Protein 3LJU (pdb70)

Secondary structure (DSSP, 8-state):
-GGGSHHHHHHHHHHHHHHHTTSGGGSB-TTT--BS--EEETTTTEEE-HHHHHHHHT-TTT--EEETTTS---HHHHHHHHHSSHHHHHHHHTTT--TTS----TTS-HHHHHHHHIIIIIS-TTTSGGGGHHHHSSEEEEEEEEE-SSS--EEEEEEEEETTTTEEEEE---SEEEEGGGEEEEE-HHHHTSTT-EEEEEEETTEEEEEEEE-SSHHHHHHHHHHHHHHHHHHHHHHSTT--HHHHGGGSS---SEEEEEEE--TTS-S--EEEEEEEETTEEEEESSTT-SB-SEEEE---GGGT-EEEES--TT--S--S-EEEEEE-SS-EEEEEESSHHHHHHHHHHHHHHHHSPPPHHHHHHHHH-

Radius of gyration: 24.78 Å; Cα contacts (8 Å, |Δi|>4): 709; chains: 1; bounding box: 53×81×52 Å

Sequence (373 aa):
SGRENLYFQGKERRRAVLEELLQRPGNARCADCGAPDPDWASYTLGVFICLSCSGIHRNIPQVSKVKSVRLDAWEEAQVEFMASHGNDAARARFESKKVPSFYYRRPTPSDCQLLREQWIRAKYERQEFIYPEKQEPYSAGYREGFLWKRRGRDNGQFLSRKFVLTEREGALKYFNEPKAVMKIEHLNATTFQPAKIGHPHGLQVTYLKDNSTRNIFIYHEDGKEIVDWFNALRAARFHYLQVAFPGASDADLVPKLSRNYLKEGYMEKTGPKQTEGFRKRWFTMDDRRLMYFKDPLDAFARGEVFIGSKESGYTVLHGFPPSTQGHHWPHGITIVTPDRKFLFACETESDQREWVAAFQKAVDRPMLPQEYAVEAHF

Nearest PDB structures (foldseek):
  3lju-assembly1_X  TM=1.003E+00  e=1.814E-76  Homo sapiens
  3feh-assembly1_A  TM=9.676E-01  e=2.237E-65  Homo sapiens
  3mdb-assembly2_D  TM=9.689E-01  e=1.635E-64  Homo sapiens
  3fm8-assembly1_C  TM=9.383E-01  e=1.838E-63  Homo sapiens
  3mdb-assembly1_C  TM=9.358E-01  e=1.094E-61  Homo sapiens

B-factor: mean 16.56, std 7.46, range [4.2, 51.78]

Structure (mmCIF, N/CA/C/O backbone):
data_3LJU
#
_entry.id   3LJU
#
_cell.length_a   51.727
_cell.length_b   66.414
_cell.length_c   127.219
_cell.angle_alpha   90.00
_cell.angle_beta   90.00
_cell.angle_gamma   90.00
#
_symmetry.space_group_name_H-M   'P 21 21 21'
#
loop_
_entity.id
_entity.type
_entity.pdbx_description
1 polymer 'Arf-GAP with dual PH domain-containing protein 1'
2 non-polymer 'ZINC ION'
3 non-polymer '(2R)-3-{[(R)-{[(1S,2S,3R,4S,5S,6S)-2,6-dihydroxy-3,4,5-tris(phosphonooxy)cyclohexyl]oxy}(hydroxy)phosphoryl]oxy}propane -1,2-diyl dioctanoate'
4 water water
#
loop_
_atom_site.group_PDB
_atom_site.id
_atom_site.type_symbol
_atom_site.label_atom_id
_atom_site.label_alt_id
_atom_site.label_comp_id
_atom_site.label_asym_id
_atom_site.label_entity_id
_atom_site.label_seq_id
_atom_site.pdbx_PDB_ins_code
_atom_site.Cartn_x
_atom_site.Cartn_y
_atom_site.Cartn_z
_atom_site.occupancy
_atom_site.B_iso_or_equiv
_atom_site.auth_seq_id
_atom_site.auth_comp_id
_atom_site.auth_asym_id
_atom_site.auth_atom_id
_atom_site.pdbx_PDB_model_num
ATOM 1 N N . SER A 1 9 ? 23.798 53.719 7.138 1.00 32.33 -7 SER X N 1
ATOM 2 C CA . SER A 1 9 ? 22.330 53.732 6.978 1.00 31.22 -7 SER X CA 1
ATOM 3 C C . SER A 1 9 ? 21.840 52.808 5.848 1.00 26.57 -7 SER X C 1
ATOM 4 O O . SER A 1 9 ? 20.631 52.649 5.686 1.00 24.07 -7 SER X O 1
ATOM 6 N N . GLY A 1 10 ? 22.769 52.197 5.098 1.00 25.66 -6 GLY X N 1
ATOM 7 C CA . GLY A 1 10 ? 22.419 51.318 3.963 1.00 22.74 -6 GLY X CA 1
ATOM 8 C C . GLY A 1 10 ? 21.533 50.170 4.442 1.00 20.13 -6 GLY X C 1
ATOM 9 O O . GLY A 1 10 ? 20.573 49.793 3.770 1.00 20.11 -6 GLY X O 1
ATOM 10 N N . ARG A 1 11 ? 21.819 49.667 5.647 1.00 15.38 -5 ARG X N 1
ATOM 11 C CA . ARG A 1 11 ? 20.991 48.603 6.251 1.00 17.01 -5 ARG X CA 1
ATOM 12 C C . ARG A 1 11 ? 19.509 48.941 6.473 1.00 12.70 -5 ARG X C 1
ATOM 13 O O . ARG A 1 11 ? 18.706 48.045 6.714 1.00 19.36 -5 ARG X O 1
ATOM 21 N N . GLU A 1 12 ? 19.146 50.218 6.441 1.00 15.25 -4 GLU X N 1
ATOM 22 C CA . GLU A 1 12 ? 17.776 50.632 6.695 1.00 15.42 -4 GLU X CA 1
ATOM 23 C C . GLU A 1 12 ? 16.922 50.738 5.446 1.00 15.11 -4 GLU X C 1
ATOM 24 O O . GLU A 1 12 ? 15.760 51.074 5.536 1.00 14.80 -4 GLU X O 1
ATOM 30 N N . ASN A 1 13 ? 17.488 50.473 4.276 1.00 12.71 -3 ASN X N 1
ATOM 31 C CA . ASN A 1 13 ? 16.765 50.811 3.035 1.00 13.23 -3 ASN X CA 1
ATOM 32 C C . ASN A 1 13 ? 16.189 49.618 2.284 1.00 14.42 -3 ASN X C 1
ATOM 33 O O . ASN A 1 13 ? 16.539 48.463 2.577 1.00 11.81 -3 ASN X O 1
ATOM 38 N N . LEU A 1 14 ? 15.262 49.885 1.340 1.00 13.98 -2 LEU X N 1
ATOM 39 C CA . LEU A 1 14 ? 14.585 48.806 0.632 1.00 15.17 -2 LEU X CA 1
ATOM 40 C C . LEU A 1 14 ? 15.497 48.046 -0.311 1.00 12.41 -2 LEU X C 1
ATOM 41 O O . LEU A 1 14 ? 15.238 46.897 -0.576 1.00 11.20 -2 LEU X O 1
ATOM 46 N N . TYR A 1 15 ? 16.563 48.664 -0.823 1.00 10.78 -1 TYR X N 1
ATOM 47 C CA . TYR A 1 15 ? 17.485 47.930 -1.689 1.00 11.40 -1 TYR X CA 1
ATOM 48 C C . TYR A 1 15 ? 18.195 46.825 -0.878 1.00 7.68 -1 TYR X C 1
ATOM 49 O O . TYR A 1 15 ? 18.290 45.683 -1.346 1.00 11.94 -1 TYR X O 1
ATOM 58 N N . PHE A 1 16 ? 18.610 47.150 0.344 1.00 10.26 0 PHE X N 1
ATOM 59 C CA . PHE A 1 16 ? 19.234 46.177 1.244 1.00 13.28 0 PHE X CA 1
ATOM 60 C C . PHE A 1 16 ? 18.280 45.027 1.585 1.00 13.45 0 PHE X C 1
ATOM 61 O O . PHE A 1 16 ? 18.684 43.873 1.584 1.00 11.83 0 PHE X O 1
ATOM 69 N N . GLN A 1 17 ? 17.008 45.342 1.836 1.00 12.07 1 GLN X N 1
ATOM 70 C CA . GLN A 1 17 ? 16.008 44.342 2.155 1.00 11.22 1 GLN X CA 1
ATOM 71 C C . GLN A 1 17 ? 15.883 43.335 1.020 1.00 12.03 1 GLN X C 1
ATOM 72 O O . GLN A 1 17 ? 15.867 42.098 1.246 1.00 10.96 1 GLN X O 1
ATOM 78 N N . GLY A 1 18 ? 15.830 43.846 -0.211 1.00 11.04 2 GLY X N 1
ATOM 79 C CA . GLY A 1 18 ? 15.716 43.003 -1.377 1.00 9.82 2 GLY X CA 1
ATOM 80 C C . GLY A 1 18 ? 16.958 42.150 -1.619 1.00 10.88 2 GLY X C 1
ATOM 81 O O . GLY A 1 18 ? 16.850 40.972 -2.006 1.00 13.86 2 GLY X O 1
ATOM 82 N N . LYS A 1 19 ? 18.114 42.732 -1.367 1.00 8.99 3 LYS X N 1
ATOM 83 C CA . LYS A 1 19 ? 19.381 42.043 -1.629 1.00 12.20 3 LYS X CA 1
ATOM 84 C C . LYS A 1 19 ? 19.471 40.871 -0.674 1.00 13.45 3 LYS X C 1
ATOM 85 O O . LYS A 1 19 ? 19.939 39.781 -1.073 1.00 14.93 3 LYS X O 1
ATOM 91 N N . GLU A 1 20 ? 19.056 41.086 0.568 1.00 9.49 4 GLU X N 1
ATOM 92 C CA . GLU A 1 20 ? 19.047 39.987 1.553 1.00 14.83 4 GLU X CA 1
ATOM 93 C C . GLU A 1 20 ? 18.106 38.832 1.141 1.00 13.96 4 GLU X C 1
ATOM 94 O O . GLU A 1 20 ? 18.492 37.637 1.259 1.00 16.26 4 GLU X O 1
ATOM 100 N N . ARG A 1 21 ? 16.907 39.165 0.655 1.00 13.45 5 ARG X N 1
ATOM 101 C CA . ARG A 1 21 ? 15.964 38.149 0.109 1.00 15.96 5 ARG X CA 1
ATOM 102 C C . ARG A 1 21 ? 16.610 37.368 -1.015 1.00 14.90 5 ARG X C 1
ATOM 103 O O . ARG A 1 21 ? 16.529 36.146 -1.064 1.00 14.86 5 ARG X O 1
ATOM 111 N N . ARG A 1 22 ? 17.246 38.076 -1.950 1.00 15.52 6 ARG X N 1
ATOM 112 C CA . ARG A 1 22 ? 17.885 37.402 -3.070 1.00 13.38 6 ARG X CA 1
ATOM 113 C C . ARG A 1 22 ? 19.025 36.501 -2.631 1.00 17.01 6 ARG X C 1
ATOM 114 O O . ARG A 1 22 ? 19.181 35.387 -3.158 1.00 16.65 6 ARG X O 1
ATOM 122 N N . ARG A 1 23 ? 19.828 36.978 -1.683 1.00 16.99 7 ARG X N 1
ATOM 123 C CA . ARG A 1 23 ? 20.933 36.157 -1.131 1.00 17.07 7 ARG X CA 1
ATOM 124 C C . ARG A 1 23 ? 20.422 34.874 -0.451 1.00 16.12 7 ARG X C 1
ATOM 125 O O . ARG A 1 23 ? 21.045 33.818 -0.607 1.00 16.67 7 ARG X O 1
ATOM 133 N N . ALA A 1 24 ? 19.325 34.976 0.298 1.00 13.55 8 ALA X N 1
ATOM 134 C CA . ALA A 1 24 ? 18.692 33.812 0.971 1.00 15.55 8 ALA X CA 1
ATOM 135 C C . ALA A 1 24 ? 18.299 32.687 -0.020 1.00 15.08 8 ALA X C 1
ATOM 136 O O . ALA A 1 24 ? 18.479 31.518 0.278 1.00 17.46 8 ALA X O 1
ATOM 138 N N . VAL A 1 25 ? 17.790 33.054 -1.196 1.00 15.01 9 VAL X N 1
ATOM 139 C CA . VAL A 1 25 ? 17.422 32.056 -2.226 1.00 16.82 9 VAL X CA 1
ATOM 140 C C . VAL A 1 25 ? 18.668 31.316 -2.684 1.00 12.97 9 VAL X C 1
ATOM 141 O O . VAL A 1 25 ? 18.747 30.065 -2.650 1.00 15.20 9 VAL X O 1
ATOM 145 N N . LEU A 1 26 ? 19.675 32.087 -3.075 1.00 11.74 10 LEU X N 1
ATOM 146 C CA . LEU A 1 26 ? 20.908 31.499 -3.598 1.00 13.84 10 LEU X CA 1
ATOM 147 C C . LEU A 1 26 ? 21.716 30.734 -2.573 1.00 15.13 10 LEU X C 1
ATOM 148 O O . LEU A 1 26 ? 22.397 29.776 -2.956 1.00 16.52 10 LEU X O 1
ATOM 153 N N . GLU A 1 27 ? 21.651 31.135 -1.304 1.00 12.59 11 GLU X N 1
ATOM 154 C CA A GLU A 1 27 ? 22.342 30.476 -0.180 0.50 12.76 11 GLU X CA 1
ATOM 155 C CA B GLU A 1 27 ? 22.466 30.428 -0.313 0.50 13.13 11 GLU X CA 1
ATOM 156 C C . GLU A 1 27 ? 21.965 29.019 -0.048 1.00 12.57 11 GLU X C 1
ATOM 157 O O . GLU A 1 27 ? 22.754 28.196 0.416 1.00 14.28 11 GLU X O 1
ATOM 168 N N . LEU A 1 28 ? 20.714 28.704 -0.405 1.00 9.27 12 LEU X N 1
ATOM 169 C CA . LEU A 1 28 ? 20.243 27.313 -0.269 1.00 15.11 12 LEU X CA 1
ATOM 170 C C . LEU A 1 28 ? 21.045 26.360 -1.174 1.00 10.26 12 LEU X C 1
ATOM 171 O O . LEU A 1 28 ? 21.315 25.214 -0.809 1.00 12.65 12 LEU X O 1
ATOM 176 N N . LEU A 1 29 ? 21.523 26.843 -2.317 1.00 10.97 13 LEU X N 1
ATOM 177 C CA . LEU A 1 29 ? 22.378 25.991 -3.169 1.00 10.03 13 LEU X CA 1
ATOM 178 C C . LEU A 1 29 ? 23.814 25.795 -2.647 1.00 13.59 13 LEU X C 1
ATOM 179 O O . LEU A 1 29 ? 24.518 24.899 -3.111 1.00 13.35 13 LEU X O 1
ATOM 184 N N . GLN A 1 30 ? 24.213 26.602 -1.675 1.00 13.59 14 GLN X N 1
ATOM 185 C CA . GLN A 1 30 ? 25.566 26.576 -1.134 1.00 15.23 14 GLN X CA 1
ATOM 186 C C . GLN A 1 30 ? 25.623 25.781 0.171 1.00 16.97 14 GLN X C 1
ATOM 187 O O . GLN A 1 30 ? 26.650 25.761 0.845 1.00 16.27 14 GLN X O 1
ATOM 193 N N . ARG A 1 31 ? 24.534 25.105 0.519 1.00 11.96 15 ARG X N 1
ATOM 194 C CA . ARG A 1 31 ? 24.578 24.160 1.614 1.00 14.82 15 ARG X CA 1
ATOM 195 C C . ARG A 1 31 ? 25.081 22.822 1.055 1.00 14.01 15 ARG X C 1
ATOM 196 O O . ARG A 1 31 ? 24.607 22.383 -0.013 1.00 13.63 15 ARG X O 1
ATOM 204 N N . PRO A 1 32 ? 26.038 22.169 1.743 1.00 14.18 16 PRO X N 1
ATOM 205 C CA . PRO A 1 32 ? 26.615 20.874 1.256 1.00 12.03 16 PRO X CA 1
ATOM 206 C C . PRO A 1 32 ? 25.583 19.815 0.858 1.00 14.52 16 PRO X C 1
ATOM 207 O O . PRO A 1 32 ? 25.800 19.096 -0.125 1.00 15.17 16 PRO X O 1
ATOM 211 N N . GLY A 1 33 ? 24.479 19.725 1.611 1.00 12.06 17 GLY X N 1
ATOM 212 C CA . GLY A 1 33 ? 23.461 18.701 1.346 1.00 12.80 17 GLY X CA 1
ATOM 213 C C . GLY A 1 33 ? 22.746 18.917 0.020 1.00 10.20 17 GLY X C 1
ATOM 214 O O . GLY A 1 33 ? 22.170 17.999 -0.542 1.00 11.09 17 GLY X O 1
ATOM 215 N N . ASN A 1 34 ? 22.812 20.144 -0.500 1.00 7.55 18 ASN X N 1
ATOM 216 C CA . ASN A 1 34 ? 22.144 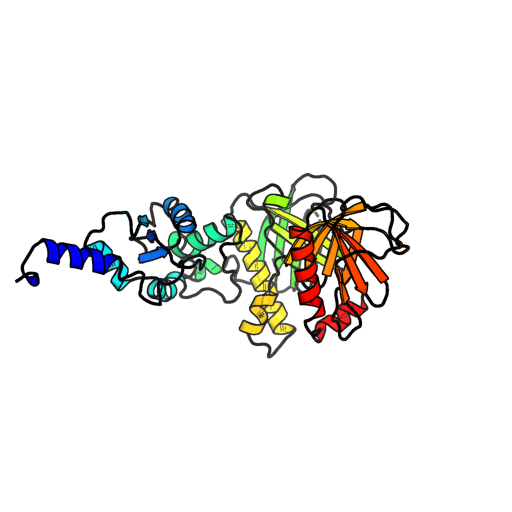20.465 -1.760 1.00 9.28 18 ASN X CA 1
ATOM 217 C C . ASN A 1 34 ? 23.101 20.602 -2.964 1.00 7.62 18 ASN X C 1
ATOM 218 O O . ASN A 1 34 ? 22.722 21.192 -3.980 1.00 11.01 18 ASN X O 1
ATOM 223 N N . ALA A 1 35 ? 24.331 20.082 -2.850 1.00 9.60 19 ALA X N 1
ATOM 224 C CA . ALA A 1 35 ? 25.347 20.268 -3.886 1.00 10.11 19 ALA X CA 1
ATOM 225 C C . ALA A 1 35 ? 25.073 19.462 -5.155 1.00 11.61 19 ALA X C 1
ATOM 226 O O . ALA A 1 35 ? 25.615 19.779 -6.227 1.00 14.06 19 ALA X O 1
ATOM 228 N N . ARG A 1 36 ? 24.254 18.430 -5.036 1.00 8.60 20 ARG X N 1
ATOM 229 C CA . ARG A 1 36 ? 23.906 17.560 -6.190 1.00 9.17 20 ARG X CA 1
ATOM 230 C C . ARG A 1 36 ? 22.408 17.312 -6.304 1.00 9.97 20 ARG X C 1
ATOM 231 O O . ARG A 1 36 ? 21.673 17.351 -5.304 1.00 10.20 20 ARG X O 1
ATOM 239 N N . CYS A 1 37 ? 21.957 17.055 -7.531 1.00 8.00 21 CYS X N 1
ATOM 240 C CA . CYS A 1 37 ? 20.587 16.733 -7.767 1.00 5.70 21 CYS X CA 1
ATOM 241 C C . CYS A 1 37 ? 20.095 15.606 -6.830 1.00 6.69 21 CYS X C 1
ATOM 242 O O . CYS A 1 37 ? 20.720 14.540 -6.722 1.00 7.92 21 CYS X O 1
ATOM 245 N N . ALA A 1 38 ? 18.917 15.818 -6.238 1.00 6.74 22 ALA X N 1
ATOM 246 C CA . ALA A 1 38 ? 18.319 14.922 -5.275 1.00 7.65 22 ALA X CA 1
ATOM 247 C C . ALA A 1 38 ? 18.030 13.556 -5.900 1.00 8.55 22 ALA X C 1
ATOM 248 O O . ALA A 1 38 ? 18.050 12.524 -5.215 1.00 9.79 22 ALA X O 1
ATOM 250 N N . ASP A 1 39 ? 17.806 13.545 -7.206 1.00 7.08 23 ASP X N 1
ATOM 251 C CA . ASP A 1 39 ? 17.302 12.359 -7.882 1.00 8.86 23 ASP X CA 1
ATOM 252 C C . ASP A 1 39 ? 18.333 11.579 -8.679 1.00 8.90 23 ASP X C 1
ATOM 253 O O . ASP A 1 39 ? 18.340 10.361 -8.576 1.00 11.84 23 ASP X O 1
ATOM 258 N N . CYS A 1 40 ? 19.205 12.249 -9.430 1.00 11.09 24 CYS X N 1
ATOM 259 C CA . CYS A 1 40 ? 20.231 11.556 -10.241 1.00 10.41 24 CYS X CA 1
ATOM 260 C C . CYS A 1 40 ? 21.686 11.851 -9.831 1.00 9.43 24 CYS X C 1
ATOM 261 O O . CYS A 1 40 ? 22.608 11.245 -10.361 1.00 10.76 24 CYS X O 1
ATOM 264 N N . GLY A 1 41 ? 21.898 12.756 -8.871 1.00 9.29 25 GLY X N 1
ATOM 265 C CA . GLY A 1 41 ? 23.225 13.109 -8.411 1.00 12.89 25 GLY X CA 1
ATOM 266 C C . GLY A 1 41 ? 24.055 14.030 -9.267 1.00 8.60 25 GLY X C 1
ATOM 267 O O . GLY A 1 41 ? 25.225 14.279 -8.954 1.00 12.15 25 GLY X O 1
ATOM 268 N N . ALA A 1 42 ? 23.481 14.554 -10.353 1.00 10.86 26 ALA X N 1
ATOM 269 C CA . ALA A 1 42 ? 24.223 15.517 -11.192 1.00 14.99 26 ALA X CA 1
ATOM 270 C C . ALA A 1 42 ? 24.650 16.728 -10.385 1.00 11.11 26 ALA X C 1
ATOM 271 O O . ALA A 1 42 ? 23.927 17.183 -9.501 1.00 11.74 26 ALA X O 1
ATOM 273 N N . PRO A 1 43 ? 25.837 17.289 -10.680 1.00 14.59 27 PRO X N 1
ATOM 274 C CA . PRO A 1 43 ? 26.301 18.353 -9.811 1.00 12.72 27 PRO X CA 1
ATOM 275 C C . PRO A 1 43 ? 25.598 19.688 -10.049 1.00 13.97 27 PRO X C 1
ATOM 276 O O . PRO A 1 43 ? 25.152 19.979 -11.171 1.00 14.15 27 PRO X O 1
ATOM 280 N N . ASP A 1 44 ? 25.512 20.481 -8.994 1.00 12.24 28 ASP X N 1
ATOM 281 C CA . ASP A 1 44 ? 25.067 21.872 -9.110 1.00 12.19 28 ASP X CA 1
ATOM 282 C C . ASP A 1 44 ? 23.643 22.014 -9.653 1.00 12.95 28 ASP X C 1
ATOM 283 O O . ASP A 1 44 ? 23.436 22.626 -10.712 1.00 16.66 28 ASP X O 1
ATOM 288 N N . PRO A 1 45 ? 22.644 21.419 -8.963 1.00 13.49 29 PRO X N 1
ATOM 289 C CA . PRO A 1 45 ? 21.236 21.584 -9.390 1.00 10.22 29 PRO X CA 1
ATOM 290 C C . PRO A 1 45 ? 20.750 23.049 -9.335 1.00 13.10 29 PRO X C 1
ATOM 291 O O . PRO A 1 45 ? 21.033 23.774 -8.388 1.00 18.29 29 PRO X O 1
ATOM 295 N N . ASP A 1 46 ? 20.070 23.468 -10.387 1.00 11.15 30 ASP X N 1
ATOM 296 C CA . ASP A 1 46 ? 19.592 24.855 -10.515 1.00 15.85 30 ASP X CA 1
ATOM 297 C C . ASP A 1 46 ? 18.088 24.993 -10.322 1.00 13.28 30 ASP X C 1
ATOM 298 O O . ASP A 1 46 ? 17.568 26.102 -10.357 1.00 12.90 30 ASP X O 1
ATOM 303 N N . TRP A 1 47 ? 17.402 23.871 -10.097 1.00 9.58 31 TRP X N 1
ATOM 304 C CA . TRP A 1 47 ? 15.938 23.843 -10.039 1.00 7.67 31 TRP X CA 1
ATOM 305 C C . TRP A 1 47 ? 15.485 23.318 -8.698 1.00 7.17 31 TRP X C 1
ATOM 306 O O . TRP A 1 47 ? 16.242 22.654 -7.987 1.00 9.07 31 TRP X O 1
ATOM 317 N N . ALA A 1 48 ? 14.230 23.581 -8.357 1.00 9.99 32 ALA X N 1
ATOM 318 C CA . ALA A 1 48 ? 13.701 23.110 -7.090 1.00 10.39 32 ALA X CA 1
ATOM 319 C C . ALA A 1 48 ? 12.278 22.709 -7.271 1.00 13.94 32 ALA X C 1
ATOM 320 O O . ALA A 1 48 ? 11.538 23.377 -7.987 1.00 8.78 32 ALA X O 1
ATOM 322 N N . SER A 1 49 ? 11.888 21.606 -6.635 1.00 9.39 33 SER X N 1
ATOM 323 C CA . SER A 1 49 ? 10.488 21.381 -6.383 1.00 9.73 33 SER X CA 1
ATOM 324 C C . SER A 1 49 ? 10.135 22.046 -5.056 1.00 11.20 33 SER X C 1
ATOM 325 O O . SER A 1 49 ? 10.666 21.647 -3.994 1.00 11.99 33 SER X O 1
ATOM 328 N N . TYR A 1 50 ? 9.274 23.047 -5.104 1.00 10.09 34 TYR X N 1
ATOM 329 C CA . TYR A 1 50 ? 8.918 23.797 -3.895 1.00 12.70 34 TYR X CA 1
ATOM 330 C C . TYR A 1 50 ? 7.719 23.209 -3.128 1.00 15.65 34 TYR X C 1
ATOM 331 O O . TYR A 1 50 ? 7.296 23.757 -2.090 1.00 16.31 34 TYR X O 1
ATOM 340 N N . THR A 1 51 ? 7.171 22.090 -3.619 1.00 11.16 35 THR X N 1
ATOM 341 C CA . THR A 1 51 ? 6.217 21.294 -2.867 1.00 13.60 35 THR X CA 1
ATOM 342 C C . THR A 1 51 ? 6.875 20.075 -2.186 1.00 13.21 35 THR X C 1
ATOM 343 O O . THR A 1 51 ? 6.450 19.663 -1.116 1.00 12.03 35 THR X O 1
ATOM 347 N N . LEU A 1 52 ? 7.913 19.506 -2.802 1.00 11.51 36 LEU X N 1
ATOM 348 C CA . LEU A 1 52 ? 8.683 18.391 -2.209 1.00 11.04 36 LEU X CA 1
ATOM 349 C C . LEU A 1 52 ? 9.925 18.870 -1.417 1.00 13.32 36 LEU X C 1
ATOM 350 O O . LEU A 1 52 ? 10.470 18.151 -0.588 1.00 14.19 36 LEU X O 1
ATOM 355 N N . GLY A 1 53 ? 10.384 20.068 -1.702 1.00 10.32 37 GLY X N 1
ATOM 356 C CA . GLY A 1 53 ? 11.518 20.619 -0.994 1.00 8.68 37 GLY X CA 1
ATOM 357 C C . GLY A 1 53 ? 12.843 20.006 -1.401 1.00 6.94 37 GLY X C 1
ATOM 358 O O . GLY A 1 53 ? 13.741 19.817 -0.583 1.00 10.03 37 GLY X O 1
ATOM 359 N N . VAL A 1 54 ? 12.998 19.690 -2.685 1.00 6.22 38 VAL X N 1
ATOM 360 C CA . VAL A 1 54 ? 14.268 19.175 -3.186 1.00 7.91 38 VAL X CA 1
ATOM 361 C C . VAL A 1 54 ? 14.874 20.072 -4.266 1.00 8.66 38 VAL X C 1
ATOM 362 O O . VAL A 1 54 ? 14.149 20.824 -4.956 1.00 9.55 38 VAL X O 1
ATOM 366 N N . PHE A 1 55 ? 16.214 19.979 -4.396 1.00 6.17 39 PHE X N 1
ATOM 367 C CA . PHE A 1 55 ? 16.942 20.686 -5.415 1.00 7.16 39 PHE X CA 1
ATOM 368 C C . PHE A 1 55 ? 17.361 19.662 -6.465 1.00 8.80 39 PHE X C 1
ATOM 369 O O . PHE A 1 55 ? 17.984 18.644 -6.149 1.00 8.16 39 PHE X O 1
ATOM 377 N N . ILE A 1 56 ? 17.032 19.937 -7.721 1.00 5.93 40 ILE X N 1
ATOM 378 C CA . ILE A 1 56 ? 17.180 18.949 -8.777 1.00 6.43 40 ILE X CA 1
ATOM 379 C C . ILE A 1 56 ? 17.711 19.612 -10.023 1.00 7.97 40 ILE X C 1
ATOM 380 O O . ILE A 1 56 ? 17.691 20.851 -10.156 1.00 7.14 40 ILE X O 1
ATOM 385 N N . CYS A 1 57 ? 18.208 18.803 -10.912 1.00 7.94 41 CYS X N 1
ATOM 386 C CA . CYS A 1 57 ? 18.774 19.314 -12.165 1.00 8.24 41 CYS X CA 1
ATOM 387 C C . CYS A 1 57 ? 17.707 19.645 -13.181 1.00 9.33 41 CYS X C 1
ATOM 388 O O . CYS A 1 57 ? 16.532 19.321 -13.045 1.00 9.79 41 CYS X O 1
ATOM 391 N N . LEU A 1 58 ? 18.140 20.273 -14.264 1.00 11.10 42 LEU X N 1
ATOM 392 C CA . LEU A 1 58 ? 17.197 20.693 -15.291 1.00 11.32 42 LEU X CA 1
ATOM 393 C C . LEU A 1 58 ? 16.457 19.472 -15.852 1.00 8.92 42 LEU X C 1
ATOM 394 O O . LEU A 1 58 ? 15.254 19.461 -15.986 1.00 10.16 42 LEU X O 1
ATOM 399 N N . SER A 1 59 ? 17.199 18.429 -16.192 1.00 9.39 43 SER X N 1
ATOM 400 C CA . SER A 1 59 ? 16.570 17.232 -16.711 1.00 9.32 43 SER X CA 1
ATOM 401 C C . SER A 1 59 ? 15.537 16.661 -15.726 1.00 9.68 43 SER X C 1
ATOM 402 O O . SER A 1 59 ? 14.387 16.315 -16.105 1.00 9.36 43 SER X O 1
ATOM 405 N N . CYS A 1 60 ? 15.936 16.538 -14.458 1.00 10.33 44 CYS X N 1
ATOM 406 C CA . CYS A 1 60 ? 14.975 16.007 -13.474 1.00 8.78 44 CYS X CA 1
ATOM 407 C C . CYS A 1 60 ? 13.781 16.907 -13.273 1.00 5.21 44 CYS X C 1
ATOM 408 O O . CYS A 1 60 ? 12.664 16.426 -13.087 1.00 9.55 44 CYS X O 1
ATOM 411 N N . SER A 1 61 ? 13.981 18.230 -13.368 1.00 7.71 45 SER X N 1
ATOM 412 C CA . SER A 1 61 ? 12.869 19.154 -13.258 1.00 9.88 45 SER X CA 1
ATOM 413 C C . SER A 1 61 ? 11.786 18.895 -14.333 1.00 10.31 45 SER X C 1
ATOM 414 O O . SER A 1 61 ? 10.604 18.976 -14.060 1.00 11.43 45 SER X O 1
ATOM 417 N N . GLY A 1 62 ? 12.187 18.587 -15.552 1.00 10.48 46 GLY X N 1
ATOM 418 C CA . GLY A 1 62 ? 11.233 18.164 -16.549 1.00 9.18 46 GLY X CA 1
ATOM 419 C C . GLY A 1 62 ? 10.429 16.914 -16.221 1.00 11.80 46 GLY X C 1
ATOM 420 O O . GLY A 1 62 ? 9.241 16.841 -16.536 1.00 13.28 46 GLY X O 1
ATOM 421 N N . ILE A 1 63 ? 11.067 15.922 -15.582 1.00 9.17 47 ILE X N 1
ATOM 422 C CA . ILE A 1 63 ? 10.367 14.737 -15.160 1.00 9.56 47 ILE X CA 1
ATOM 423 C C . ILE A 1 63 ? 9.331 15.097 -14.088 1.00 9.81 47 ILE X C 1
ATOM 424 O O . ILE A 1 63 ? 8.179 14.677 -14.177 1.00 12.76 47 ILE X O 1
ATOM 429 N N . HIS A 1 64 ? 9.716 15.981 -13.149 1.00 10.21 48 HIS X N 1
ATOM 430 C CA . HIS A 1 64 ? 8.838 16.429 -12.079 1.00 12.04 48 HIS X CA 1
ATOM 431 C C . HIS A 1 64 ? 7.662 17.202 -12.622 1.00 15.78 48 HIS X C 1
ATOM 432 O O . HIS A 1 64 ? 6.535 17.096 -12.103 1.00 13.41 48 HIS X O 1
ATOM 439 N N . ARG A 1 65 ? 7.938 18.001 -13.654 1.00 18.01 49 ARG X N 1
ATOM 440 C CA . ARG A 1 65 ? 6.943 18.915 -14.191 1.00 22.21 49 ARG X CA 1
ATOM 441 C C . ARG A 1 65 ? 5.776 18.075 -14.631 1.00 23.73 49 ARG X C 1
ATOM 442 O O . ARG A 1 65 ? 4.620 18.517 -14.580 1.00 26.45 49 ARG X O 1
ATOM 450 N N . ASN A 1 66 ? 6.090 16.837 -14.998 1.00 24.40 50 ASN X N 1
ATOM 451 C CA . ASN A 1 66 ? 5.138 15.845 -15.469 1.00 27.00 50 ASN X CA 1
ATOM 452 C C . ASN A 1 66 ? 4.388 15.006 -14.372 1.00 27.03 50 ASN X C 1
ATOM 453 O O . ASN A 1 66 ? 3.607 14.135 -14.715 1.00 29.11 50 ASN X O 1
ATOM 458 N N . ILE A 1 67 ? 4.618 15.276 -13.067 1.00 20.17 51 ILE X N 1
ATOM 459 C CA . ILE A 1 67 ? 3.760 14.789 -11.962 1.00 18.37 51 ILE X CA 1
ATOM 460 C C . ILE A 1 67 ? 3.212 16.030 -11.211 1.00 15.54 51 ILE X C 1
ATOM 461 O O . ILE A 1 67 ? 3.493 16.193 -10.023 1.00 15.11 51 ILE X O 1
ATOM 466 N N . PRO A 1 68 ? 2.408 16.869 -11.892 1.00 17.93 52 PRO X N 1
ATOM 467 C CA . PRO A 1 68 ? 2.028 18.182 -11.383 1.00 20.73 52 PRO X CA 1
ATOM 468 C C . PRO A 1 68 ? 1.140 18.168 -10.158 1.00 20.53 52 PRO X C 1
ATOM 469 O O . PRO A 1 68 ? 1.023 19.196 -9.498 1.00 23.37 52 PRO X O 1
ATOM 473 N N . GLN A 1 69 ? 0.527 17.023 -9.846 1.00 22.34 53 GLN X N 1
ATOM 474 C CA . GLN A 1 69 ? -0.281 16.933 -8.637 1.00 26.56 53 GLN X CA 1
ATOM 475 C C . GLN A 1 69 ? 0.596 16.776 -7.402 1.00 23.47 53 GLN X C 1
ATOM 476 O O . GLN A 1 69 ? 0.156 17.011 -6.285 1.00 25.36 53 GLN X O 1
ATOM 482 N N . VAL A 1 70 ? 1.843 16.371 -7.608 1.00 19.69 54 VAL X N 1
ATOM 483 C CA . VAL A 1 70 ? 2.751 16.151 -6.494 1.00 16.00 54 VAL X CA 1
ATOM 484 C C . VAL A 1 70 ? 3.843 17.200 -6.423 1.00 14.50 54 VAL X C 1
ATOM 485 O O . VAL A 1 70 ? 4.198 17.662 -5.335 1.00 16.78 54 VAL X O 1
ATOM 489 N N . SER A 1 71 ? 4.379 17.560 -7.594 1.00 11.12 55 SER X N 1
ATOM 490 C CA . SER A 1 71 ? 5.577 18.395 -7.664 1.00 9.34 55 SER X CA 1
ATOM 491 C C . SER A 1 71 ? 5.372 19.585 -8.531 1.00 11.73 55 SER X C 1
ATOM 492 O O . SER A 1 71 ? 4.940 19.460 -9.686 1.00 14.15 55 SER X O 1
ATOM 495 N N . LYS A 1 72 ? 5.691 20.749 -7.973 1.00 12.03 56 LYS X N 1
ATOM 496 C CA . LYS A 1 72 ? 5.733 21.992 -8.735 1.00 15.35 56 LYS X CA 1
ATOM 497 C C . LYS A 1 72 ? 7.145 22.495 -8.707 1.00 10.88 56 LYS X C 1
ATOM 498 O O . LYS A 1 72 ? 7.769 22.538 -7.665 1.00 11.64 56 LYS X O 1
ATOM 504 N N . VAL A 1 73 ? 7.660 22.877 -9.872 1.00 10.13 57 VAL X N 1
ATOM 505 C CA . VAL A 1 73 ? 9.053 23.213 -9.966 1.00 9.56 57 VAL X CA 1
ATOM 506 C C . VAL A 1 73 ? 9.290 24.625 -10.460 1.00 10.92 57 VAL X C 1
ATOM 507 O O . VAL A 1 73 ? 8.470 25.214 -11.211 1.00 11.35 57 VAL X O 1
ATOM 511 N N . LYS A 1 74 ? 10.433 25.151 -10.089 1.00 8.10 58 LYS X N 1
ATOM 512 C CA . LYS A 1 74 ? 10.883 26.387 -10.696 1.00 13.85 58 LYS X CA 1
ATOM 513 C C . LYS A 1 74 ? 12.361 26.607 -10.461 1.00 13.02 58 LYS X C 1
ATOM 514 O O . LYS A 1 74 ? 13.002 25.834 -9.738 1.00 12.03 58 LYS X O 1
ATOM 520 N N . SER A 1 75 ? 12.918 27.588 -11.173 1.00 8.67 59 SER X N 1
ATOM 521 C CA . SER A 1 75 ? 14.350 27.828 -11.169 1.00 11.50 59 SER X CA 1
ATOM 522 C C . SER A 1 75 ? 14.773 28.624 -9.941 1.00 10.94 59 SER X C 1
ATOM 523 O O . SER A 1 75 ? 14.164 29.643 -9.614 1.00 10.34 59 SER X O 1
ATOM 526 N N . VAL A 1 76 ? 15.841 28.187 -9.291 1.00 12.67 60 VAL X N 1
ATOM 527 C CA . VAL A 1 76 ? 16.326 28.831 -8.085 1.00 11.04 60 VAL X CA 1
ATOM 528 C C . VAL A 1 76 ? 16.955 30.170 -8.486 1.00 10.65 60 VAL X C 1
ATOM 529 O O . VAL A 1 76 ? 16.775 31.167 -7.790 1.00 15.83 60 VAL X O 1
ATOM 533 N N . ARG A 1 77 ? 17.557 30.213 -9.688 1.00 13.14 61 ARG X N 1
ATOM 534 C CA . ARG A 1 77 ? 18.263 31.415 -10.159 1.00 16.84 61 ARG X CA 1
ATOM 535 C C . ARG A 1 77 ? 17.407 32.390 -10.968 1.00 13.74 61 ARG X C 1
ATOM 536 O O . ARG A 1 77 ? 17.662 33.608 -10.951 1.00 20.44 61 ARG X O 1
ATOM 544 N N . LEU A 1 78 ? 16.418 31.878 -11.687 1.00 14.14 62 LEU X N 1
ATOM 545 C CA . LEU A 1 78 ? 15.760 32.666 -12.748 1.00 18.48 62 LEU X CA 1
ATOM 546 C C . LEU A 1 78 ? 14.292 33.012 -12.481 1.00 19.08 62 LEU X C 1
ATOM 547 O O . LEU A 1 78 ? 13.714 33.879 -13.161 1.00 19.48 62 LEU X O 1
ATOM 552 N N . ASP A 1 79 ? 13.677 32.341 -11.512 1.00 15.84 63 ASP X N 1
ATOM 553 C CA . ASP A 1 79 ? 12.264 32.569 -11.202 1.00 15.79 63 ASP X CA 1
ATOM 554 C C . ASP A 1 79 ? 12.099 33.328 -9.906 1.00 16.80 63 ASP X C 1
ATOM 555 O O . ASP A 1 79 ? 13.029 33.397 -9.111 1.00 15.87 63 ASP X O 1
ATOM 560 N N . ALA A 1 80 ? 10.924 33.944 -9.708 1.00 15.34 64 ALA X N 1
ATOM 561 C CA . ALA A 1 80 ? 10.648 34.643 -8.461 1.00 17.85 64 ALA X CA 1
ATOM 562 C C . ALA A 1 80 ? 10.233 33.675 -7.356 1.00 14.15 64 ALA X C 1
ATOM 563 O O . ALA A 1 80 ? 9.522 32.707 -7.607 1.00 19.86 64 ALA X O 1
ATOM 565 N N . TRP A 1 81 ? 10.656 33.989 -6.131 1.00 13.40 65 TRP X N 1
ATOM 566 C CA . TRP A 1 81 ? 10.403 33.160 -4.936 1.00 11.37 65 TRP X CA 1
ATOM 567 C C . TRP A 1 81 ? 9.713 33.962 -3.885 1.00 16.16 65 TRP X C 1
ATOM 568 O O . TRP A 1 81 ? 10.148 35.076 -3.596 1.00 18.91 65 TRP X O 1
ATOM 579 N N . GLU A 1 82 ? 8.665 33.396 -3.300 1.00 15.36 66 GLU X N 1
ATOM 580 C CA . GLU A 1 82 ? 8.025 33.974 -2.119 1.00 17.20 66 GLU X CA 1
ATOM 581 C C . GLU A 1 82 ? 8.854 33.580 -0.925 1.00 14.30 66 GLU X C 1
ATOM 582 O O . GLU A 1 82 ? 9.511 32.547 -0.912 1.00 16.61 66 GLU X O 1
ATOM 588 N N . GLU A 1 83 ? 8.809 34.420 0.098 1.00 13.32 67 GLU X N 1
ATOM 589 C CA . GLU A 1 83 ? 9.541 34.183 1.324 1.00 18.08 67 GLU X CA 1
ATOM 590 C C . GLU A 1 83 ? 9.219 32.842 1.947 1.00 15.08 67 GLU X C 1
ATOM 591 O O . GLU A 1 83 ? 10.139 32.141 2.335 1.00 13.83 67 GLU X O 1
ATOM 597 N N . ALA A 1 84 ? 7.923 32.495 2.023 1.00 13.60 68 ALA X N 1
ATOM 598 C CA . ALA A 1 84 ? 7.484 31.221 2.621 1.00 14.14 68 ALA X CA 1
ATOM 599 C C . ALA A 1 84 ? 8.062 30.053 1.845 1.00 14.35 68 ALA X C 1
ATOM 600 O O . ALA A 1 84 ? 8.439 29.054 2.435 1.00 14.24 68 ALA X O 1
ATOM 602 N N . GLN A 1 85 ? 8.129 30.193 0.518 1.00 12.48 69 GLN X N 1
ATOM 603 C CA . GLN A 1 85 ? 8.733 29.159 -0.344 1.00 12.73 69 GLN X CA 1
ATOM 604 C C . GLN A 1 85 ? 10.215 28.947 -0.074 1.00 12.07 69 GLN X C 1
ATOM 605 O O . GLN A 1 85 ? 10.676 27.816 0.008 1.00 11.35 69 GLN X O 1
ATOM 611 N N . VAL A 1 86 ? 10.973 30.026 0.071 1.00 12.18 70 VAL X N 1
ATOM 612 C CA . VAL A 1 86 ? 12.372 29.924 0.459 1.00 11.57 70 VAL X CA 1
ATOM 613 C C . VAL A 1 86 ? 12.525 29.288 1.853 1.00 10.32 70 VAL X C 1
ATOM 614 O O . VAL A 1 86 ? 13.362 28.371 2.057 1.00 13.18 70 VAL X O 1
ATOM 618 N N . GLU A 1 87 ? 11.692 29.726 2.796 1.00 12.21 71 GLU X N 1
ATOM 619 C CA . GLU A 1 87 ? 11.689 29.119 4.146 1.00 14.38 71 GLU X CA 1
ATOM 620 C C . GLU A 1 87 ? 11.329 27.625 4.116 1.00 12.51 71 GLU X C 1
ATOM 621 O O . GLU A 1 87 ? 11.912 26.831 4.883 1.00 13.43 71 GLU X O 1
ATOM 627 N N . PHE A 1 88 ? 10.440 27.234 3.203 1.00 12.25 72 PHE X N 1
ATOM 628 C CA . PHE A 1 88 ? 10.094 25.801 2.995 1.00 10.91 72 PHE X CA 1
ATOM 629 C C . PHE A 1 88 ? 11.297 25.034 2.490 1.00 10.30 72 PHE X C 1
ATOM 630 O O . PHE A 1 88 ? 11.591 23.935 2.983 1.00 11.51 72 PHE X O 1
ATOM 638 N N . MET A 1 89 ? 12.009 25.596 1.506 1.00 9.28 73 MET X N 1
ATOM 639 C CA . MET A 1 89 ? 13.197 24.908 0.972 1.00 10.51 73 MET X CA 1
ATOM 640 C C . MET A 1 89 ? 14.272 24.775 2.047 1.00 11.83 73 MET X C 1
ATOM 641 O O . MET A 1 89 ? 14.973 23.793 2.123 1.00 10.57 73 MET X O 1
ATOM 646 N N . ALA A 1 90 ? 14.385 25.797 2.874 1.00 13.81 74 ALA X N 1
ATOM 647 C CA . ALA A 1 90 ? 15.428 25.849 3.907 1.00 11.63 74 ALA X CA 1
ATOM 648 C C . ALA A 1 90 ? 15.143 24.862 5.014 1.00 15.93 74 ALA X C 1
ATOM 649 O O . ALA A 1 90 ? 16.062 24.310 5.600 1.00 16.77 74 ALA X O 1
ATOM 651 N N . SER A 1 91 ? 13.873 24.627 5.306 1.00 14.01 75 SER X N 1
ATOM 652 C CA . SER A 1 91 ? 13.504 23.657 6.362 1.00 16.73 75 SER X CA 1
ATOM 653 C C . SER A 1 91 ? 13.427 22.231 5.835 1.00 15.29 75 SER X C 1
ATOM 654 O O . SER A 1 91 ? 13.315 21.271 6.604 1.00 15.03 75 SER X O 1
ATOM 657 N N . HIS A 1 92 ? 13.442 22.089 4.509 1.00 11.49 76 HIS X N 1
ATOM 658 C CA . HIS A 1 92 ? 13.476 20.780 3.854 1.00 9.90 76 HIS X CA 1
ATOM 659 C C . HIS A 1 92 ? 14.880 20.602 3.209 1.00 12.27 76 HIS X C 1
ATOM 660 O O . HIS A 1 92 ? 15.869 20.691 3.919 1.00 13.44 76 HIS X O 1
ATOM 667 N N . GLY A 1 93 ? 14.962 20.437 1.887 1.00 10.94 77 GLY X N 1
ATOM 668 C CA . GLY A 1 93 ? 16.201 20.251 1.206 1.00 7.55 77 GLY X CA 1
ATOM 669 C C . GLY A 1 93 ? 16.509 18.807 0.930 1.00 8.13 77 GLY X C 1
ATOM 670 O O . GLY A 1 93 ? 15.732 17.940 1.274 1.00 8.14 77 GLY X O 1
ATOM 671 N N . ASN A 1 94 ? 17.665 18.544 0.344 1.00 7.76 78 ASN X N 1
ATOM 672 C CA . ASN A 1 94 ? 17.983 17.185 -0.108 1.00 8.10 78 ASN X CA 1
ATOM 673 C C . ASN A 1 94 ? 18.296 16.167 0.992 1.00 11.34 78 ASN X C 1
ATOM 674 O O . ASN A 1 94 ? 17.903 14.992 0.879 1.00 9.47 78 ASN X O 1
ATOM 679 N N . ASP A 1 95 ? 18.969 16.596 2.063 1.00 11.46 79 ASP X N 1
ATOM 680 C CA . ASP A 1 95 ? 19.189 15.705 3.206 1.00 14.02 79 ASP X CA 1
ATOM 681 C C . ASP A 1 95 ? 17.848 15.330 3.813 1.00 9.12 79 ASP X C 1
ATOM 682 O O . ASP A 1 95 ? 17.619 14.175 4.150 1.00 10.57 79 ASP X O 1
ATOM 687 N N . ALA A 1 96 ? 16.962 16.315 3.987 1.00 8.74 80 ALA X N 1
ATOM 688 C CA . ALA A 1 96 ? 15.630 16.035 4.560 1.00 12.59 80 ALA X CA 1
ATOM 689 C C . ALA A 1 96 ? 14.863 15.044 3.729 1.00 10.60 80 ALA X C 1
ATOM 690 O O . ALA A 1 96 ? 14.221 14.149 4.256 1.00 11.69 80 ALA X O 1
ATOM 692 N N . ALA A 1 97 ? 14.964 15.196 2.407 1.00 8.44 81 ALA X N 1
ATOM 693 C CA . ALA A 1 97 ? 14.306 14.308 1.497 1.00 8.71 81 ALA X CA 1
ATOM 694 C C . ALA A 1 97 ? 14.828 12.882 1.570 1.00 8.10 81 ALA X C 1
ATOM 695 O O . ALA A 1 97 ? 14.041 11.933 1.462 1.00 10.66 81 ALA X O 1
ATOM 697 N N . ARG A 1 98 ? 16.129 12.742 1.744 1.00 9.65 82 ARG X N 1
ATOM 698 C CA . ARG A 1 98 ? 16.772 11.460 1.877 1.00 9.49 82 ARG X CA 1
ATOM 699 C C . ARG A 1 98 ? 16.248 10.773 3.106 1.00 9.07 82 ARG X C 1
ATOM 700 O O . ARG A 1 98 ? 15.875 9.593 3.078 1.00 14.03 82 ARG X O 1
ATOM 708 N N . ALA A 1 99 ? 16.135 11.531 4.202 1.00 10.44 83 ALA X N 1
ATOM 709 C CA . ALA A 1 99 ? 15.622 10.956 5.414 1.00 12.20 83 ALA X CA 1
ATOM 710 C C . ALA A 1 99 ? 14.115 10.633 5.357 1.00 11.44 83 ALA X C 1
ATOM 711 O O . ALA A 1 99 ? 13.637 9.689 6.019 1.00 12.13 83 ALA X O 1
ATOM 713 N N . ARG A 1 100 ? 13.365 11.342 4.518 1.00 11.51 84 ARG X N 1
ATOM 714 C CA . ARG A 1 100 ? 11.937 11.103 4.385 1.00 8.51 84 ARG X CA 1
ATOM 715 C C . ARG A 1 100 ? 11.587 10.146 3.235 1.00 9.38 84 ARG X C 1
ATOM 716 O O . ARG A 1 100 ? 11.080 9.022 3.438 1.00 14.62 84 ARG X O 1
ATOM 724 N N . PHE A 1 101 ? 11.845 10.616 2.019 1.00 8.78 85 PHE X N 1
ATOM 725 C CA . PHE A 1 101 ? 11.470 9.896 0.820 1.00 9.51 85 PHE X CA 1
ATOM 726 C C . PHE A 1 101 ? 12.362 8.684 0.502 1.00 10.63 85 PHE X C 1
ATOM 727 O O . PHE A 1 101 ? 11.978 7.845 -0.289 1.00 11.95 85 PHE X O 1
ATOM 735 N N . GLU A 1 102 ? 13.558 8.634 1.077 1.00 10.18 86 GLU X N 1
ATOM 736 C CA . GLU A 1 102 ? 14.461 7.504 0.943 1.00 11.03 86 GLU X CA 1
ATOM 737 C C . GLU A 1 102 ? 14.688 6.835 2.320 1.00 12.44 86 GLU X C 1
ATOM 738 O O . GLU A 1 102 ? 15.753 6.289 2.602 1.00 14.81 86 GLU X O 1
ATOM 744 N N . SER A 1 103 ? 13.666 6.878 3.150 1.00 12.75 87 SER X N 1
ATOM 745 C CA . SER A 1 103 ? 13.785 6.331 4.481 1.00 14.62 87 SER X CA 1
ATOM 746 C C . SER A 1 103 ? 14.088 4.824 4.449 1.00 12.74 87 SER X C 1
ATOM 747 O O . SER A 1 103 ? 14.964 4.383 5.192 1.00 14.52 87 SER X O 1
ATOM 750 N N . LYS A 1 104 ? 13.377 4.061 3.592 1.00 13.53 88 LYS X N 1
ATOM 751 C CA A LYS A 1 104 ? 13.435 2.605 3.566 0.50 11.50 88 LYS X CA 1
ATOM 752 C CA B LYS A 1 104 ? 13.474 2.584 3.572 0.50 12.12 88 LYS X CA 1
ATOM 753 C C . LYS A 1 104 ? 13.666 2.077 2.150 1.00 11.89 88 LYS X C 1
ATOM 754 O O . LYS A 1 104 ? 12.833 1.347 1.605 1.00 12.77 88 LYS X O 1
ATOM 765 N N . VAL A 1 105 ? 14.786 2.458 1.567 1.00 13.35 89 VAL X N 1
ATOM 766 C CA . VAL A 1 105 ? 15.130 2.006 0.211 1.00 10.64 89 VAL X CA 1
ATOM 767 C C . VAL A 1 105 ? 15.910 0.712 0.392 1.00 10.82 89 VAL X C 1
ATOM 768 O O . VAL A 1 105 ? 16.941 0.707 1.078 1.00 13.83 89 VAL X O 1
ATOM 772 N N . PRO A 1 106 ? 15.438 -0.391 -0.211 1.00 12.27 90 PRO X N 1
ATOM 773 C CA . PRO A 1 106 ? 16.156 -1.672 -0.060 1.00 15.09 90 PRO X CA 1
ATOM 774 C C . PRO A 1 106 ? 17.554 -1.598 -0.628 1.00 13.94 90 PRO X C 1
ATOM 775 O O . PRO A 1 106 ? 17.762 -0.891 -1.637 1.00 9.56 90 PRO X O 1
ATOM 779 N N . SER A 1 107 ? 18.498 -2.326 -0.038 1.00 12.52 91 SER X N 1
ATOM 780 C CA . SER A 1 107 ? 19.910 -2.198 -0.443 1.00 16.94 91 SER X CA 1
ATOM 781 C C . SER A 1 107 ? 20.132 -2.620 -1.907 1.00 12.13 91 SER X C 1
ATOM 782 O O . SER A 1 107 ? 21.070 -2.171 -2.553 1.00 15.79 91 SER X O 1
ATOM 785 N N . PHE A 1 108 ? 19.249 -3.476 -2.402 1.00 8.30 92 PHE X N 1
ATOM 786 C CA . PHE A 1 108 ? 19.349 -3.981 -3.792 1.00 9.14 92 PHE X CA 1
ATOM 787 C C . PHE A 1 108 ? 18.780 -3.062 -4.811 1.00 8.68 92 PHE X C 1
ATOM 788 O O . PHE A 1 108 ? 18.987 -3.297 -6.028 1.00 8.59 92 PHE X O 1
ATOM 796 N N . TYR A 1 109 ? 18.018 -2.050 -4.385 1.00 9.48 93 TYR X N 1
ATOM 797 C CA . TYR A 1 109 ? 17.312 -1.186 -5.377 1.00 8.52 93 TYR X CA 1
ATOM 798 C C . TYR A 1 109 ? 18.280 -0.362 -6.212 1.00 9.65 93 TYR X C 1
ATOM 799 O O . TYR A 1 109 ? 19.139 0.305 -5.676 1.00 9.78 93 TYR X O 1
ATOM 808 N N . TYR A 1 110 ? 18.114 -0.387 -7.544 1.00 8.33 94 TYR X N 1
ATOM 809 C CA . TYR A 1 110 ? 18.993 0.302 -8.434 1.00 8.13 94 TYR X CA 1
ATOM 810 C C . TYR A 1 110 ? 18.759 1.809 -8.379 1.00 7.72 94 TYR X C 1
ATOM 811 O O . TYR A 1 110 ? 17.610 2.294 -8.543 1.00 8.73 94 TYR X O 1
ATOM 820 N N . ARG A 1 111 ? 19.831 2.548 -8.126 1.00 8.69 95 ARG X N 1
ATOM 821 C CA A ARG A 1 111 ? 19.733 4.016 -8.047 0.50 7.43 95 ARG X CA 1
ATOM 822 C CA B ARG A 1 111 ? 19.770 4.018 -8.020 0.50 9.90 95 ARG X CA 1
ATOM 823 C C . ARG A 1 111 ? 20.285 4.612 -9.323 1.00 10.03 95 ARG X C 1
ATOM 824 O O . ARG A 1 111 ? 21.464 4.452 -9.645 1.00 11.57 95 ARG X O 1
ATOM 839 N N . PRO A 1 112 ? 19.428 5.271 -10.082 1.00 10.60 96 PRO X N 1
ATOM 840 C CA . PRO A 1 112 ? 19.890 5.728 -11.401 1.00 11.21 96 PRO X CA 1
ATOM 841 C C . PRO A 1 112 ? 20.890 6.890 -11.348 1.00 11.23 96 PRO X C 1
ATOM 842 O O . PRO A 1 112 ? 20.975 7.614 -10.352 1.00 13.78 96 PRO X O 1
ATOM 846 N N . THR A 1 113 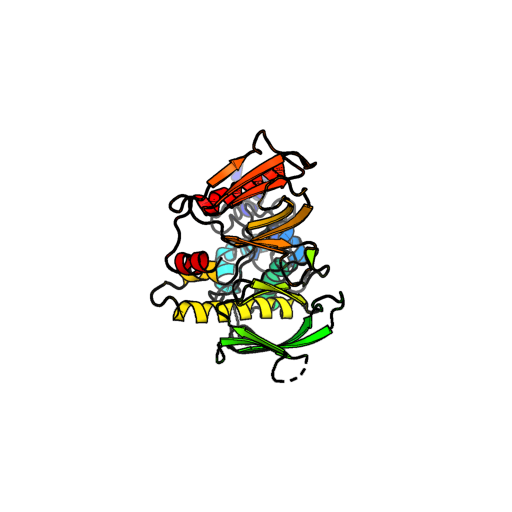? 21.575 7.079 -12.457 1.00 13.55 97 THR X N 1
ATOM 847 C CA . THR A 1 113 ? 22.547 8.154 -12.640 1.00 16.37 97 THR X CA 1
ATOM 848 C C . THR A 1 113 ? 22.144 8.901 -13.927 1.00 15.00 97 THR X C 1
ATOM 849 O O . THR A 1 113 ? 21.251 8.465 -14.619 1.00 13.97 97 THR X O 1
ATOM 853 N N . PRO A 1 114 ? 22.789 10.046 -14.236 1.00 13.00 98 PRO X N 1
ATOM 854 C CA . PRO A 1 114 ? 22.428 10.753 -15.481 1.00 12.36 98 PRO X CA 1
ATOM 855 C C . PRO A 1 114 ? 22.620 9.936 -16.762 1.00 15.21 98 PRO X C 1
ATOM 856 O O . PRO A 1 114 ? 21.869 10.130 -17.723 1.00 20.73 98 PRO X O 1
ATOM 860 N N . SER A 1 115 ? 23.537 8.988 -16.753 1.00 18.22 99 SER X N 1
ATOM 861 C CA . SER A 1 115 ? 23.753 8.157 -17.944 1.00 23.22 99 SER X CA 1
ATOM 862 C C . SER A 1 115 ? 22.597 7.193 -18.250 1.00 22.44 99 SER X C 1
ATOM 863 O O . SER A 1 115 ? 22.450 6.753 -19.384 1.00 23.63 99 SER X O 1
ATOM 866 N N . ASP A 1 116 ? 21.761 6.882 -17.257 1.00 15.54 100 ASP X N 1
ATOM 867 C CA . ASP A 1 116 ? 20.696 5.907 -17.440 1.00 15.81 100 ASP X CA 1
ATOM 868 C C . ASP A 1 116 ? 19.555 6.399 -18.320 1.00 13.27 100 ASP X C 1
ATOM 869 O O . ASP A 1 116 ? 19.365 7.597 -18.491 1.00 12.44 100 ASP X O 1
ATOM 874 N N . CYS A 1 117 ? 18.783 5.453 -18.862 1.00 15.11 101 CYS X N 1
ATOM 875 C CA . CYS A 1 117 ? 17.662 5.781 -19.708 1.00 17.26 101 CYS X CA 1
ATOM 876 C C . CYS A 1 117 ? 16.589 6.559 -18.959 1.00 14.88 101 CYS X C 1
ATOM 877 O O . CYS A 1 117 ? 16.531 6.555 -17.731 1.00 12.18 101 CYS X O 1
ATOM 880 N N . GLN A 1 118 ? 15.712 7.187 -19.729 1.00 15.24 102 GLN X N 1
ATOM 881 C CA . GLN A 1 118 ? 14.601 7.959 -19.189 1.00 16.64 102 GLN X CA 1
ATOM 882 C C . GLN A 1 118 ? 13.722 7.127 -18.239 1.00 14.89 102 GLN X C 1
ATOM 883 O O . GLN A 1 118 ? 13.337 7.637 -17.155 1.00 14.32 102 GLN X O 1
ATOM 889 N N . LEU A 1 119 ? 13.445 5.866 -18.613 1.00 16.30 103 LEU X N 1
ATOM 890 C CA . LEU A 1 119 ? 12.562 5.011 -17.824 1.00 11.61 103 LEU X CA 1
ATOM 891 C C . LEU A 1 119 ? 13.067 4.912 -16.384 1.00 8.63 103 LEU X C 1
ATOM 892 O O . LEU A 1 119 ? 12.298 5.041 -15.436 1.00 8.99 103 LEU X O 1
ATOM 897 N N . LEU A 1 120 ? 14.374 4.721 -16.226 1.00 9.09 104 LEU X N 1
ATOM 898 C CA . LEU A 1 120 ? 14.928 4.474 -14.885 1.00 6.96 104 LEU X CA 1
ATOM 899 C C . LEU A 1 120 ? 14.846 5.742 -14.039 1.00 7.86 104 LEU X C 1
ATOM 900 O O . LEU A 1 120 ? 14.491 5.722 -12.826 1.00 9.70 104 LEU X O 1
ATOM 905 N N . ARG A 1 121 ? 15.209 6.833 -14.653 1.00 9.71 105 ARG X N 1
ATOM 906 C CA . ARG A 1 121 ? 15.218 8.099 -13.921 1.00 9.83 105 ARG X CA 1
ATOM 907 C C . ARG A 1 121 ? 13.774 8.509 -13.568 1.00 8.18 105 ARG X C 1
ATOM 908 O O . ARG A 1 121 ? 13.494 8.979 -12.452 1.00 10.23 105 ARG X O 1
ATOM 916 N N . GLU A 1 122 ? 12.870 8.311 -14.498 1.00 7.03 106 GLU X N 1
ATOM 917 C CA . GLU A 1 122 ? 11.433 8.652 -14.255 1.00 8.38 106 GLU X CA 1
ATOM 918 C C . GLU A 1 122 ? 10.800 7.796 -13.183 1.00 8.40 106 GLU X C 1
ATOM 919 O O . GLU A 1 122 ? 10.116 8.294 -12.288 1.00 8.16 106 GLU X O 1
ATOM 925 N N . GLN A 1 123 ? 11.040 6.475 -13.231 1.00 7.16 107 GLN X N 1
ATOM 926 C CA . GLN A 1 123 ? 10.422 5.621 -12.269 1.00 6.31 107 GLN X CA 1
ATOM 927 C C . GLN A 1 123 ? 11.019 5.773 -10.868 1.00 6.59 107 GLN X C 1
ATOM 928 O O . GLN A 1 123 ? 10.356 5.457 -9.861 1.00 6.51 107 GLN X O 1
ATOM 934 N N . TRP A 1 124 ? 12.256 6.257 -10.805 1.00 8.08 108 TRP X N 1
ATOM 935 C CA . TRP A 1 124 ? 12.919 6.538 -9.517 1.00 7.19 108 TRP X CA 1
ATOM 936 C C . TRP A 1 124 ? 12.201 7.677 -8.835 1.00 8.47 108 TRP X C 1
ATOM 937 O O . TRP A 1 124 ? 11.824 7.593 -7.651 1.00 7.22 108 TRP X O 1
ATOM 948 N N . ILE A 1 125 ? 11.974 8.736 -9.601 1.00 7.85 109 ILE X N 1
ATOM 949 C CA . ILE A 1 125 ? 11.230 9.888 -9.152 1.00 6.98 109 ILE X CA 1
ATOM 950 C C . ILE A 1 125 ? 9.778 9.535 -8.758 1.00 8.23 109 ILE X C 1
ATOM 951 O O . ILE A 1 125 ? 9.290 9.874 -7.638 1.00 7.97 109 ILE X O 1
ATOM 956 N N . ARG A 1 126 ? 9.096 8.762 -9.603 1.00 9.67 110 ARG X N 1
ATOM 957 C CA . ARG A 1 126 ? 7.729 8.343 -9.277 1.00 10.82 110 ARG X CA 1
ATOM 958 C C . ARG A 1 126 ? 7.654 7.452 -8.042 1.00 8.35 110 ARG X C 1
ATOM 959 O O . ARG A 1 126 ? 6.755 7.622 -7.244 1.00 9.67 110 ARG X O 1
ATOM 967 N N . ALA A 1 127 ? 8.588 6.490 -7.903 1.00 8.99 111 ALA X N 1
ATOM 968 C CA . ALA A 1 127 ? 8.619 5.609 -6.727 1.00 4.59 111 ALA X CA 1
ATOM 969 C C . ALA A 1 127 ? 8.804 6.422 -5.447 1.00 9.51 111 ALA X C 1
ATOM 970 O O . ALA A 1 127 ? 8.183 6.126 -4.442 1.00 9.75 111 ALA X O 1
ATOM 972 N N . LYS A 1 128 ? 9.671 7.433 -5.501 1.00 6.56 112 LYS X N 1
ATOM 973 C CA . LYS A 1 128 ? 9.999 8.201 -4.298 1.00 6.38 112 LYS X CA 1
ATOM 974 C C . LYS A 1 128 ? 8.836 9.124 -3.944 1.00 10.30 112 LYS X C 1
ATOM 975 O O . LYS A 1 128 ? 8.397 9.182 -2.813 1.00 9.17 112 LYS X O 1
ATOM 981 N N . TYR A 1 129 ? 8.333 9.859 -4.909 1.00 7.58 113 TYR X N 1
ATOM 982 C CA . TYR A 1 129 ? 7.481 10.989 -4.527 1.00 7.11 113 TYR X CA 1
ATOM 983 C C . TYR A 1 129 ? 6.033 10.808 -4.808 1.00 9.53 113 TYR X C 1
ATOM 984 O O . TYR A 1 129 ? 5.195 11.473 -4.164 1.00 13.03 113 TYR X O 1
ATOM 993 N N . GLU A 1 130 ? 5.724 9.995 -5.821 1.00 9.81 114 GLU X N 1
ATOM 994 C CA . GLU A 1 130 ? 4.359 9.778 -6.246 1.00 11.91 114 GLU X CA 1
ATOM 995 C C . GLU A 1 130 ? 3.762 8.586 -5.524 1.00 12.96 114 GLU X C 1
ATOM 996 O O . GLU A 1 130 ? 2.786 8.733 -4.773 1.00 14.79 114 GLU X O 1
ATOM 1002 N N . ARG A 1 131 ? 4.396 7.421 -5.662 1.00 11.85 115 ARG X N 1
ATOM 1003 C CA . ARG A 1 131 ? 3.958 6.197 -5.017 1.00 11.23 115 ARG X CA 1
ATOM 1004 C C . ARG A 1 131 ? 4.435 6.127 -3.574 1.00 11.55 115 ARG X C 1
ATOM 1005 O O . ARG A 1 131 ? 3.891 5.390 -2.803 1.00 13.13 115 ARG X O 1
ATOM 1013 N N . GLN A 1 132 ? 5.467 6.904 -3.228 1.00 11.46 116 GLN X N 1
ATOM 1014 C CA . GLN A 1 132 ? 6.034 6.907 -1.885 1.00 9.38 116 GLN X CA 1
ATOM 1015 C C . GLN A 1 132 ? 6.415 5.521 -1.383 1.00 11.01 116 GLN X C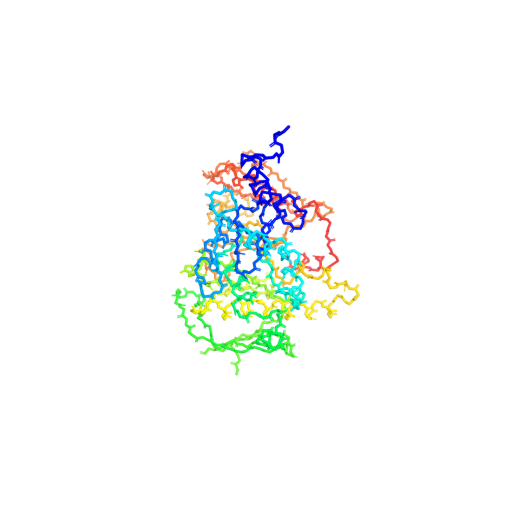 1
ATOM 1016 O O . GLN A 1 132 ? 6.181 5.159 -0.230 1.00 9.66 116 GLN X O 1
ATOM 1022 N N . GLU A 1 133 ? 7.032 4.741 -2.260 1.00 8.06 117 GLU X N 1
ATOM 1023 C CA . GLU A 1 133 ? 7.399 3.348 -1.937 1.00 9.47 117 GLU X CA 1
ATOM 1024 C C . GLU A 1 133 ? 8.407 3.170 -0.811 1.00 9.20 117 GLU X C 1
ATOM 1025 O O . GLU A 1 133 ? 8.486 2.080 -0.262 1.00 12.16 117 GLU X O 1
ATOM 1031 N N . PHE A 1 134 ? 9.209 4.214 -0.502 1.00 9.69 118 PHE X N 1
ATOM 1032 C CA . PHE A 1 134 ? 10.274 4.087 0.478 1.00 9.03 118 PHE X CA 1
ATOM 1033 C C . PHE A 1 134 ? 9.884 4.766 1.797 1.00 14.80 118 PHE X C 1
ATOM 1034 O O . PHE A 1 134 ? 10.673 4.792 2.743 1.00 15.26 118 PHE X O 1
ATOM 1042 N N . ILE A 1 135 ? 8.671 5.311 1.813 1.00 11.27 119 ILE X N 1
ATOM 1043 C CA . ILE A 1 135 ? 7.984 5.778 3.047 1.00 12.67 119 ILE X CA 1
ATOM 1044 C C . ILE A 1 135 ? 7.105 4.649 3.601 1.00 15.68 119 ILE X C 1
ATOM 1045 O O . ILE A 1 135 ? 7.107 4.391 4.810 1.00 16.71 119 ILE X O 1
ATOM 1050 N N . TYR A 1 136 ? 6.362 3.993 2.703 1.00 14.63 120 TYR X N 1
ATOM 1051 C CA . TYR A 1 136 ? 5.405 2.912 3.022 1.00 16.54 120 TYR X CA 1
ATOM 1052 C C . TYR A 1 136 ? 5.914 1.589 2.442 1.00 16.24 120 TYR X C 1
ATOM 1053 O O . TYR A 1 136 ? 5.597 1.237 1.275 1.00 15.28 120 TYR X O 1
ATOM 1062 N N . PRO A 1 137 ? 6.720 0.855 3.220 1.00 16.70 121 PRO X N 1
ATOM 1063 C CA . PRO A 1 137 ? 7.460 -0.302 2.678 1.00 18.71 121 PRO X CA 1
ATOM 1064 C C . PRO A 1 137 ? 6.599 -1.498 2.221 1.00 16.00 121 PRO X C 1
ATOM 1065 O O . PRO A 1 137 ? 7.079 -2.380 1.480 1.00 17.08 121 PRO X O 1
ATOM 1069 N N . GLU A 1 138 ? 5.343 -1.553 2.624 1.00 17.35 122 GLU X N 1
ATOM 1070 C CA . GLU A 1 138 ? 4.506 -2.649 2.148 1.00 17.80 122 GLU X CA 1
ATOM 1071 C C . GLU A 1 138 ? 4.320 -2.540 0.630 1.00 16.95 122 GLU X C 1
ATOM 1072 O O . GLU A 1 138 ? 4.068 -3.532 -0.040 1.00 16.04 122 GLU X O 1
ATOM 1075 N N . LYS A 1 139 ? 4.516 -1.328 0.094 1.00 13.79 123 LYS X N 1
ATOM 1076 C CA . LYS A 1 139 ? 4.426 -1.127 -1.351 1.00 11.83 123 LYS X CA 1
ATOM 1077 C C . LYS A 1 139 ? 5.567 -1.807 -2.112 1.00 13.87 123 LYS X C 1
ATOM 1078 O O . LYS A 1 139 ? 5.503 -1.933 -3.356 1.00 13.86 123 LYS X O 1
ATOM 1084 N N . GLN A 1 140 ? 6.614 -2.200 -1.387 1.00 12.55 124 GLN X N 1
ATOM 1085 C CA . GLN A 1 140 ? 7.774 -2.863 -1.985 1.00 13.21 124 GLN X CA 1
ATOM 1086 C C . GLN A 1 140 ? 7.572 -4.357 -2.216 1.00 12.92 124 GLN X C 1
ATOM 1087 O O . GLN A 1 140 ? 8.418 -5.015 -2.843 1.00 13.64 124 GLN X O 1
ATOM 1093 N N . GLU A 1 141 ? 6.458 -4.903 -1.727 1.00 14.97 125 GLU X N 1
ATOM 1094 C CA . GLU A 1 141 ? 6.288 -6.368 -1.743 1.00 18.55 125 GLU X CA 1
ATOM 1095 C C . GLU A 1 141 ? 6.289 -6.982 -3.130 1.00 17.35 125 GLU X C 1
ATOM 1096 O O . GLU A 1 141 ? 6.860 -8.076 -3.304 1.00 16.56 125 GLU X O 1
ATOM 1102 N N . PRO A 1 142 ? 5.739 -6.272 -4.130 1.00 17.88 126 PRO X N 1
ATOM 1103 C CA . PRO A 1 142 ? 5.754 -6.818 -5.489 1.00 20.68 126 PRO X CA 1
ATOM 1104 C C . PRO A 1 142 ? 7.098 -7.247 -6.011 1.00 17.50 126 PRO X C 1
ATOM 1105 O O . PRO A 1 142 ? 7.147 -8.164 -6.807 1.00 19.26 126 PRO X O 1
ATOM 1109 N N . TYR A 1 143 ? 8.168 -6.565 -5.611 1.00 16.56 127 TYR X N 1
ATOM 1110 C CA . TYR A 1 143 ? 9.521 -6.924 -5.989 1.00 18.62 127 TYR X CA 1
ATOM 1111 C C . TYR A 1 143 ? 10.439 -7.348 -4.843 1.00 17.35 127 TYR X C 1
ATOM 1112 O O . TYR A 1 143 ? 11.558 -7.751 -5.127 1.00 21.67 127 TYR X O 1
ATOM 1121 N N . SER A 1 144 ? 10.001 -7.265 -3.567 1.00 13.04 128 SER X N 1
ATOM 1122 C CA . SER A 1 144 ? 10.865 -7.599 -2.413 1.00 16.53 128 SER X CA 1
ATOM 1123 C C . SER A 1 144 ? 10.572 -8.942 -1.745 1.00 17.75 128 SER X C 1
ATOM 1124 O O . SER A 1 144 ? 11.311 -9.367 -0.837 1.00 24.82 128 SER X O 1
ATOM 1127 N N . ALA A 1 145 ? 9.512 -9.604 -2.157 1.00 15.16 129 ALA X N 1
ATOM 1128 C CA . ALA A 1 145 ? 9.035 -10.800 -1.462 1.00 15.44 129 ALA X CA 1
ATOM 1129 C C . ALA A 1 145 ? 9.734 -12.105 -1.877 1.00 16.86 129 ALA X C 1
ATOM 1130 O O . ALA A 1 145 ? 9.472 -13.147 -1.310 1.00 16.34 129 ALA X O 1
ATOM 1132 N N . GLY A 1 146 ? 10.593 -12.061 -2.901 1.00 13.98 130 GLY X N 1
ATOM 1133 C CA . GLY A 1 146 ? 11.298 -13.265 -3.334 1.00 11.37 130 GLY X CA 1
ATOM 1134 C C . GLY A 1 146 ? 10.513 -14.142 -4.308 1.00 10.77 130 GLY X C 1
ATOM 1135 O O . GLY A 1 146 ? 10.955 -15.245 -4.639 1.00 12.20 130 GLY X O 1
ATOM 1136 N N . TYR A 1 147 ? 9.359 -13.646 -4.742 1.00 10.97 131 TYR X N 1
ATOM 1137 C CA . TYR A 1 147 ? 8.506 -14.316 -5.707 1.00 10.06 131 TYR X CA 1
ATOM 1138 C C . TYR A 1 147 ? 7.763 -13.254 -6.492 1.00 10.23 131 TYR X C 1
ATOM 1139 O O . TYR A 1 147 ? 7.139 -12.344 -5.911 1.00 12.06 131 TYR X O 1
ATOM 1148 N N . ARG A 1 148 ? 7.811 -13.393 -7.823 1.00 11.02 132 ARG X N 1
ATOM 1149 C CA . ARG A 1 148 ? 7.162 -12.484 -8.718 1.00 9.61 132 ARG X CA 1
ATOM 1150 C C . ARG A 1 148 ? 6.781 -13.228 -9.960 1.00 8.65 132 ARG X C 1
ATOM 1151 O O . ARG A 1 148 ? 7.608 -13.925 -10.572 1.00 11.10 132 ARG X O 1
ATOM 1159 N N . GLU A 1 149 ? 5.515 -13.088 -10.335 1.00 8.70 133 GLU X N 1
ATOM 1160 C CA . GLU A 1 149 ? 5.043 -13.617 -11.600 1.00 8.04 133 GLU X CA 1
ATOM 1161 C C . GLU A 1 149 ? 4.275 -12.561 -12.400 1.00 9.25 133 GLU X C 1
ATOM 1162 O O . GLU A 1 149 ? 3.662 -11.661 -11.854 1.00 8.98 133 GLU X O 1
ATOM 1168 N N . GLY A 1 150 ? 4.273 -12.729 -13.712 1.00 7.60 134 GLY X N 1
ATOM 1169 C CA . GLY A 1 150 ? 3.562 -11.844 -14.566 1.00 6.46 134 GLY X CA 1
ATOM 1170 C C . GLY A 1 150 ? 3.908 -12.097 -16.016 1.00 7.19 134 GLY X C 1
ATOM 1171 O O . GLY A 1 150 ? 4.883 -12.831 -16.335 1.00 9.20 134 GLY X O 1
ATOM 1172 N N . PHE A 1 151 ? 3.097 -11.528 -16.904 1.00 8.63 135 PHE X N 1
ATOM 1173 C CA . PHE A 1 151 ? 3.332 -11.624 -18.330 1.00 7.31 135 PHE X CA 1
ATOM 1174 C C . PHE A 1 151 ? 4.181 -10.485 -18.854 1.00 8.75 135 PHE X C 1
ATOM 1175 O O . PHE A 1 151 ? 4.019 -9.329 -18.450 1.00 8.75 135 PHE X O 1
ATOM 1183 N N . LEU A 1 152 ? 5.094 -10.823 -19.775 1.00 10.14 136 LEU X N 1
ATOM 1184 C CA . LEU A 1 152 ? 5.958 -9.850 -20.416 1.00 8.42 136 LEU X CA 1
ATOM 1185 C C . LEU A 1 152 ? 5.939 -10.150 -21.900 1.00 7.14 136 LEU X C 1
ATOM 1186 O O . LEU A 1 152 ? 5.687 -11.286 -22.285 1.00 7.70 136 LEU X O 1
ATOM 1191 N N . TRP A 1 153 ? 6.199 -9.135 -22.696 1.00 5.39 137 TRP X N 1
ATOM 1192 C CA . TRP A 1 153 ? 6.404 -9.281 -24.146 1.00 7.41 137 TRP X CA 1
ATOM 1193 C C . TRP A 1 153 ? 7.843 -9.734 -24.419 1.00 7.68 137 TRP X C 1
ATOM 1194 O O . TRP A 1 153 ? 8.780 -9.020 -24.098 1.00 9.53 137 TRP X O 1
ATOM 1205 N N . LYS A 1 154 ? 7.997 -10.930 -25.006 1.00 7.94 138 LYS X N 1
ATOM 1206 C CA . LYS A 1 154 ? 9.315 -11.509 -25.233 1.00 4.95 138 LYS X CA 1
ATOM 1207 C C . LYS A 1 154 ? 9.622 -11.672 -26.721 1.00 8.60 138 LYS X C 1
ATOM 1208 O O . LYS A 1 154 ? 8.839 -12.249 -27.415 1.00 8.53 138 LYS X O 1
ATOM 1214 N N . ARG A 1 155 ? 10.811 -11.238 -27.152 1.00 8.06 139 ARG X N 1
ATOM 1215 C CA A ARG A 1 155 ? 11.227 -11.446 -28.550 0.50 9.29 139 ARG X CA 1
ATOM 1216 C CA B ARG A 1 155 ? 11.244 -11.451 -28.546 0.50 8.46 139 ARG X CA 1
ATOM 1217 C C . ARG A 1 155 ? 11.455 -12.939 -28.831 1.00 10.05 139 ARG X C 1
ATOM 1218 O O . ARG A 1 155 ? 11.962 -13.679 -27.990 1.00 9.99 139 ARG X O 1
ATOM 1233 N N . GLY A 1 156 ? 11.088 -13.383 -30.034 1.00 11.30 140 GLY X N 1
ATOM 1234 C CA . GLY A 1 156 ? 11.415 -14.715 -30.461 1.00 12.46 140 GLY X CA 1
ATOM 1235 C C . GLY A 1 156 ? 12.921 -14.841 -30.655 1.00 9.64 140 GLY X C 1
ATOM 1236 O O . GLY A 1 156 ? 13.620 -13.855 -30.809 1.00 11.93 140 GLY X O 1
ATOM 1237 N N . ARG A 1 157 ? 13.418 -16.052 -30.563 1.00 10.10 141 ARG X N 1
ATOM 1238 C CA . ARG A 1 157 ? 14.841 -16.349 -30.739 1.00 9.60 141 ARG X CA 1
ATOM 1239 C C . ARG A 1 157 ? 15.368 -15.773 -32.036 1.00 13.27 141 ARG X C 1
ATOM 1240 O O . ARG A 1 157 ? 16.410 -15.094 -32.046 1.00 13.02 141 ARG X O 1
ATOM 1248 N N . ASP A 1 158 ? 14.665 -16.080 -33.129 1.00 15.88 142 ASP X N 1
ATOM 1249 C CA . ASP A 1 158 ? 15.074 -15.665 -34.482 1.00 20.57 142 ASP X CA 1
ATOM 1250 C C . ASP A 1 158 ? 14.020 -14.902 -35.284 1.00 21.97 142 ASP X C 1
ATOM 1251 O O . ASP A 1 158 ? 14.362 -14.342 -36.316 1.00 25.22 142 ASP X O 1
ATOM 1256 N N . ASN A 1 159 ? 12.759 -14.887 -34.844 1.00 19.15 143 ASN X N 1
ATOM 1257 C CA . ASN A 1 159 ? 11.648 -14.447 -35.696 1.00 23.51 143 ASN X CA 1
ATOM 1258 C C . ASN A 1 159 ? 11.275 -12.945 -35.694 1.00 22.47 143 ASN X C 1
ATOM 1259 O O . ASN A 1 159 ? 10.380 -12.536 -36.430 1.00 27.71 143 ASN X O 1
ATOM 1264 N N . GLY A 1 160 ? 11.915 -12.132 -34.861 1.00 20.99 144 GLY X N 1
ATOM 1265 C CA . GLY A 1 160 ? 11.620 -10.693 -34.825 1.00 18.09 144 GLY X CA 1
ATOM 1266 C C . GLY A 1 160 ? 10.354 -10.262 -34.085 1.00 18.82 144 GLY X C 1
ATOM 1267 O O . GLY A 1 160 ? 10.162 -9.078 -33.834 1.00 24.73 144 GLY X O 1
ATOM 1268 N N . GLN A 1 161 ? 9.502 -11.208 -33.700 1.00 18.04 145 GLN X N 1
ATOM 1269 C CA . GLN A 1 161 ? 8.189 -10.877 -33.149 1.00 17.44 145 GLN X CA 1
ATOM 1270 C C . GLN A 1 161 ? 8.261 -10.912 -31.621 1.00 13.98 145 GLN X C 1
ATOM 1271 O O . GLN A 1 161 ? 9.038 -11.683 -31.072 1.00 17.04 145 GLN X O 1
ATOM 1274 N N . PHE A 1 162 ? 7.449 -10.088 -30.969 1.00 13.86 146 PHE X N 1
ATOM 1275 C CA . PHE A 1 162 ? 7.296 -10.133 -29.480 1.00 13.45 146 PHE X CA 1
ATOM 1276 C C . PHE A 1 162 ? 5.964 -10.815 -29.152 1.00 15.42 146 PHE X C 1
ATOM 1277 O O . PHE A 1 162 ? 4.892 -10.410 -29.693 1.00 16.65 146 PHE X O 1
ATOM 1285 N N . LEU A 1 163 ? 6.019 -11.818 -28.274 1.00 13.86 147 LEU X N 1
ATOM 1286 C CA . LEU A 1 163 ? 4.864 -12.557 -27.852 1.00 12.62 147 LEU X CA 1
ATOM 1287 C C . LEU A 1 163 ? 4.719 -12.526 -26.338 1.00 12.24 147 LEU X C 1
ATOM 1288 O O . LEU A 1 163 ? 5.705 -12.399 -25.611 1.00 9.16 147 LEU X O 1
ATOM 1293 N N . SER A 1 164 ? 3.473 -12.637 -25.893 1.00 9.75 148 SER X N 1
ATOM 1294 C CA . SER A 1 164 ? 3.178 -12.581 -24.435 1.00 8.82 148 SER X CA 1
ATOM 1295 C C . SER A 1 164 ? 3.556 -13.915 -23.771 1.00 13.22 148 SER X C 1
ATOM 1296 O O . SER A 1 164 ? 3.047 -14.972 -24.145 1.00 11.50 148 SER X O 1
ATOM 1299 N N . ARG A 1 165 ? 4.421 -13.852 -22.757 1.00 8.79 149 ARG X N 1
ATOM 1300 C CA . ARG A 1 165 ? 4.881 -15.031 -22.047 1.00 7.94 149 ARG X CA 1
ATOM 1301 C C . ARG A 1 165 ? 4.801 -14.764 -20.542 1.00 9.73 149 ARG X C 1
ATOM 1302 O O . ARG A 1 165 ? 5.105 -13.662 -20.098 1.00 6.99 149 ARG X O 1
ATOM 1310 N N . LYS A 1 166 ? 4.377 -15.759 -19.788 1.00 6.32 150 LYS X N 1
ATOM 1311 C CA . LYS A 1 166 ? 4.414 -15.738 -18.311 1.00 9.39 150 LYS X CA 1
ATOM 1312 C C . LYS A 1 166 ? 5.827 -16.047 -17.774 1.00 7.79 150 LYS X C 1
ATOM 1313 O O . LYS A 1 166 ? 6.413 -17.089 -18.112 1.00 11.15 150 LYS X O 1
ATOM 1319 N N . PHE A 1 167 ? 6.364 -15.111 -16.993 1.00 9.41 151 PHE X N 1
ATOM 1320 C CA . PHE A 1 167 ? 7.625 -15.249 -16.307 1.00 9.78 151 PHE X CA 1
ATOM 1321 C C . PHE A 1 167 ? 7.348 -15.445 -14.832 1.00 9.99 151 PHE X C 1
ATOM 1322 O O . PHE A 1 167 ? 6.401 -14.912 -14.305 1.00 8.17 151 PHE X O 1
ATOM 1330 N N . VAL A 1 168 ? 8.185 -16.222 -14.184 1.00 5.95 152 VAL X N 1
ATOM 1331 C CA . VAL A 1 168 ? 8.113 -16.396 -12.727 1.00 7.14 152 VAL X CA 1
ATOM 1332 C C . VAL A 1 168 ? 9.516 -16.309 -12.187 1.00 10.24 152 VAL X C 1
ATOM 1333 O O . VAL A 1 168 ? 10.373 -17.087 -12.580 1.00 10.90 152 VAL X O 1
ATOM 1337 N N . LEU A 1 169 ? 9.756 -15.389 -11.255 1.00 8.78 153 LEU X N 1
ATOM 1338 C CA . LEU A 1 169 ? 11.061 -15.322 -10.589 1.00 8.11 153 LEU X CA 1
ATOM 1339 C C . LEU A 1 169 ? 10.847 -15.843 -9.176 1.00 11.54 153 LEU X C 1
ATOM 1340 O O . LEU A 1 169 ? 10.064 -15.291 -8.442 1.00 10.44 153 LEU X O 1
ATOM 1345 N N . THR A 1 170 ? 11.532 -16.924 -8.831 1.00 11.27 154 THR X N 1
ATOM 1346 C CA . THR A 1 170 ? 11.305 -17.586 -7.564 1.00 10.89 154 THR X CA 1
ATOM 1347 C C . THR A 1 170 ? 12.644 -17.833 -6.885 1.00 15.63 154 THR X C 1
ATOM 1348 O O . THR A 1 170 ? 13.457 -18.641 -7.336 1.00 13.93 154 THR X O 1
ATOM 1352 N N . GLU A 1 171 ? 12.895 -17.099 -5.807 1.00 14.13 155 GLU X N 1
ATOM 1353 C CA . GLU A 1 171 ? 14.117 -17.292 -5.085 1.00 13.82 155 GLU X CA 1
ATOM 1354 C C . GLU A 1 171 ? 14.188 -18.699 -4.471 1.00 13.62 155 GLU X C 1
ATOM 1355 O O . GLU A 1 171 ? 15.280 -19.220 -4.317 1.00 12.89 155 GLU X O 1
ATOM 1361 N N . ARG A 1 172 ? 13.039 -19.251 -4.081 1.00 13.40 156 ARG X N 1
ATOM 1362 C CA . ARG A 1 172 ? 12.969 -20.598 -3.445 1.00 18.44 156 ARG X CA 1
ATOM 1363 C C . ARG A 1 172 ? 13.468 -21.676 -4.396 1.00 15.61 156 ARG X C 1
ATOM 1364 O O . ARG A 1 172 ? 14.049 -22.674 -3.980 1.00 16.34 156 ARG X O 1
ATOM 1372 N N . GLU A 1 173 ? 13.240 -21.488 -5.686 1.00 14.00 157 GLU X N 1
ATOM 1373 C CA . GLU A 1 173 ? 13.752 -22.424 -6.694 1.00 17.49 157 GLU X CA 1
ATOM 1374 C C . GLU A 1 173 ? 15.058 -21.956 -7.304 1.00 18.35 157 GLU X C 1
ATOM 1375 O O . GLU A 1 173 ? 15.660 -22.678 -8.100 1.00 19.54 157 GLU X O 1
ATOM 1381 N N . GLY A 1 174 ? 15.466 -20.734 -6.969 1.00 17.31 158 GLY X N 1
ATOM 1382 C CA . GLY A 1 174 ? 16.758 -20.199 -7.374 1.00 14.26 158 GLY X CA 1
ATOM 1383 C C . GLY A 1 174 ? 16.804 -19.861 -8.838 1.00 12.69 158 GLY X C 1
ATOM 1384 O O . GLY A 1 174 ? 17.863 -19.897 -9.427 1.00 12.05 158 GLY X O 1
ATOM 1385 N N . ALA A 1 175 ? 15.649 -19.526 -9.409 1.00 13.51 159 ALA X N 1
ATOM 1386 C CA . ALA A 1 175 ? 15.538 -19.361 -10.868 1.00 12.58 159 ALA X CA 1
ATOM 1387 C C . ALA A 1 175 ? 14.531 -18.324 -11.337 1.00 13.48 159 ALA X C 1
ATOM 1388 O O . ALA A 1 175 ? 13.579 -17.989 -10.654 1.00 12.25 159 ALA X O 1
ATOM 1390 N N . LEU A 1 176 ? 14.779 -17.855 -12.552 1.00 9.76 160 LEU X N 1
ATOM 1391 C CA . LEU A 1 176 ? 13.799 -17.208 -13.382 1.00 9.94 160 LEU X CA 1
ATOM 1392 C C . LEU A 1 176 ? 13.393 -18.201 -14.439 1.00 12.59 160 LEU X C 1
ATOM 1393 O O . LEU A 1 176 ? 14.237 -18.801 -15.099 1.00 12.64 160 LEU X O 1
ATOM 1398 N N . LYS A 1 177 ? 12.091 -18.376 -14.591 1.00 8.36 161 LYS X N 1
ATOM 1399 C CA . LYS A 1 177 ? 11.566 -19.295 -15.566 1.00 11.56 161 LYS X CA 1
ATOM 1400 C C . LYS A 1 177 ? 10.512 -18.597 -16.361 1.00 12.75 161 LYS X C 1
ATOM 1401 O O . LYS A 1 177 ? 9.962 -17.565 -15.947 1.00 11.09 161 LYS X O 1
ATOM 1407 N N . TYR A 1 178 ? 10.259 -19.131 -17.546 1.00 9.78 162 TYR X N 1
ATOM 1408 C CA . TYR A 1 178 ? 9.127 -18.680 -18.291 1.00 10.02 162 TYR X CA 1
ATOM 1409 C C . TYR A 1 178 ? 8.471 -19.812 -19.047 1.00 10.27 162 TYR X C 1
ATOM 1410 O O . TYR A 1 178 ? 9.050 -20.903 -19.219 1.00 10.64 162 TYR X O 1
ATOM 1419 N N . PHE A 1 179 ? 7.227 -19.547 -19.449 1.00 9.11 163 PHE X N 1
ATOM 1420 C CA . PHE A 1 179 ? 6.373 -20.559 -20.083 1.00 12.42 163 PHE X CA 1
ATOM 1421 C C . PHE A 1 179 ? 5.882 -20.001 -21.419 1.00 13.68 163 PHE X C 1
ATOM 1422 O O . PHE A 1 179 ? 5.579 -18.794 -21.534 1.00 16.95 163 PHE X O 1
ATOM 1430 N N . ASN A 1 180 ? 5.763 -20.878 -22.409 1.00 13.90 164 ASN X N 1
ATOM 1431 C CA . ASN A 1 180 ? 5.286 -20.483 -23.712 1.00 17.64 164 ASN X CA 1
ATOM 1432 C C . ASN A 1 180 ? 4.067 -21.290 -24.193 1.00 20.28 164 ASN X C 1
ATOM 1433 O O . ASN A 1 180 ? 3.716 -21.178 -25.381 1.00 24.84 164 ASN X O 1
ATOM 1438 N N . GLU A 1 186 ? 5.133 -27.039 -17.035 1.00 30.73 170 GLU X N 1
ATOM 1439 C CA . GLU A 1 186 ? 6.438 -27.279 -17.645 1.00 26.43 170 GLU X CA 1
ATOM 1440 C C . GLU A 1 186 ? 7.029 -25.998 -18.276 1.00 21.38 170 GLU X C 1
ATOM 1441 O O . GLU A 1 186 ? 6.573 -25.580 -19.333 1.00 21.81 170 GLU X O 1
ATOM 1443 N N . PRO A 1 187 ? 8.062 -25.407 -17.662 1.00 20.87 171 PRO X N 1
ATOM 1444 C CA . PRO A 1 187 ? 8.567 -24.153 -18.233 1.00 20.89 171 PRO X CA 1
ATOM 1445 C C . PRO A 1 187 ? 9.320 -24.389 -19.531 1.00 20.07 171 PRO X C 1
ATOM 1446 O O . PRO A 1 187 ? 9.832 -25.495 -19.785 1.00 16.09 171 PRO X O 1
ATOM 1450 N N . LYS A 1 188 ? 9.370 -23.367 -20.344 1.00 13.99 172 LYS X N 1
ATOM 1451 C CA . LYS A 1 188 ? 10.172 -23.394 -21.556 1.00 17.01 172 LYS X CA 1
ATOM 1452 C C . LYS A 1 188 ? 11.656 -23.326 -21.181 1.00 17.29 172 LYS X C 1
ATOM 1453 O O . LYS A 1 188 ? 12.502 -23.963 -21.822 1.00 15.63 172 LYS X O 1
ATOM 1459 N N . ALA A 1 189 ? 11.962 -22.573 -20.129 1.00 17.12 173 ALA X N 1
ATOM 1460 C CA . ALA A 1 189 ? 13.338 -22.385 -19.671 1.00 18.48 173 ALA X CA 1
ATOM 1461 C C . ALA A 1 189 ? 13.362 -22.131 -18.180 1.00 20.11 173 ALA X C 1
ATOM 1462 O O . ALA A 1 189 ? 12.480 -21.443 -17.636 1.00 16.91 173 ALA X O 1
ATOM 1464 N N . VAL A 1 190 ? 14.375 -22.684 -17.532 1.00 17.72 174 VAL X N 1
ATOM 1465 C CA . VAL A 1 190 ? 14.627 -22.463 -16.101 1.00 17.45 174 VAL X CA 1
ATOM 1466 C C . VAL A 1 190 ? 16.036 -21.913 -16.028 1.00 18.41 174 VAL X C 1
ATOM 1467 O O . VAL A 1 190 ? 17.001 -22.586 -16.410 1.00 25.10 174 VAL X O 1
ATOM 1471 N N . MET A 1 191 ? 16.145 -20.664 -15.599 1.00 15.05 175 MET X N 1
ATOM 1472 C CA . MET A 1 191 ? 17.391 -19.957 -15.621 1.00 13.72 175 MET X CA 1
ATOM 1473 C C . MET A 1 191 ? 17.866 -19.639 -14.203 1.00 14.60 175 MET X C 1
ATOM 1474 O O . MET A 1 191 ? 17.262 -18.802 -13.481 1.00 13.95 175 MET X O 1
ATOM 1479 N N . LYS A 1 192 ? 18.991 -20.269 -13.831 1.00 17.05 176 LYS X N 1
ATOM 1480 C CA . LYS A 1 192 ? 19.514 -20.128 -12.479 1.00 16.77 176 LYS X CA 1
ATOM 1481 C C . LYS A 1 192 ? 19.977 -18.697 -12.223 1.00 12.08 176 LYS X C 1
ATOM 1482 O O . LYS A 1 192 ? 20.616 -18.086 -13.051 1.00 12.60 176 LYS X O 1
ATOM 1488 N N . ILE A 1 193 ? 19.691 -18.175 -11.022 1.00 9.49 177 ILE X N 1
ATOM 1489 C CA . ILE A 1 193 ? 20.004 -16.779 -10.676 1.00 9.85 177 ILE X CA 1
ATOM 1490 C C . ILE A 1 193 ? 21.512 -16.480 -10.759 1.00 10.81 177 ILE X C 1
ATOM 1491 O O . ILE A 1 193 ? 21.911 -15.379 -11.114 1.00 13.97 177 ILE X O 1
ATOM 1496 N N . GLU A 1 194 ? 22.350 -17.468 -10.458 1.00 11.74 178 GLU X N 1
ATOM 1497 C CA . GLU A 1 194 ? 23.787 -17.284 -10.455 1.00 13.20 178 GLU X CA 1
ATOM 1498 C C . GLU A 1 194 ? 24.327 -16.886 -11.811 1.00 12.90 178 GLU X C 1
ATOM 1499 O O . GLU A 1 194 ? 25.294 -16.160 -11.890 1.00 15.72 178 GLU X O 1
ATOM 1505 N N . HIS A 1 195 ? 23.623 -17.301 -12.860 1.00 14.26 179 HIS X N 1
ATOM 1506 C CA . HIS A 1 195 ? 24.021 -17.070 -14.218 1.00 17.86 179 HIS X CA 1
ATOM 1507 C C . HIS A 1 195 ? 23.245 -15.954 -14.945 1.00 16.99 179 HIS X C 1
ATOM 1508 O O . HIS A 1 195 ? 23.422 -15.792 -16.164 1.00 12.99 179 HIS X O 1
ATOM 1515 N N . LEU A 1 196 ? 22.412 -15.198 -14.222 1.00 11.34 180 LEU X N 1
ATOM 1516 C CA . LEU A 1 196 ? 21.576 -14.136 -14.814 1.00 9.24 180 LEU X CA 1
ATOM 1517 C C . LEU A 1 196 ? 22.181 -12.762 -14.673 1.00 9.25 180 LEU X C 1
ATOM 1518 O O . LEU A 1 196 ? 22.768 -12.430 -13.633 1.00 10.07 180 LEU X O 1
ATOM 1523 N N . ASN A 1 197 ? 22.012 -11.936 -15.709 1.00 6.09 181 ASN X N 1
ATOM 1524 C CA . ASN A 1 197 ? 22.192 -10.490 -15.640 1.00 9.08 181 ASN X CA 1
ATOM 1525 C C . ASN A 1 197 ? 21.059 -9.798 -16.392 1.00 8.23 181 ASN X C 1
ATOM 1526 O O . ASN A 1 197 ? 20.325 -10.424 -17.172 1.00 9.49 181 ASN X O 1
ATOM 1531 N N . ALA A 1 198 ? 20.915 -8.508 -16.176 1.00 7.59 182 ALA X N 1
ATOM 1532 C CA . ALA A 1 198 ? 19.884 -7.755 -16.858 1.00 7.59 182 ALA X CA 1
ATOM 1533 C C . ALA A 1 198 ? 20.340 -6.307 -16.924 1.00 7.69 182 ALA X C 1
ATOM 1534 O O . ALA A 1 198 ? 21.001 -5.817 -16.006 1.00 9.68 182 ALA X O 1
ATOM 1536 N N . THR A 1 199 ? 20.041 -5.673 -18.051 1.00 7.57 183 THR X N 1
ATOM 1537 C CA A THR A 1 199 ? 20.366 -4.262 -18.310 0.50 10.26 183 THR X CA 1
ATOM 1538 C CA B THR A 1 199 ? 20.326 -4.262 -18.259 0.50 9.56 183 THR X CA 1
ATOM 1539 C C . THR A 1 199 ? 19.261 -3.655 -19.160 1.00 9.64 183 THR X C 1
ATOM 1540 O O . THR A 1 199 ? 18.755 -4.319 -20.069 1.00 8.26 183 THR X O 1
ATOM 1547 N N . PHE A 1 200 ? 18.873 -2.403 -18.895 1.00 7.62 184 PHE X N 1
ATOM 1548 C CA . PHE A 1 200 ? 17.918 -1.758 -19.800 1.00 6.60 184 PHE X CA 1
ATOM 1549 C C . PHE A 1 200 ? 18.607 -1.381 -21.100 1.00 8.37 184 PHE X C 1
ATOM 1550 O O . PHE A 1 200 ? 19.709 -0.783 -21.075 1.00 9.91 184 PHE X O 1
ATOM 1558 N N . GLN A 1 201 ? 17.980 -1.721 -22.216 1.00 8.46 185 GLN X N 1
ATOM 1559 C CA . GLN A 1 201 ? 18.507 -1.464 -23.547 1.00 11.29 185 GLN X CA 1
ATOM 1560 C C . GLN A 1 201 ? 17.415 -0.950 -24.495 1.00 15.94 185 GLN X C 1
ATOM 1561 O O . GLN A 1 201 ? 17.094 -1.605 -25.501 1.00 14.46 185 GLN X O 1
ATOM 1567 N N . PRO A 1 202 ? 16.799 0.210 -24.166 1.00 12.74 186 PRO X N 1
ATOM 1568 C CA . PRO A 1 202 ? 15.629 0.624 -24.970 1.00 12.00 186 PRO X CA 1
ATOM 1569 C C . PRO A 1 202 ? 15.960 0.882 -26.439 1.00 14.60 186 PRO X C 1
ATOM 1570 O O . PRO A 1 202 ? 15.147 0.600 -27.324 1.00 12.96 186 PRO X O 1
ATOM 1574 N N . ALA A 1 203 ? 17.138 1.433 -26.695 1.00 13.09 187 ALA X N 1
ATOM 1575 C CA . ALA A 1 203 ? 17.492 1.823 -28.087 1.00 15.09 187 ALA X CA 1
ATOM 1576 C C . ALA A 1 203 ? 17.740 0.585 -28.911 1.00 15.75 187 ALA X C 1
ATOM 1577 O O . ALA A 1 203 ? 17.342 0.505 -30.069 1.00 17.63 187 ALA X O 1
ATOM 1579 N N . LYS A 1 204 ? 18.403 -0.393 -28.316 1.00 13.60 188 LYS X N 1
ATOM 1580 C CA . LYS A 1 204 ? 18.699 -1.647 -29.018 1.00 14.06 188 LYS X CA 1
ATOM 1581 C C . LYS A 1 204 ? 17.429 -2.463 -29.322 1.00 13.40 188 LYS X C 1
ATOM 1582 O O . LYS A 1 204 ? 17.245 -3.017 -30.427 1.00 13.43 188 LYS X O 1
ATOM 1588 N N . ILE A 1 205 ? 16.555 -2.554 -28.326 1.00 12.24 189 ILE X N 1
ATOM 1589 C CA . ILE A 1 205 ? 15.312 -3.324 -28.427 1.00 13.03 189 ILE X CA 1
ATOM 1590 C C . ILE A 1 205 ? 14.215 -2.623 -29.263 1.00 12.38 189 ILE X C 1
ATOM 1591 O O . ILE A 1 205 ? 13.326 -3.297 -29.838 1.00 18.39 189 ILE X O 1
ATOM 1596 N N . GLY A 1 206 ? 14.282 -1.306 -29.348 1.00 13.11 190 GLY X N 1
ATOM 1597 C CA . GLY A 1 206 ? 13.288 -0.510 -30.096 1.00 14.26 190 GLY X CA 1
ATOM 1598 C C . GLY A 1 206 ? 12.001 -0.269 -29.332 1.00 13.55 190 GLY X C 1
ATOM 1599 O O . GLY A 1 206 ? 10.928 -0.163 -29.915 1.00 13.34 190 GLY X O 1
ATOM 1600 N N . HIS A 1 207 ? 12.105 -0.207 -28.012 1.00 15.72 191 HIS X N 1
ATOM 1601 C CA . HIS A 1 207 ? 10.955 0.060 -27.150 1.00 10.85 191 HIS X CA 1
ATOM 1602 C C . HIS A 1 207 ? 11.517 0.749 -25.907 1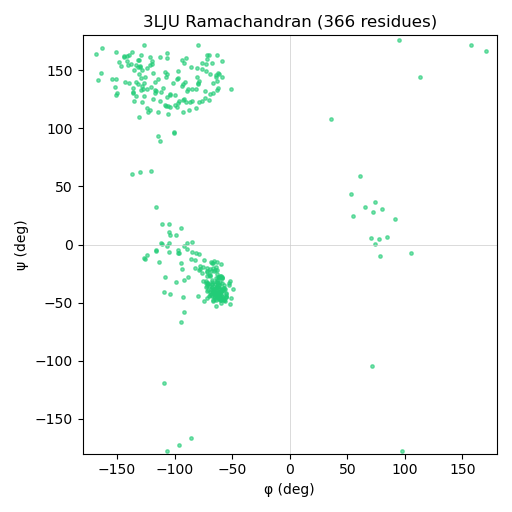.00 12.92 191 HIS X C 1
ATOM 1603 O O . HIS A 1 207 ? 12.573 0.314 -25.382 1.00 10.47 191 HIS X O 1
ATOM 1610 N N . PRO A 1 208 ? 10.860 1.837 -25.442 1.00 14.15 192 PRO X N 1
ATOM 1611 C CA . PRO A 1 208 ? 11.433 2.558 -24.297 1.00 12.61 192 PRO X CA 1
ATOM 1612 C C . PRO A 1 208 ? 11.514 1.758 -23.017 1.00 10.14 192 PRO X C 1
ATOM 1613 O O . PRO A 1 208 ? 12.189 2.174 -22.078 1.00 10.76 192 PRO X O 1
ATOM 1617 N N . HIS A 1 209 ? 10.806 0.635 -22.941 1.00 10.30 193 HIS X N 1
ATOM 1618 C CA . HIS A 1 209 ? 10.755 -0.167 -21.724 1.00 10.23 193 HIS X CA 1
ATOM 1619 C C . HIS A 1 209 ? 11.495 -1.501 -21.915 1.00 13.90 193 HIS X C 1
ATOM 1620 O O . HIS A 1 209 ? 11.326 -2.412 -21.130 1.00 14.71 193 HIS X O 1
ATOM 1627 N N . GLY A 1 210 ? 12.329 -1.561 -22.938 1.00 8.64 194 GLY X N 1
ATOM 1628 C CA . GLY A 1 210 ? 13.098 -2.756 -23.258 1.00 8.19 194 GLY X CA 1
ATOM 1629 C C . GLY A 1 210 ? 14.221 -3.080 -22.264 1.00 8.76 194 GLY X C 1
ATOM 1630 O O . GLY A 1 210 ? 15.112 -2.268 -22.010 1.00 8.18 194 GLY X O 1
ATOM 1631 N N . LEU A 1 211 ? 14.157 -4.302 -21.741 1.00 5.84 195 LEU X N 1
ATOM 1632 C CA . LEU A 1 211 ? 15.134 -4.869 -20.854 1.00 7.65 195 LEU X CA 1
ATOM 1633 C C . LEU A 1 211 ? 15.790 -6.095 -21.521 1.00 7.29 195 LEU X C 1
ATOM 1634 O O . LEU A 1 211 ? 15.089 -6.985 -22.079 1.00 7.85 195 LEU X O 1
ATOM 1639 N N . GLN A 1 212 ? 17.119 -6.141 -21.506 1.00 6.16 196 GLN X N 1
ATOM 1640 C CA . GLN A 1 212 ? 17.874 -7.297 -21.971 1.00 7.71 196 GLN X CA 1
ATOM 1641 C C . GLN A 1 212 ? 18.259 -8.174 -20.805 1.00 8.69 196 GLN X C 1
ATOM 1642 O O . GLN A 1 212 ? 18.992 -7.734 -19.943 1.00 12.14 196 GLN X O 1
ATOM 1648 N N . VAL A 1 213 ? 17.843 -9.437 -20.838 1.00 9.51 197 VAL X N 1
ATOM 1649 C CA . VAL A 1 213 ? 18.176 -10.388 -19.779 1.00 6.65 197 VAL X CA 1
ATOM 1650 C C . VAL A 1 213 ? 19.137 -11.415 -20.390 1.00 10.88 197 VAL X C 1
ATOM 1651 O O . VAL A 1 213 ? 18.897 -11.914 -21.488 1.00 12.21 197 VAL X O 1
ATOM 1655 N N . THR A 1 214 ? 20.245 -11.680 -19.713 1.00 9.09 198 THR X N 1
ATOM 1656 C CA . THR A 1 214 ? 21.182 -12.672 -20.234 1.00 10.50 198 THR X CA 1
ATOM 1657 C C . THR A 1 214 ? 21.346 -13.834 -19.283 1.00 7.95 198 THR X C 1
ATOM 1658 O O . THR A 1 214 ? 21.201 -13.714 -18.050 1.00 8.42 198 THR X O 1
ATOM 1662 N N . TYR A 1 215 ? 21.581 -14.991 -19.879 1.00 9.32 199 TYR X N 1
ATOM 1663 C CA . TYR A 1 215 ? 21.701 -16.214 -19.141 1.00 9.02 199 TYR X CA 1
ATOM 1664 C C . TYR A 1 215 ? 22.898 -16.986 -19.685 1.00 11.88 199 TYR X C 1
ATOM 1665 O O . TYR A 1 215 ? 22.992 -17.231 -20.899 1.00 11.12 199 TYR X O 1
ATOM 1674 N N . LEU A 1 216 ? 23.774 -17.437 -18.787 1.00 14.67 200 LEU X N 1
ATOM 1675 C CA . LEU A 1 216 ? 24.985 -18.148 -19.170 1.00 19.59 200 LEU X CA 1
ATOM 1676 C C . LEU A 1 216 ? 24.791 -19.613 -18.893 1.00 22.23 200 LEU X C 1
ATOM 1677 O O . LEU A 1 216 ? 24.621 -20.008 -17.732 1.00 21.36 200 LEU X O 1
ATOM 1682 N N . LYS A 1 217 ? 24.849 -20.416 -19.949 1.00 25.29 201 LYS X N 1
ATOM 1683 C CA . LYS A 1 217 ? 24.876 -21.881 -19.821 1.00 29.57 201 LYS X CA 1
ATOM 1684 C C . LYS A 1 217 ? 25.931 -22.458 -20.767 1.00 32.74 201 LYS X C 1
ATOM 1685 O O . LYS A 1 217 ? 25.967 -22.100 -21.956 1.00 31.18 201 LYS X O 1
ATOM 1689 N N . ASP A 1 218 ? 26.780 -23.341 -20.243 1.00 35.55 202 ASP X N 1
ATOM 1690 C CA . ASP A 1 218 ? 27.778 -24.035 -21.062 1.00 35.63 202 ASP X CA 1
ATOM 1691 C C . ASP A 1 218 ? 28.813 -23.052 -21.626 1.00 33.91 202 ASP X C 1
ATOM 1692 O O . ASP A 1 218 ? 29.331 -23.240 -22.736 1.00 33.55 202 ASP X O 1
ATOM 1694 N N . ASN A 1 219 ? 29.094 -22.009 -20.849 1.00 31.57 203 ASN X N 1
ATOM 1695 C CA . ASN A 1 219 ? 29.903 -20.873 -21.299 1.00 30.69 203 ASN X CA 1
ATOM 1696 C C . ASN A 1 219 ? 29.375 -20.197 -22.588 1.00 27.68 203 ASN X C 1
ATOM 1697 O O . ASN A 1 219 ? 30.141 -19.560 -23.295 1.00 29.42 203 ASN X O 1
ATOM 1702 N N . SER A 1 220 ? 28.069 -20.328 -22.869 1.00 21.26 204 SER X N 1
ATOM 1703 C CA . SER A 1 220 ? 27.417 -19.622 -23.966 1.00 18.62 204 SER X CA 1
ATOM 1704 C C . SER A 1 220 ? 26.310 -18.699 -23.381 1.00 12.84 204 SER X C 1
ATOM 1705 O O . SER A 1 220 ? 25.430 -19.150 -22.635 1.00 14.62 204 SER X O 1
ATOM 1708 N N . THR A 1 221 ? 26.382 -17.419 -23.702 1.00 12.87 205 THR X N 1
ATOM 1709 C CA . THR A 1 221 ? 25.390 -16.469 -23.215 1.00 9.67 205 THR X CA 1
ATOM 1710 C C . THR A 1 221 ? 24.171 -16.399 -24.145 1.00 12.26 205 THR X C 1
ATOM 1711 O O . THR A 1 221 ? 24.325 -16.152 -25.350 1.00 13.18 205 THR X O 1
ATOM 1715 N N . ARG A 1 222 ? 22.990 -16.666 -23.601 1.00 9.75 206 ARG X N 1
ATOM 1716 C CA . ARG A 1 222 ? 21.724 -16.337 -24.274 1.00 8.48 206 ARG X CA 1
ATOM 1717 C C . ARG A 1 222 ? 21.238 -14.939 -23.949 1.00 9.07 206 ARG X C 1
ATOM 1718 O O . ARG A 1 222 ? 21.195 -14.572 -22.786 1.00 9.87 206 ARG X O 1
ATOM 1726 N N . ASN A 1 223 ? 20.821 -14.192 -24.974 1.00 9.38 207 ASN X N 1
ATOM 1727 C CA . ASN A 1 223 ? 20.126 -12.900 -24.832 1.00 7.36 207 ASN X CA 1
ATOM 1728 C C . ASN A 1 223 ? 18.608 -13.088 -24.919 1.00 7.58 207 ASN X C 1
ATOM 1729 O O . ASN A 1 223 ? 18.101 -13.657 -25.905 1.00 11.55 207 ASN X O 1
ATOM 1734 N N . ILE A 1 224 ? 17.897 -12.648 -23.889 1.00 9.27 208 ILE X N 1
ATOM 1735 C CA . ILE A 1 224 ? 16.425 -12.582 -23.878 1.00 8.00 208 ILE X CA 1
ATOM 1736 C C . ILE A 1 224 ? 16.033 -11.113 -23.910 1.00 9.32 208 ILE X C 1
ATOM 1737 O O . ILE A 1 224 ? 16.622 -10.315 -23.176 1.00 11.06 208 ILE X O 1
ATOM 1742 N N . PHE A 1 225 ? 15.057 -10.719 -24.744 1.00 6.14 209 PHE X N 1
ATOM 1743 C CA . PHE A 1 225 ? 14.726 -9.290 -24.894 1.00 4.90 209 PHE X CA 1
ATOM 1744 C C . PHE A 1 225 ? 13.238 -9.142 -24.572 1.00 8.77 209 PHE X C 1
ATOM 1745 O O . PHE A 1 225 ? 12.408 -9.722 -25.262 1.00 8.20 209 PHE X O 1
ATOM 1753 N N . ILE A 1 226 ? 12.913 -8.386 -23.524 1.00 8.43 210 ILE X N 1
ATOM 1754 C CA . ILE A 1 226 ? 11.534 -8.294 -23.036 1.00 6.22 210 ILE X CA 1
ATOM 1755 C C . ILE A 1 226 ? 11.151 -6.837 -22.831 1.00 6.00 210 ILE X C 1
ATOM 1756 O O . ILE A 1 226 ? 12.007 -5.969 -22.670 1.00 11.39 210 ILE X O 1
ATOM 1761 N N . TYR A 1 227 ? 9.854 -6.594 -22.821 1.00 9.03 211 TYR X N 1
ATOM 1762 C CA . TYR A 1 227 ? 9.346 -5.335 -22.338 1.00 8.16 211 TYR X CA 1
ATOM 1763 C C . TYR A 1 227 ? 7.954 -5.493 -21.751 1.00 8.74 211 TYR X C 1
ATOM 1764 O O . TYR A 1 227 ? 7.338 -6.545 -21.864 1.00 8.18 211 TYR X O 1
ATOM 1773 N N . HIS A 1 228 ? 7.536 -4.460 -21.025 1.00 10.97 212 HIS X N 1
ATOM 1774 C CA . HIS A 1 228 ? 6.164 -4.357 -20.501 1.00 9.53 212 HIS X CA 1
ATOM 1775 C C . HIS A 1 228 ? 5.653 -2.988 -20.899 1.00 8.76 212 HIS X C 1
ATOM 1776 O O . HIS A 1 228 ? 6.413 -2.024 -20.894 1.00 10.78 212 HIS X O 1
ATOM 1783 N N . GLU A 1 229 ? 4.365 -2.873 -21.239 1.00 10.46 213 GLU X N 1
ATOM 1784 C CA . GLU A 1 229 ? 3.841 -1.548 -21.615 1.00 12.77 213 GLU X CA 1
ATOM 1785 C C . GLU A 1 229 ? 3.894 -0.565 -20.451 1.00 12.75 213 GLU X C 1
ATOM 1786 O O . GLU A 1 229 ? 4.015 0.644 -20.652 1.00 15.91 213 GLU X O 1
ATOM 1792 N N . ASP A 1 230 ? 3.795 -1.093 -19.237 1.00 10.82 214 ASP X N 1
ATOM 1793 C CA . ASP A 1 230 ? 3.825 -0.305 -17.999 1.00 15.58 214 ASP X CA 1
ATOM 1794 C C . ASP A 1 230 ? 5.260 -0.218 -17.463 1.00 10.74 214 ASP X C 1
ATOM 1795 O O . ASP A 1 230 ? 5.867 -1.228 -17.080 1.00 12.18 214 ASP X O 1
ATOM 1800 N N . GLY A 1 231 ? 5.803 0.991 -17.465 1.00 11.60 215 GLY X N 1
ATOM 1801 C CA . GLY A 1 231 ? 7.156 1.278 -17.000 1.00 8.85 215 GLY X CA 1
ATOM 1802 C C . GLY A 1 231 ? 7.409 0.847 -15.567 1.00 7.37 215 GLY X C 1
ATOM 1803 O O . GLY A 1 231 ? 8.503 0.335 -15.244 1.00 9.01 215 GLY X O 1
ATOM 1804 N N . LYS A 1 232 ? 6.422 1.004 -14.704 1.00 9.17 216 LYS X N 1
ATOM 1805 C CA . LYS A 1 232 ? 6.577 0.581 -13.298 1.00 9.91 216 LYS X CA 1
ATOM 1806 C C . LYS A 1 232 ? 6.791 -0.952 -13.219 1.00 11.05 216 LYS X C 1
ATOM 1807 O O . LYS A 1 232 ? 7.630 -1.460 -12.462 1.00 9.50 216 LYS X O 1
ATOM 1813 N N . GLU A 1 233 ? 6.041 -1.681 -14.020 1.00 11.38 217 GLU X N 1
ATOM 1814 C CA . GLU A 1 233 ? 6.139 -3.125 -13.981 1.00 8.80 217 GLU X CA 1
ATOM 1815 C C . GLU A 1 233 ? 7.504 -3.660 -14.448 1.00 8.28 217 GLU X C 1
ATOM 1816 O O . GLU A 1 233 ? 8.005 -4.585 -13.868 1.00 7.96 217 GLU X O 1
ATOM 1822 N N . ILE A 1 234 ? 8.086 -3.093 -15.513 1.00 6.80 218 ILE X N 1
ATOM 1823 C CA . ILE A 1 234 ? 9.404 -3.557 -15.968 1.00 5.65 218 ILE X CA 1
ATOM 1824 C C . ILE A 1 234 ? 10.526 -3.187 -15.013 1.00 9.55 218 ILE X C 1
ATOM 1825 O O . ILE A 1 234 ? 11.441 -3.983 -14.797 1.00 6.91 218 ILE X O 1
ATOM 1830 N N . VAL A 1 235 ? 10.430 -2.016 -14.392 1.00 7.65 219 VAL X N 1
ATOM 1831 C CA . VAL A 1 235 ? 11.426 -1.611 -13.440 1.00 9.73 219 VAL X CA 1
ATOM 1832 C C . VAL A 1 235 ? 11.297 -2.462 -12.175 1.00 8.74 219 VAL X C 1
ATOM 1833 O O . VAL A 1 235 ? 12.305 -2.842 -11.585 1.00 9.48 219 VAL X O 1
ATOM 1837 N N . ASP A 1 236 ? 10.075 -2.851 -11.822 1.00 7.41 220 ASP X N 1
ATOM 1838 C CA . ASP A 1 236 ? 9.861 -3.735 -10.663 1.00 8.94 220 ASP X CA 1
ATOM 1839 C C . ASP A 1 236 ? 10.445 -5.148 -10.975 1.00 5.63 220 ASP X C 1
ATOM 1840 O O . ASP A 1 236 ? 10.974 -5.788 -10.083 1.00 7.99 220 ASP X O 1
ATOM 1845 N N . TRP A 1 237 ? 10.340 -5.645 -12.216 1.00 5.34 221 TRP X N 1
ATOM 1846 C CA . TRP A 1 237 ? 11.025 -6.906 -12.580 1.00 8.80 221 TRP X CA 1
ATOM 1847 C C . TRP A 1 237 ? 12.563 -6.781 -12.438 1.00 9.91 221 TRP X C 1
ATOM 1848 O O . TRP A 1 237 ? 13.215 -7.687 -11.952 1.00 7.00 221 TRP X O 1
ATOM 1859 N N . PHE A 1 238 ? 13.110 -5.673 -12.901 1.00 4.59 222 PHE X N 1
ATOM 1860 C CA . PHE A 1 238 ? 14.542 -5.415 -12.851 1.00 6.53 222 PHE X CA 1
ATOM 1861 C C . PHE A 1 238 ? 15.019 -5.443 -11.390 1.00 8.65 222 PHE X C 1
ATOM 1862 O O . PHE A 1 238 ? 15.973 -6.120 -11.060 1.00 7.88 222 PHE X O 1
ATOM 1870 N N . ASN A 1 239 ? 14.345 -4.708 -10.534 1.00 6.80 223 ASN X N 1
ATOM 1871 C CA . ASN A 1 239 ? 14.712 -4.710 -9.114 1.00 6.32 223 ASN X CA 1
ATOM 1872 C C . ASN A 1 239 ? 14.451 -6.031 -8.392 1.00 8.50 223 ASN X C 1
ATOM 1873 O O . ASN A 1 239 ? 15.264 -6.425 -7.523 1.00 7.07 223 ASN X O 1
ATOM 1878 N N . ALA A 1 240 ? 13.392 -6.758 -8.776 1.00 6.63 224 ALA X N 1
ATOM 1879 C CA . ALA A 1 240 ? 13.170 -8.114 -8.281 1.00 8.21 224 ALA X CA 1
ATOM 1880 C C . ALA A 1 240 ? 14.330 -9.055 -8.642 1.00 9.87 224 ALA X C 1
ATOM 1881 O O . ALA A 1 240 ? 14.767 -9.878 -7.831 1.00 6.34 224 ALA X O 1
ATOM 1883 N N . LEU A 1 241 ? 14.805 -8.952 -9.877 1.00 6.40 225 LEU X N 1
ATOM 1884 C CA . LEU A 1 241 ? 15.967 -9.712 -10.301 1.00 9.13 225 LEU X CA 1
ATOM 1885 C C . LEU A 1 241 ? 17.201 -9.322 -9.505 1.00 6.81 225 LEU X C 1
ATOM 1886 O O . LEU A 1 241 ? 17.947 -10.205 -9.080 1.00 8.19 225 LEU X O 1
ATOM 1891 N N . ARG A 1 242 ? 17.387 -8.027 -9.234 1.00 7.44 226 ARG X N 1
ATOM 1892 C CA . ARG A 1 242 ? 18.491 -7.581 -8.357 1.00 5.41 226 ARG X CA 1
ATOM 1893 C C . ARG A 1 242 ? 18.365 -8.103 -6.926 1.00 6.48 226 ARG X C 1
ATOM 1894 O O . ARG A 1 242 ? 19.356 -8.498 -6.330 1.00 8.46 226 ARG X O 1
ATOM 1902 N N . ALA A 1 243 ? 17.136 -8.171 -6.440 1.00 5.15 227 ALA X N 1
ATOM 1903 C CA . ALA A 1 243 ? 16.856 -8.703 -5.084 1.00 4.97 227 ALA X CA 1
ATOM 1904 C C . ALA A 1 243 ? 17.256 -10.177 -5.062 1.00 6.81 227 ALA X C 1
ATOM 1905 O O . ALA A 1 243 ? 17.909 -10.650 -4.108 1.00 7.37 227 ALA X O 1
ATOM 1907 N N . ALA A 1 244 ? 16.834 -10.922 -6.073 1.00 7.88 228 ALA X N 1
ATOM 1908 C CA . ALA A 1 244 ? 17.181 -12.355 -6.175 1.00 7.23 228 ALA X CA 1
ATOM 1909 C C . ALA A 1 244 ? 18.704 -12.586 -6.229 1.00 9.08 228 ALA X C 1
ATOM 1910 O O . ALA A 1 244 ? 19.226 -13.472 -5.540 1.00 8.36 228 ALA X O 1
ATOM 1912 N N . ARG A 1 245 ? 19.377 -11.798 -7.080 1.00 6.64 229 ARG X N 1
ATOM 1913 C CA . ARG A 1 245 ? 20.813 -11.792 -7.197 1.00 7.07 229 ARG X CA 1
ATOM 1914 C C . ARG A 1 245 ? 21.476 -11.517 -5.846 1.00 7.33 229 ARG X C 1
ATOM 1915 O O . ARG A 1 245 ? 22.427 -12.189 -5.500 1.00 9.68 229 ARG X O 1
ATOM 1923 N N . PHE A 1 246 ? 20.937 -10.568 -5.102 1.00 4.20 230 PHE X N 1
ATOM 1924 C CA . PHE A 1 246 ? 21.442 -10.157 -3.789 1.00 5.59 230 PHE X CA 1
ATOM 1925 C C . PHE A 1 246 ? 21.398 -11.343 -2.820 1.00 9.09 230 PHE X C 1
ATOM 1926 O O . PHE A 1 246 ? 22.414 -11.695 -2.180 1.00 8.07 230 PHE X O 1
ATOM 1934 N N . HIS A 1 247 ? 20.269 -12.029 -2.790 1.00 10.54 231 HIS X N 1
ATOM 1935 C CA . HIS A 1 247 ? 20.111 -13.157 -1.864 1.00 11.00 231 HIS X CA 1
ATOM 1936 C C . HIS A 1 247 ? 20.946 -14.346 -2.261 1.00 11.19 231 HIS X C 1
ATOM 1937 O O . HIS A 1 247 ? 21.527 -15.010 -1.408 1.00 9.67 231 HIS X O 1
ATOM 1944 N N . TYR A 1 248 ? 21.043 -14.624 -3.560 1.00 7.96 232 TYR X N 1
ATOM 1945 C CA . TYR A 1 248 ? 21.979 -15.613 -4.022 1.00 10.37 232 TYR X CA 1
ATOM 1946 C C . TYR A 1 248 ? 23.446 -15.248 -3.601 1.00 11.04 232 TYR X C 1
ATOM 1947 O O . TYR A 1 248 ? 24.199 -16.092 -3.072 1.00 11.26 232 TYR X O 1
ATOM 1956 N N . LEU A 1 249 ? 23.870 -14.004 -3.807 1.00 9.56 233 LEU X N 1
ATOM 1957 C CA . LEU A 1 249 ? 25.273 -13.657 -3.552 1.00 8.50 233 LEU X CA 1
ATOM 1958 C C . LEU A 1 249 ? 25.624 -13.732 -2.054 1.00 9.29 233 LEU X C 1
ATOM 1959 O O . LEU A 1 249 ? 26.784 -13.985 -1.686 1.00 12.95 233 LEU X O 1
ATOM 1964 N N . GLN A 1 250 ? 24.643 -13.433 -1.208 1.00 10.64 234 GLN X N 1
ATOM 1965 C CA . GLN A 1 250 ? 24.874 -13.518 0.237 1.00 11.97 234 GLN X CA 1
ATOM 1966 C C . GLN A 1 250 ? 25.183 -14.949 0.610 1.00 12.01 234 GLN X C 1
ATOM 1967 O O . GLN A 1 250 ? 25.918 -15.197 1.607 1.00 17.35 234 GLN X O 1
ATOM 1973 N N . VAL A 1 251 ? 24.589 -15.884 -0.126 1.00 9.59 235 VAL X N 1
ATOM 1974 C CA . VAL A 1 251 ? 24.775 -17.308 0.113 1.00 12.33 235 VAL X CA 1
ATOM 1975 C C . VAL A 1 251 ? 26.084 -17.791 -0.475 1.00 15.02 235 VAL X C 1
ATOM 1976 O O . VAL A 1 251 ? 26.814 -18.525 0.186 1.00 17.32 235 VAL X O 1
ATOM 1980 N N . ALA A 1 252 ? 26.409 -17.382 -1.704 1.00 15.35 236 ALA X N 1
ATOM 1981 C CA . ALA A 1 252 ? 27.677 -17.803 -2.331 1.00 14.87 236 ALA X CA 1
ATOM 1982 C C . ALA A 1 252 ? 28.935 -17.142 -1.728 1.00 18.76 236 ALA X C 1
ATOM 1983 O O . ALA A 1 252 ? 30.040 -17.694 -1.824 1.00 19.71 236 ALA X O 1
ATOM 1985 N N . PHE A 1 253 ? 28.767 -15.973 -1.108 1.00 12.58 237 PHE X N 1
ATOM 1986 C CA . PHE A 1 253 ? 29.853 -15.173 -0.560 1.00 16.09 237 PHE X CA 1
ATOM 1987 C C . PHE A 1 253 ? 29.533 -14.781 0.890 1.00 16.42 237 PHE X C 1
ATOM 1988 O O . PHE A 1 253 ? 29.371 -13.612 1.230 1.00 18.05 237 PHE X O 1
ATOM 1996 N N . PRO A 1 254 ? 29.408 -15.783 1.763 1.00 21.00 238 PRO X N 1
ATOM 1997 C CA . PRO A 1 254 ? 29.078 -15.496 3.143 1.00 22.39 238 PRO X CA 1
ATOM 1998 C C . PRO A 1 254 ? 30.226 -14.698 3.759 1.00 25.12 238 PRO X C 1
ATOM 1999 O O . PRO A 1 254 ? 31.390 -14.923 3.408 1.00 29.83 238 PRO X O 1
ATOM 2003 N N . GLY A 1 255 ? 29.911 -13.765 4.629 1.00 24.61 239 GLY X N 1
ATOM 2004 C CA . GLY A 1 255 ? 30.929 -12.840 5.128 1.00 28.24 239 GLY X CA 1
ATOM 2005 C C . GLY A 1 255 ? 31.459 -11.792 4.143 1.00 28.36 239 GLY X C 1
ATOM 2006 O O . GLY A 1 255 ? 32.416 -11.089 4.452 1.00 28.90 239 GLY X O 1
ATOM 2007 N N . ALA A 1 256 ? 30.896 -11.709 2.933 1.00 27.28 240 ALA X N 1
ATOM 2008 C CA . ALA A 1 256 ? 31.045 -10.492 2.133 1.00 28.16 240 ALA X CA 1
ATOM 2009 C C . ALA A 1 256 ? 30.016 -9.548 2.717 1.00 25.86 240 ALA X C 1
ATOM 2010 O O . ALA A 1 256 ? 28.917 -9.976 3.037 1.00 29.42 240 ALA X O 1
ATOM 2012 N N . SER A 1 257 ? 30.348 -8.270 2.889 1.00 24.60 241 SER X N 1
ATOM 2013 C CA . SER A 1 257 ? 29.354 -7.315 3.407 1.00 26.08 241 SER X CA 1
ATOM 2014 C C . SER A 1 257 ? 28.257 -7.041 2.370 1.00 26.70 241 SER X C 1
ATOM 2015 O O . SER A 1 257 ? 28.447 -7.302 1.174 1.00 22.48 241 SER X O 1
ATOM 2018 N N . ASP A 1 258 ? 27.135 -6.479 2.807 1.00 26.57 242 ASP X N 1
ATOM 2019 C CA . ASP A 1 258 ? 26.084 -6.078 1.876 1.00 25.86 242 ASP X CA 1
ATOM 2020 C C . ASP A 1 258 ? 26.637 -5.105 0.812 1.00 25.43 242 ASP X C 1
ATOM 2021 O O . ASP A 1 258 ? 26.438 -5.320 -0.396 1.00 18.99 242 ASP X O 1
ATOM 2023 N N . ALA A 1 259 ? 27.373 -4.074 1.251 1.00 25.88 243 ALA X N 1
ATOM 2024 C CA . ALA A 1 259 ? 27.983 -3.101 0.332 1.00 23.52 243 ALA X CA 1
ATOM 2025 C C . ALA A 1 259 ? 28.883 -3.732 -0.707 1.00 22.94 243 ALA X C 1
ATOM 2026 O O . ALA A 1 259 ? 28.905 -3.280 -1.854 1.00 26.06 243 ALA X O 1
ATOM 2028 N N . ASP A 1 260 ? 29.635 -4.765 -0.306 1.00 20.75 244 ASP X N 1
ATOM 2029 C CA . ASP A 1 260 ? 30.502 -5.532 -1.212 1.00 25.14 244 ASP X CA 1
ATOM 2030 C C . ASP A 1 260 ? 29.693 -6.098 -2.359 1.00 19.25 244 ASP X C 1
ATOM 2031 O O . ASP A 1 260 ? 30.195 -6.248 -3.470 1.00 22.59 244 ASP X O 1
ATOM 2036 N N . LEU A 1 261 ? 28.448 -6.476 -2.070 1.00 13.66 245 LEU X N 1
ATOM 2037 C CA . LEU A 1 261 ? 27.643 -7.249 -3.023 1.00 15.67 245 LEU X CA 1
ATOM 2038 C C . LEU A 1 261 ? 26.847 -6.366 -4.011 1.00 15.02 245 LEU X C 1
ATOM 2039 O O . LEU A 1 261 ? 26.555 -6.796 -5.132 1.00 15.43 245 LEU X O 1
ATOM 2044 N N . VAL A 1 262 ? 26.501 -5.150 -3.605 1.00 16.40 246 VAL X N 1
ATOM 2045 C CA . VAL A 1 262 ? 25.585 -4.309 -4.392 1.00 18.57 246 VAL X CA 1
ATOM 2046 C C . VAL A 1 262 ? 26.069 -4.014 -5.830 1.00 21.96 246 VAL X C 1
ATOM 2047 O O . VAL A 1 262 ? 25.252 -4.004 -6.766 1.00 18.83 246 VAL X O 1
ATOM 2051 N N . PRO A 1 263 ? 27.398 -3.779 -6.035 1.00 20.94 247 PRO X N 1
ATOM 2052 C CA . PRO A 1 263 ? 27.882 -3.599 -7.404 1.00 22.40 247 PRO X CA 1
ATOM 2053 C C . PRO A 1 263 ? 27.780 -4.823 -8.315 1.00 21.70 247 PRO X C 1
ATOM 2054 O O . PRO A 1 263 ? 27.906 -4.687 -9.538 1.00 26.80 247 PRO X O 1
ATOM 2058 N N . LYS A 1 264 ? 27.548 -6.009 -7.739 1.00 16.94 248 LYS X N 1
ATOM 2059 C CA . LYS A 1 264 ? 27.542 -7.245 -8.469 1.00 19.93 248 LYS X CA 1
ATOM 2060 C C . LYS A 1 264 ? 26.142 -7.691 -8.873 1.00 14.20 248 LYS X C 1
ATOM 2061 O O . LYS A 1 264 ? 25.995 -8.679 -9.593 1.00 15.09 248 LYS X O 1
ATOM 2067 N N . LEU A 1 265 ? 25.110 -6.995 -8.380 1.00 10.08 249 LEU X N 1
ATOM 2068 C CA . LEU A 1 265 ? 23.735 -7.532 -8.494 1.00 9.91 249 LEU X CA 1
ATOM 2069 C C . LEU A 1 265 ? 23.334 -7.602 -9.957 1.00 11.21 249 LEU X C 1
ATOM 2070 O O . LEU A 1 265 ? 22.818 -8.614 -10.433 1.00 12.06 249 LEU X O 1
ATOM 2075 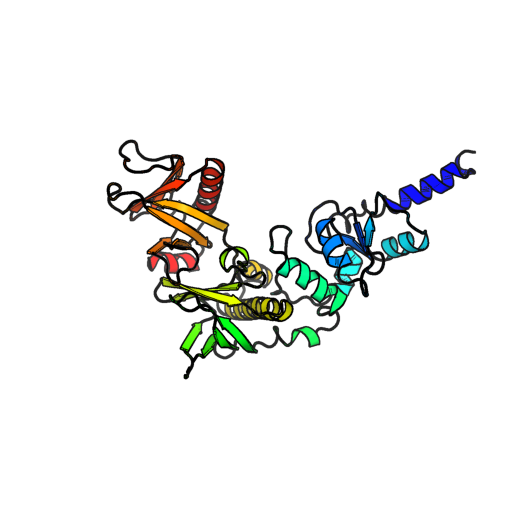N N . SER A 1 266 ? 23.592 -6.518 -10.662 1.00 11.97 250 SER X N 1
ATOM 2076 C CA . SER A 1 266 ? 23.424 -6.485 -12.119 1.00 11.51 250 SER X CA 1
ATOM 2077 C C . SER A 1 266 ? 24.504 -5.560 -12.657 1.00 12.79 250 SER X C 1
ATOM 2078 O O . SER A 1 266 ? 24.979 -4.664 -11.933 1.00 14.32 250 SER X O 1
ATOM 2081 N N . ARG A 1 267 ? 24.892 -5.783 -13.921 1.00 12.94 251 ARG X N 1
ATOM 2082 C CA . ARG A 1 267 ? 26.012 -5.088 -14.503 1.00 13.56 251 ARG X CA 1
ATOM 2083 C C . ARG A 1 267 ? 25.592 -4.486 -15.789 1.00 11.61 251 ARG X C 1
ATOM 2084 O O . ARG A 1 267 ? 25.129 -5.180 -16.671 1.00 13.23 251 ARG X O 1
ATOM 2092 N N . ASN A 1 268 ? 25.753 -3.179 -15.891 1.00 13.58 252 ASN X N 1
ATOM 2093 C CA . ASN A 1 268 ? 25.647 -2.512 -17.171 1.00 12.32 252 ASN X CA 1
ATOM 2094 C C . ASN A 1 268 ? 26.922 -2.776 -17.973 1.00 8.53 252 ASN X C 1
ATOM 2095 O O . ASN A 1 268 ? 27.980 -3.036 -17.433 1.00 10.95 252 ASN X O 1
ATOM 2100 N N . TYR A 1 269 ? 26.815 -2.674 -19.277 1.00 14.43 253 TYR X N 1
ATOM 2101 C CA . TYR A 1 269 ? 27.943 -3.004 -20.112 1.00 11.11 253 TYR X CA 1
ATOM 2102 C C . TYR A 1 269 ? 28.912 -1.862 -20.122 1.00 13.99 253 TYR X C 1
ATOM 2103 O O . TYR A 1 269 ? 28.499 -0.715 -20.181 1.00 17.69 253 TYR X O 1
ATOM 2112 N N . LEU A 1 270 ? 30.202 -2.174 -20.103 1.00 16.44 254 LEU X N 1
ATOM 2113 C CA . LEU A 1 270 ? 31.227 -1.131 -20.019 1.00 16.94 254 LEU X CA 1
ATOM 2114 C C . LEU A 1 270 ? 31.294 -0.404 -21.361 1.00 15.48 254 LEU X C 1
ATOM 2115 O O . LEU A 1 270 ? 31.489 0.804 -21.412 1.00 18.06 254 LEU X O 1
ATOM 2120 N N . LYS A 1 271 ? 31.049 -1.140 -22.434 1.00 12.25 255 LYS X N 1
ATOM 2121 C CA . LYS A 1 271 ? 31.023 -0.577 -23.757 1.00 13.02 255 LYS X CA 1
ATOM 2122 C C . LYS A 1 271 ? 30.354 -1.549 -24.692 1.00 11.00 255 LYS X C 1
ATOM 2123 O O . LYS A 1 271 ? 30.437 -2.736 -24.495 1.00 11.99 255 LYS X O 1
ATOM 2129 N N . GLU A 1 272 ? 29.670 -1.006 -25.687 1.00 11.32 256 GLU X N 1
ATOM 2130 C CA . GLU A 1 272 ? 29.150 -1.755 -26.799 1.00 10.19 256 GLU X CA 1
ATOM 2131 C C . GLU A 1 272 ? 29.297 -0.964 -28.080 1.00 11.71 256 GLU X C 1
ATOM 2132 O O . GLU A 1 272 ? 29.327 0.266 -28.071 1.00 14.95 256 GLU X O 1
ATOM 2138 N N . GLY A 1 273 ? 29.297 -1.667 -29.196 1.00 10.47 257 GLY X N 1
ATOM 2139 C CA . GLY A 1 273 ? 29.371 -0.998 -30.477 1.00 12.68 257 GLY X CA 1
ATOM 2140 C C . GLY A 1 273 ? 29.895 -1.888 -31.541 1.00 9.49 257 GLY X C 1
ATOM 2141 O O . GLY A 1 273 ? 30.396 -2.963 -31.263 1.00 10.95 257 GLY X O 1
ATOM 2142 N N . TYR A 1 274 ? 29.838 -1.415 -32.780 1.00 8.16 258 TYR X N 1
ATOM 2143 C CA . TYR A 1 274 ? 30.367 -2.182 -33.896 1.00 10.06 258 TYR X CA 1
ATOM 2144 C C . TYR A 1 274 ? 31.879 -2.064 -34.019 1.00 10.53 258 TYR X C 1
ATOM 2145 O O . TYR A 1 274 ? 32.429 -0.987 -33.836 1.00 10.46 258 TYR X O 1
ATOM 2154 N N . MET A 1 275 ? 32.532 -3.183 -34.319 1.00 10.15 259 MET X N 1
ATOM 2155 C CA . MET A 1 275 ? 33.935 -3.207 -34.737 1.00 7.76 259 MET X CA 1
ATOM 2156 C C . MET A 1 275 ? 34.061 -4.262 -35.824 1.00 9.36 259 MET X C 1
ATOM 2157 O O . MET A 1 275 ? 33.201 -5.165 -35.937 1.00 10.24 259 MET X O 1
ATOM 2162 N N . GLU A 1 276 ? 35.135 -4.205 -36.596 1.00 10.32 260 GLU X N 1
ATOM 2163 C CA . GLU A 1 276 ? 35.437 -5.273 -37.519 1.00 10.98 260 GLU X CA 1
ATOM 2164 C C . GLU A 1 276 ? 36.449 -6.223 -36.875 1.00 12.78 260 GLU X C 1
ATOM 2165 O O . GLU A 1 276 ? 37.349 -5.789 -36.135 1.00 13.66 260 GLU X O 1
ATOM 2171 N N . LYS A 1 277 ? 36.316 -7.523 -37.127 1.00 10.72 261 LYS X N 1
ATOM 2172 C CA . LYS A 1 277 ? 37.312 -8.476 -36.647 1.00 11.52 261 LYS X CA 1
ATOM 2173 C C . LYS A 1 277 ? 37.658 -9.514 -37.681 1.00 9.81 261 LYS X C 1
ATOM 2174 O O . LYS A 1 277 ? 36.902 -9.773 -38.605 1.00 11.91 261 LYS X O 1
ATOM 2180 N N . THR A 1 278 ? 38.857 -10.060 -37.534 1.00 12.29 262 THR X N 1
ATOM 2181 C CA . THR A 1 278 ? 39.301 -11.185 -38.355 1.00 12.27 262 THR X CA 1
ATOM 2182 C C . THR A 1 278 ? 39.311 -12.483 -37.535 1.00 15.07 262 THR X C 1
ATOM 2183 O O . THR A 1 278 ? 38.935 -12.510 -36.341 1.00 12.57 262 THR X O 1
ATOM 2187 N N . GLY A 1 279 ? 39.733 -13.572 -38.154 1.00 13.90 263 GLY X N 1
ATOM 2188 C CA . GLY A 1 279 ? 39.698 -14.868 -37.520 1.00 15.02 263 GLY X CA 1
ATOM 2189 C C . GLY A 1 279 ? 41.050 -15.204 -36.903 1.00 16.40 263 GLY X C 1
ATOM 2190 O O . GLY A 1 279 ? 41.944 -14.361 -36.864 1.00 12.59 263 GLY X O 1
ATOM 2191 N N . PRO A 1 280 ? 41.200 -16.450 -36.408 1.00 17.53 264 PRO X N 1
ATOM 2192 C CA . PRO A 1 280 ? 42.421 -16.896 -35.739 1.00 21.28 264 PRO X CA 1
ATOM 2193 C C . PRO A 1 280 ? 43.696 -16.806 -36.591 1.00 23.23 264 PRO X C 1
ATOM 2194 O O . PRO A 1 280 ? 44.772 -16.663 -36.048 1.00 23.73 264 PRO X O 1
ATOM 2198 N N . LYS A 1 281 ? 43.579 -16.924 -37.911 1.00 24.43 265 LYS X N 1
ATOM 2199 C CA . LYS A 1 281 ? 44.761 -16.866 -38.795 1.00 25.61 265 LYS X CA 1
ATOM 2200 C C . LYS A 1 281 ? 45.239 -15.427 -39.030 1.00 25.65 265 LYS X C 1
ATOM 2201 O O . LYS A 1 281 ? 46.386 -15.212 -39.401 1.00 22.17 265 LYS X O 1
ATOM 2207 N N . GLN A 1 282 ? 44.336 -14.468 -38.819 1.00 19.43 266 GLN X N 1
ATOM 2208 C CA . GLN A 1 282 ? 44.526 -13.039 -39.098 1.00 20.37 266 GLN X CA 1
ATOM 2209 C C . GLN A 1 282 ? 44.489 -12.682 -40.592 1.00 20.95 266 GLN X C 1
ATOM 2210 O O . GLN A 1 282 ? 44.623 -11.517 -40.957 1.00 21.94 266 GLN X O 1
ATOM 2216 N N . THR A 1 283 ? 44.291 -13.675 -41.440 1.00 18.87 267 THR X N 1
ATOM 2217 C CA . THR A 1 283 ? 44.209 -13.450 -42.886 1.00 19.11 267 THR X CA 1
ATOM 2218 C C . THR A 1 283 ? 42.781 -13.717 -43.452 1.00 15.62 267 THR X C 1
ATOM 2219 O O . THR A 1 283 ? 42.569 -13.615 -44.669 1.00 16.38 267 THR X O 1
ATOM 2223 N N . GLU A 1 284 ? 41.813 -14.086 -42.605 1.00 12.94 268 GLU X N 1
ATOM 2224 C CA . GLU A 1 284 ? 40.499 -14.585 -43.077 1.00 18.99 268 GLU X CA 1
ATOM 2225 C C . GLU A 1 284 ? 39.613 -13.583 -43.762 1.00 19.05 268 GLU X C 1
ATOM 2226 O O . GLU A 1 284 ? 38.681 -13.980 -44.482 1.00 25.01 268 GLU X O 1
ATOM 2232 N N . GLY A 1 285 ? 39.833 -12.304 -43.492 1.00 20.32 269 GLY X N 1
ATOM 2233 C CA . GLY A 1 285 ? 38.859 -11.268 -43.892 1.00 19.13 269 GLY X CA 1
ATOM 2234 C C . GLY A 1 285 ? 38.224 -10.652 -42.645 1.00 19.65 269 GLY X C 1
ATOM 2235 O O . GLY A 1 285 ? 37.989 -11.355 -41.654 1.00 20.07 269 GLY X O 1
ATOM 2236 N N . PHE A 1 286 ? 37.952 -9.353 -42.706 1.00 13.53 270 PHE X N 1
ATOM 2237 C CA . PHE A 1 286 ? 37.351 -8.625 -41.575 1.00 13.19 270 PHE X CA 1
ATOM 2238 C C . PHE A 1 286 ? 35.825 -8.592 -41.701 1.00 13.41 270 PHE X C 1
ATOM 2239 O O . PHE A 1 286 ? 35.280 -8.377 -42.784 1.00 14.40 270 PHE X O 1
ATOM 2247 N N . ARG A 1 287 ? 35.144 -8.795 -40.575 1.00 9.79 271 ARG X N 1
ATOM 2248 C CA . ARG A 1 287 ? 33.708 -8.876 -40.543 1.00 15.48 271 ARG X CA 1
ATOM 2249 C C . ARG A 1 287 ? 33.209 -7.952 -39.487 1.00 13.24 271 ARG X C 1
ATOM 2250 O O . ARG A 1 287 ? 33.761 -7.925 -38.411 1.00 11.56 271 ARG X O 1
ATOM 2258 N N . LYS A 1 288 ? 32.203 -7.164 -39.813 1.00 12.19 272 LYS X N 1
ATOM 2259 C CA . LYS A 1 288 ? 31.542 -6.305 -38.834 1.00 11.16 272 LYS X CA 1
ATOM 2260 C C . LYS A 1 288 ? 30.763 -7.131 -37.856 1.00 12.03 272 LYS X C 1
ATOM 2261 O O . LYS A 1 288 ? 29.994 -7.991 -38.237 1.00 11.23 272 LYS X O 1
ATOM 2267 N N . ARG A 1 289 ? 30.985 -6.866 -36.568 1.00 10.24 273 ARG X N 1
ATOM 2268 C CA . ARG A 1 289 ? 30.242 -7.493 -35.504 1.00 10.75 273 ARG X CA 1
ATOM 2269 C C . ARG A 1 289 ? 29.850 -6.407 -34.475 1.00 11.01 273 ARG X C 1
ATOM 2270 O O . ARG A 1 289 ? 30.558 -5.410 -34.282 1.00 8.32 273 ARG X O 1
ATOM 2278 N N . TRP A 1 290 ? 28.730 -6.624 -33.811 1.00 10.44 274 TRP X N 1
ATOM 2279 C CA . TRP A 1 290 ? 28.327 -5.841 -32.635 1.00 9.67 274 TRP X CA 1
ATOM 2280 C C . TRP A 1 290 ? 29.030 -6.503 -31.440 1.00 9.25 274 TRP X C 1
ATOM 2281 O O . TRP A 1 290 ? 28.836 -7.707 -31.208 1.00 10.90 274 TRP X O 1
ATOM 2292 N N . PHE A 1 291 ? 29.826 -5.721 -30.702 1.00 9.49 275 PHE X N 1
ATOM 2293 C CA . PHE A 1 291 ? 30.535 -6.177 -29.549 1.00 8.62 275 PHE X CA 1
ATOM 2294 C C . PHE A 1 291 ? 29.884 -5.615 -28.286 1.00 8.05 275 PHE X C 1
ATOM 2295 O O . PHE A 1 291 ? 29.432 -4.452 -28.254 1.00 12.12 275 PHE X O 1
ATOM 2303 N N . THR A 1 292 ? 29.898 -6.433 -27.253 1.00 8.32 276 THR X N 1
ATOM 2304 C CA . THR A 1 292 ? 29.457 -6.070 -25.915 1.00 9.25 276 THR X CA 1
ATOM 2305 C C . THR A 1 292 ? 30.503 -6.554 -24.945 1.00 8.78 276 THR X C 1
ATOM 2306 O O . THR A 1 292 ? 30.862 -7.738 -24.942 1.00 10.11 276 THR X O 1
ATOM 2310 N N . MET A 1 293 ? 30.963 -5.652 -24.095 1.00 12.85 277 MET X N 1
ATOM 2311 C CA . MET A 1 293 ? 31.882 -5.979 -23.049 1.00 16.57 277 MET X CA 1
ATOM 2312 C C . MET A 1 293 ? 31.145 -5.987 -21.701 1.00 14.30 277 MET X C 1
ATOM 2313 O O . MET A 1 293 ? 30.675 -4.952 -21.251 1.00 13.76 277 MET X O 1
ATOM 2318 N N . ASP A 1 294 ? 31.031 -7.170 -21.117 1.00 12.01 278 ASP X N 1
ATOM 2319 C CA . ASP A 1 294 ? 30.414 -7.364 -19.801 1.00 14.14 278 ASP X CA 1
ATOM 2320 C C . ASP A 1 294 ? 31.446 -7.844 -18.791 1.00 12.89 278 ASP X C 1
ATOM 2321 O O . ASP A 1 294 ? 31.708 -9.060 -18.668 1.00 12.46 278 ASP X O 1
ATOM 2326 N N . ASP A 1 295 ? 32.037 -6.900 -18.075 1.00 16.40 279 ASP X N 1
ATOM 2327 C CA . ASP A 1 295 ? 33.006 -7.250 -17.034 1.00 18.50 279 ASP X CA 1
ATOM 2328 C C . ASP A 1 295 ? 34.261 -7.745 -17.761 1.00 16.65 279 ASP X C 1
ATOM 2329 O O . ASP A 1 295 ? 34.983 -6.928 -18.350 1.00 22.30 279 ASP X O 1
ATOM 2334 N N . ARG A 1 296 ? 34.502 -9.053 -17.783 1.00 15.19 280 ARG X N 1
ATOM 2335 C CA . ARG A 1 296 ? 35.616 -9.625 -18.543 1.00 15.03 280 ARG X CA 1
ATOM 2336 C C . ARG A 1 296 ? 35.166 -10.449 -19.740 1.00 17.68 280 ARG X C 1
ATOM 2337 O O . ARG A 1 296 ? 36.021 -10.994 -20.462 1.00 14.64 280 ARG X O 1
ATOM 2345 N N . ARG A 1 297 ? 33.853 -10.543 -19.971 1.00 11.51 281 ARG X N 1
ATOM 2346 C CA . ARG A 1 297 ? 33.361 -11.319 -21.083 1.00 10.85 281 ARG X CA 1
ATOM 2347 C C . ARG A 1 297 ? 33.061 -10.403 -22.275 1.00 9.69 281 ARG X C 1
ATOM 2348 O O . ARG A 1 297 ? 32.170 -9.534 -22.199 1.00 13.02 281 ARG X O 1
ATOM 2356 N N . LEU A 1 298 ? 33.760 -10.634 -23.377 1.00 8.19 282 LEU X N 1
ATOM 2357 C CA . LEU A 1 298 ? 33.592 -9.856 -24.593 1.00 11.65 282 LEU X CA 1
ATOM 2358 C C . LEU A 1 298 ? 32.841 -10.740 -25.563 1.00 10.65 282 LEU X C 1
ATOM 2359 O O . LEU A 1 298 ? 33.299 -11.825 -25.903 1.00 13.68 282 LEU X O 1
ATOM 2364 N N . MET A 1 299 ? 31.661 -10.296 -25.970 1.00 9.98 283 MET X N 1
ATOM 2365 C CA . MET A 1 299 ? 30.795 -11.108 -26.854 1.00 9.62 283 MET X CA 1
ATOM 2366 C C . MET A 1 299 ? 30.641 -10.356 -28.145 1.00 9.27 283 MET X C 1
ATOM 2367 O O . MET A 1 299 ? 30.578 -9.136 -28.133 1.00 9.00 283 MET X O 1
ATOM 2372 N N . TYR A 1 300 ? 30.676 -11.064 -29.280 1.00 8.78 284 TYR X N 1
ATOM 2373 C CA . TYR A 1 300 ? 30.438 -10.427 -30.579 1.00 9.23 284 TYR X CA 1
ATOM 2374 C C . TYR A 1 300 ? 29.329 -11.169 -31.329 1.00 8.31 284 TYR X C 1
ATOM 2375 O O . TYR A 1 300 ? 29.226 -12.426 -31.239 1.00 10.71 284 TYR X O 1
ATOM 2384 N N . PHE A 1 301 ? 28.460 -10.382 -31.979 1.00 9.48 285 PHE X N 1
ATOM 2385 C CA . PHE A 1 301 ? 27.207 -10.839 -32.606 1.00 7.89 285 PHE X CA 1
ATOM 2386 C C . PHE A 1 301 ? 27.159 -10.302 -34.035 1.00 11.35 285 PHE X C 1
ATOM 2387 O O . PHE A 1 301 ? 27.710 -9.242 -34.316 1.00 12.53 285 PHE X O 1
ATOM 2395 N N . LYS A 1 302 ? 26.466 -10.985 -34.925 1.00 11.76 286 LYS X N 1
ATOM 2396 C CA . LYS A 1 302 ? 26.245 -10.398 -36.243 1.00 12.87 286 LYS X CA 1
ATOM 2397 C C . LYS A 1 302 ? 25.276 -9.192 -36.154 1.00 15.72 286 LYS X C 1
ATOM 2398 O O . LYS A 1 302 ? 25.510 -8.137 -36.779 1.00 15.70 286 LYS X O 1
ATOM 2401 N N . ASP A 1 303 ? 24.231 -9.335 -35.326 1.00 13.38 287 ASP X N 1
ATOM 2402 C CA . ASP A 1 303 ? 23.277 -8.289 -35.090 1.00 13.50 287 ASP X CA 1
ATOM 2403 C C . ASP A 1 303 ? 23.101 -8.157 -33.567 1.00 8.02 287 ASP X C 1
ATOM 2404 O O . ASP A 1 303 ? 23.092 -9.169 -32.890 1.00 13.86 287 ASP X O 1
ATOM 2409 N N . PRO A 1 304 ? 22.862 -6.926 -33.071 1.00 11.42 288 PRO X N 1
ATOM 2410 C CA . PRO A 1 304 ? 22.699 -6.750 -31.606 1.00 10.05 288 PRO X CA 1
ATOM 2411 C C . PRO A 1 304 ? 21.527 -7.541 -30.999 1.00 11.50 288 PRO X C 1
ATOM 2412 O O . PRO A 1 304 ? 21.541 -7.854 -29.797 1.00 13.52 288 PRO X O 1
ATOM 2416 N N . LEU A 1 305 ? 20.499 -7.828 -31.796 1.00 10.26 289 LEU X N 1
ATOM 2417 C CA . LEU A 1 305 ? 19.358 -8.566 -31.287 1.00 8.77 289 LEU X CA 1
ATOM 2418 C C . LEU A 1 305 ? 19.430 -10.062 -31.524 1.00 9.74 289 LEU X C 1
ATOM 2419 O O . LEU A 1 305 ? 18.436 -10.762 -31.349 1.00 10.89 289 LEU X O 1
ATOM 2424 N N . ASP A 1 306 ? 20.603 -10.572 -31.885 1.00 10.66 290 ASP X N 1
ATOM 2425 C CA . ASP A 1 306 ? 20.801 -12.011 -31.998 1.00 9.04 290 ASP X CA 1
ATOM 2426 C C . ASP A 1 306 ? 20.633 -12.670 -30.623 1.00 10.31 290 ASP X C 1
ATOM 2427 O O . ASP A 1 306 ? 21.020 -12.093 -29.615 1.00 11.95 290 ASP X O 1
ATOM 2432 N N . ALA A 1 307 ? 20.088 -13.887 -30.603 1.00 10.19 291 ALA X N 1
ATOM 2433 C CA . ALA A 1 307 ? 19.959 -14.657 -29.352 1.00 9.26 291 ALA X CA 1
ATOM 2434 C C . ALA A 1 307 ? 21.308 -15.114 -28.777 1.00 9.22 291 ALA X C 1
ATOM 2435 O O . ALA A 1 307 ? 21.518 -15.130 -27.534 1.00 10.46 291 ALA X O 1
ATOM 2437 N N . PHE A 1 308 ? 22.201 -15.498 -29.667 1.00 9.26 292 PHE X N 1
ATOM 2438 C CA . PHE A 1 308 ? 23.526 -15.989 -29.307 1.00 11.88 292 PHE X CA 1
ATOM 2439 C C . PHE A 1 308 ? 24.669 -15.276 -30.047 1.00 11.28 292 PHE X C 1
ATOM 2440 O O . PHE A 1 308 ? 24.513 -14.816 -31.183 1.00 12.06 292 PHE X O 1
ATOM 2448 N N . ALA A 1 309 ? 25.812 -15.204 -29.371 1.00 12.37 293 ALA X N 1
ATOM 2449 C CA . ALA A 1 309 ? 27.027 -14.588 -29.896 1.00 12.57 293 ALA X CA 1
ATOM 2450 C C . ALA A 1 309 ? 27.629 -15.473 -30.944 1.00 11.67 293 ALA X C 1
ATOM 2451 O O . ALA A 1 309 ? 27.540 -16.708 -30.841 1.00 13.24 293 ALA X O 1
ATOM 2453 N N . ARG A 1 310 ? 28.299 -14.873 -31.925 1.00 12.58 294 ARG X N 1
ATOM 2454 C CA . ARG A 1 310 ? 29.191 -15.668 -32.786 1.00 13.84 294 ARG X CA 1
ATOM 2455 C C . ARG A 1 310 ? 30.408 -16.169 -32.068 1.00 14.24 294 ARG X C 1
ATOM 2456 O O . ARG A 1 310 ? 30.985 -17.176 -32.450 1.00 14.59 294 ARG X O 1
ATOM 2464 N N . GLY A 1 311 ? 30.831 -15.457 -31.028 1.00 16.22 295 GLY X N 1
ATOM 2465 C CA . GLY A 1 311 ? 31.949 -15.897 -30.233 1.00 15.76 295 GLY X CA 1
ATOM 2466 C C . GLY A 1 311 ? 32.038 -15.072 -28.964 1.00 13.31 295 GLY X C 1
ATOM 2467 O O . GLY A 1 311 ? 31.410 -14.017 -28.849 1.00 9.45 295 GLY X O 1
ATOM 2468 N N . GLU A 1 312 ? 32.798 -15.576 -27.996 1.00 11.20 296 GLU X N 1
ATOM 2469 C CA . GLU A 1 312 ? 32.929 -14.908 -26.694 1.00 15.25 296 GLU X CA 1
ATOM 2470 C C . GLU A 1 312 ? 34.397 -15.021 -26.295 1.00 15.88 296 GLU X C 1
ATOM 2471 O O . GLU A 1 312 ? 35.003 -16.048 -26.536 1.00 18.70 296 GLU X O 1
ATOM 2477 N N . VAL A 1 313 ? 34.962 -13.952 -25.732 1.00 11.33 297 VAL X N 1
ATOM 2478 C CA . VAL A 1 313 ? 36.394 -13.896 -25.365 1.00 12.56 297 VAL X CA 1
ATOM 2479 C C . VAL A 1 313 ? 36.510 -13.476 -23.904 1.00 12.22 297 VAL X C 1
ATOM 2480 O O . VAL A 1 313 ? 35.820 -12.556 -23.466 1.00 14.27 297 VAL X O 1
ATOM 2484 N N . PHE A 1 314 ? 37.347 -14.168 -23.146 1.00 15.39 298 PHE X N 1
ATOM 2485 C CA . PHE A 1 314 ? 37.580 -13.779 -21.747 1.00 15.53 298 PHE X CA 1
ATOM 2486 C C . PHE A 1 314 ? 38.762 -12.836 -21.725 1.00 12.04 298 PHE X C 1
ATOM 2487 O O . PHE A 1 314 ? 39.815 -13.185 -22.260 1.00 16.65 298 PHE X O 1
ATOM 2495 N N . ILE A 1 315 ? 38.590 -11.648 -21.139 1.00 10.69 299 ILE X N 1
ATOM 2496 C CA . ILE A 1 315 ? 39.652 -10.651 -21.020 1.00 10.45 299 ILE X CA 1
ATOM 2497 C C . ILE A 1 315 ? 40.184 -10.771 -19.595 1.00 11.84 299 ILE X C 1
ATOM 2498 O O . ILE A 1 315 ? 39.613 -10.220 -18.681 1.00 12.00 299 ILE X O 1
ATOM 2503 N N . GLY A 1 316 ? 41.264 -11.531 -19.435 1.00 11.01 300 GLY X N 1
ATOM 2504 C CA . GLY A 1 316 ? 41.873 -11.704 -18.115 1.00 11.33 300 GLY X CA 1
ATOM 2505 C C . GLY A 1 316 ? 42.860 -10.614 -17.771 1.00 9.35 300 GLY X C 1
ATOM 2506 O O . GLY A 1 316 ? 42.855 -9.521 -18.348 1.00 11.32 300 GLY X O 1
ATOM 2507 N N . SER A 1 317 ? 43.644 -10.871 -16.728 1.00 8.99 301 SER X N 1
ATOM 2508 C CA . SER A 1 317 ? 44.589 -9.896 -16.230 1.00 10.11 301 SER X CA 1
ATOM 2509 C C . SER A 1 317 ? 45.982 -10.064 -16.826 1.00 8.88 301 SER X C 1
ATOM 2510 O O . SER A 1 317 ? 46.360 -11.116 -17.307 1.00 10.10 301 SER X O 1
ATOM 2513 N N . LYS A 1 318 ? 46.734 -8.979 -16.762 1.00 11.72 302 LYS X N 1
ATOM 2514 C CA . LYS A 1 318 ? 48.102 -8.978 -17.219 1.00 11.86 302 LYS X CA 1
ATOM 2515 C C . LYS A 1 318 ? 48.955 -9.991 -16.493 1.00 13.63 302 LYS X C 1
ATOM 2516 O O . LYS A 1 318 ? 49.909 -10.498 -17.059 1.00 12.61 302 LYS X O 1
ATOM 2522 N N . GLU A 1 319 ? 48.606 -10.297 -15.235 1.00 12.58 303 GLU X N 1
ATOM 2523 C CA . GLU A 1 319 ? 49.329 -11.357 -14.498 1.00 9.53 303 GLU X CA 1
ATOM 2524 C C . GLU A 1 319 ? 49.163 -12.740 -15.113 1.00 12.16 303 GLU X C 1
ATOM 2525 O O . GLU A 1 319 ? 49.958 -13.623 -14.847 1.00 13.57 303 GLU X O 1
ATOM 2531 N N . SER A 1 320 ? 48.134 -12.931 -15.938 1.00 13.40 304 SER X N 1
ATOM 2532 C CA . SER A 1 320 ? 47.891 -14.177 -16.676 1.00 12.23 304 SER X CA 1
ATOM 2533 C C . SER A 1 320 ? 48.238 -14.106 -18.179 1.00 10.69 304 SER X C 1
ATOM 2534 O O . SER A 1 320 ? 47.913 -15.003 -18.919 1.00 15.72 304 SER X O 1
ATOM 2537 N N . GLY A 1 321 ? 48.903 -13.042 -18.581 1.00 11.77 305 GLY X N 1
ATOM 2538 C CA . GLY A 1 321 ? 49.458 -12.909 -19.934 1.00 10.82 305 GLY X CA 1
ATOM 2539 C C . GLY A 1 321 ? 48.509 -12.238 -20.917 1.00 14.72 305 GLY X C 1
ATOM 2540 O O . GLY A 1 321 ? 48.683 -12.420 -22.127 1.00 16.30 305 GLY X O 1
ATOM 2541 N N . TYR A 1 322 ? 47.526 -11.468 -20.431 1.00 10.39 306 TYR X N 1
ATOM 2542 C CA . TYR A 1 322 ? 46.624 -10.689 -21.332 1.00 10.45 306 TYR X CA 1
ATOM 2543 C C . TYR A 1 322 ? 47.171 -9.298 -21.513 1.00 13.38 306 TYR X C 1
ATOM 2544 O O . TYR A 1 322 ? 47.616 -8.687 -20.548 1.00 13.57 306 TYR X O 1
ATOM 2553 N N . THR A 1 323 ? 47.164 -8.785 -22.741 1.00 8.56 307 THR X N 1
ATOM 2554 C CA . THR A 1 323 ? 47.523 -7.392 -22.955 1.00 12.99 307 THR X CA 1
ATOM 2555 C C . THR A 1 323 ? 46.685 -6.776 -24.078 1.00 11.72 307 THR X C 1
ATOM 2556 O O . THR A 1 323 ? 46.064 -7.491 -24.896 1.00 12.60 307 THR X O 1
ATOM 2560 N N . VAL A 1 324 ? 46.663 -5.452 -24.089 1.00 11.17 308 VAL X N 1
ATOM 2561 C CA . VAL A 1 324 ? 45.957 -4.694 -25.118 1.00 14.98 308 VAL X CA 1
ATOM 2562 C C . VAL A 1 324 ? 46.891 -3.675 -25.711 1.00 17.55 308 VAL X C 1
ATOM 2563 O O . VAL A 1 324 ? 47.612 -3.002 -24.991 1.00 17.23 308 VAL X O 1
ATOM 2567 N N . LEU A 1 325 ? 46.854 -3.555 -27.035 1.00 18.08 309 LEU X N 1
ATOM 2568 C CA . LEU A 1 325 ? 47.711 -2.636 -27.763 1.00 25.15 309 LEU X CA 1
ATOM 2569 C C . LEU A 1 325 ? 46.874 -1.841 -28.758 1.00 24.17 309 LEU X C 1
ATOM 2570 O O . LEU A 1 325 ? 45.993 -2.401 -29.387 1.00 18.04 309 LEU X O 1
ATOM 2575 N N . HIS A 1 326 ? 47.146 -0.541 -28.871 1.00 23.83 310 HIS X N 1
ATOM 2576 C CA . HIS A 1 326 ? 46.730 0.257 -30.034 1.00 25.91 310 HIS X CA 1
ATOM 2577 C C . HIS A 1 326 ? 47.417 -0.270 -31.300 1.00 26.17 310 HIS X C 1
ATOM 2578 O O . HIS A 1 326 ? 48.602 -0.628 -31.271 1.00 24.92 310 HIS X O 1
ATOM 2585 N N . GLY A 1 327 ? 46.678 -0.305 -32.411 1.00 20.83 311 GLY X N 1
ATOM 2586 C CA . GLY A 1 327 ? 47.232 -0.589 -33.718 1.00 22.48 311 GLY X CA 1
ATOM 2587 C C . GLY A 1 327 ? 47.117 -2.033 -34.103 1.00 25.45 311 GLY X C 1
ATOM 2588 O O . GLY A 1 327 ? 46.641 -2.860 -33.317 1.00 24.11 311 GLY X O 1
ATOM 2589 N N . PHE A 1 328 ? 47.544 -2.322 -35.328 1.00 24.23 312 PHE X N 1
ATOM 2590 C CA . PHE A 1 328 ? 47.610 -3.665 -35.863 1.00 27.52 312 PHE X CA 1
ATOM 2591 C C . PHE A 1 328 ? 49.041 -3.972 -36.223 1.00 28.17 312 PHE X C 1
ATOM 2592 O O . PHE A 1 328 ? 49.817 -3.052 -36.458 1.00 27.83 312 PHE X O 1
ATOM 2600 N N . PRO A 1 329 ? 49.386 -5.264 -36.295 1.00 30.88 313 PRO X N 1
ATOM 2601 C CA . PRO A 1 329 ? 50.678 -5.622 -36.844 1.00 33.30 313 PRO X CA 1
ATOM 2602 C C . PRO A 1 329 ? 50.871 -5.136 -38.280 1.00 35.13 313 PRO X C 1
ATOM 2603 O O . PRO A 1 329 ? 49.886 -4.894 -39.002 1.00 34.37 313 PRO X O 1
ATOM 2607 N N . PRO A 1 330 ? 52.139 -5.014 -38.706 1.00 36.74 314 PRO X N 1
ATOM 2608 C CA . PRO A 1 330 ? 52.464 -4.616 -40.082 1.00 37.53 314 PRO X CA 1
ATOM 2609 C C . PRO A 1 330 ? 51.941 -5.607 -41.143 1.00 36.15 314 PRO X C 1
ATOM 2610 O O . PRO A 1 330 ? 51.633 -5.219 -42.264 1.00 36.33 314 PRO X O 1
ATOM 2614 N N . SER A 1 331 ? 51.835 -6.871 -40.767 1.00 38.95 315 SER X N 1
ATOM 2615 C CA . SER A 1 331 ? 51.339 -7.914 -41.661 1.00 39.57 315 SER X CA 1
ATOM 2616 C C . SER A 1 331 ? 49.914 -7.652 -42.191 1.00 39.04 315 SER X C 1
ATOM 2617 O O . SER A 1 331 ? 49.606 -7.999 -43.338 1.00 38.62 315 SER X O 1
ATOM 2619 N N . THR A 1 332 ? 49.070 -7.016 -41.369 1.00 35.41 316 THR X N 1
ATOM 2620 C CA . THR A 1 332 ? 47.598 -7.093 -41.518 1.00 31.18 316 THR X CA 1
ATOM 2621 C C . THR A 1 332 ? 46.992 -6.516 -42.802 1.00 29.36 316 THR X C 1
ATOM 2622 O O . THR A 1 332 ? 47.289 -5.387 -43.204 1.00 32.46 316 THR X O 1
ATOM 2626 N N . GLN A 1 333 ? 46.099 -7.287 -43.412 1.00 27.51 317 GLN X N 1
ATOM 2627 C CA . GLN A 1 333 ? 45.399 -6.845 -44.619 1.00 26.78 317 GLN X CA 1
ATOM 2628 C C . GLN A 1 333 ? 43.925 -7.265 -44.611 1.00 25.19 317 GLN X C 1
ATOM 2629 O O . GLN A 1 333 ? 43.549 -8.248 -43.966 1.00 21.42 317 GLN X O 1
ATOM 2631 N N . GLY A 1 334 ? 43.114 -6.497 -45.338 1.00 23.24 318 GLY X N 1
ATOM 2632 C CA . GLY A 1 334 ? 41.698 -6.782 -45.549 1.00 22.33 318 GLY X CA 1
ATOM 2633 C C . GLY A 1 334 ? 40.703 -5.926 -44.768 1.00 23.62 318 GLY X C 1
ATOM 2634 O O . GLY A 1 334 ? 39.491 -6.034 -44.984 1.00 24.23 318 GLY X O 1
ATOM 2635 N N . HIS A 1 335 ? 41.194 -5.082 -43.850 1.00 25.53 319 HIS X N 1
ATOM 2636 C CA . HIS A 1 335 ? 40.294 -4.257 -43.029 1.00 22.90 319 HIS X CA 1
ATOM 2637 C C . HIS A 1 335 ? 40.073 -2.934 -43.688 1.00 22.91 319 HIS X C 1
ATOM 2638 O O . HIS A 1 335 ? 40.886 -2.502 -44.507 1.00 24.77 319 HIS X O 1
ATOM 2645 N N . HIS A 1 336 ? 38.952 -2.302 -43.364 1.00 23.36 320 HIS X N 1
ATOM 2646 C CA . HIS A 1 336 ? 38.668 -0.983 -43.905 1.00 25.06 320 HIS X CA 1
ATOM 2647 C C . HIS A 1 336 ? 38.338 0.080 -42.891 1.00 27.73 320 HIS X C 1
ATOM 2648 O O . HIS A 1 336 ? 38.320 1.245 -43.242 1.00 28.15 320 HIS X O 1
ATOM 2655 N N . TRP A 1 337 ? 38.096 -0.306 -41.638 1.00 25.22 321 TRP X N 1
ATOM 2656 C CA . TRP A 1 337 ? 38.116 0.664 -40.567 1.00 21.59 321 TRP X CA 1
ATOM 2657 C C . TRP A 1 337 ? 39.550 0.736 -40.029 1.00 20.88 321 TRP X C 1
ATOM 2658 O O . TRP A 1 337 ? 40.185 -0.280 -39.758 1.00 22.54 321 TRP X O 1
ATOM 2669 N N . PRO A 1 338 ? 40.078 1.942 -39.868 1.00 20.83 322 PRO X N 1
ATOM 2670 C CA . PRO A 1 338 ? 41.537 1.998 -39.821 1.00 20.66 322 PRO X CA 1
ATOM 2671 C C . PRO A 1 338 ? 42.154 2.036 -38.427 1.00 17.92 322 PRO X C 1
ATOM 2672 O O . PRO A 1 338 ? 43.374 1.983 -38.301 1.00 23.72 322 PRO X O 1
ATOM 2676 N N . HIS A 1 339 ? 41.328 2.111 -37.394 1.00 15.42 323 HIS X N 1
ATOM 2677 C CA . HIS A 1 339 ? 41.827 2.291 -36.033 1.00 12.54 323 HIS X CA 1
ATOM 2678 C C . HIS A 1 339 ? 41.844 0.984 -35.268 1.00 13.82 323 HIS X C 1
ATOM 2679 O O . HIS A 1 339 ? 40.835 0.577 -34.703 1.00 17.80 323 HIS X O 1
ATOM 2686 N N . GLY A 1 340 ? 43.013 0.359 -35.253 1.00 12.93 324 GLY X N 1
ATOM 2687 C CA . GLY A 1 340 ? 43.167 -1.018 -34.839 1.00 11.51 324 GLY X CA 1
ATOM 2688 C C . GLY A 1 340 ? 43.341 -1.167 -33.350 1.00 11.31 324 GLY X C 1
ATOM 2689 O O . GLY A 1 340 ? 43.836 -0.296 -32.693 1.00 12.36 324 GLY X O 1
ATOM 2690 N N . ILE A 1 341 ? 42.931 -2.324 -32.841 1.00 10.45 325 ILE X N 1
ATOM 2691 C CA . ILE A 1 341 ? 43.216 -2.720 -31.446 1.00 9.15 325 ILE X CA 1
ATOM 2692 C C . ILE A 1 341 ? 43.657 -4.193 -31.518 1.00 11.53 325 ILE X C 1
ATOM 2693 O O . ILE A 1 341 ? 43.026 -4.996 -32.204 1.00 13.48 325 ILE X O 1
ATOM 2698 N N . THR A 1 342 ? 44.731 -4.525 -30.811 1.00 11.65 326 THR X N 1
ATOM 2699 C CA . THR A 1 342 ? 45.236 -5.893 -30.731 1.00 12.38 326 THR X CA 1
ATOM 2700 C C . THR A 1 342 ? 45.035 -6.357 -29.294 1.00 14.29 326 THR X C 1
ATOM 2701 O O . THR A 1 342 ? 45.473 -5.660 -28.377 1.00 15.24 326 THR X O 1
ATOM 2705 N N . ILE A 1 343 ? 44.323 -7.470 -29.106 1.00 13.26 327 ILE X N 1
ATOM 2706 C CA . ILE A 1 343 ? 44.189 -8.108 -27.798 1.00 14.20 327 ILE X CA 1
ATOM 2707 C C . ILE A 1 343 ? 44.992 -9.404 -27.811 1.00 13.48 327 ILE X C 1
ATOM 2708 O O . ILE A 1 343 ? 44.714 -10.300 -28.587 1.00 13.71 327 ILE X O 1
ATOM 2713 N N . VAL A 1 344 ? 45.970 -9.510 -26.917 1.00 12.33 328 VAL X N 1
ATOM 2714 C CA . VAL A 1 344 ? 46.741 -10.731 -26.800 1.00 12.12 328 VAL X CA 1
ATOM 2715 C C . VAL A 1 344 ? 46.194 -11.507 -25.626 1.00 15.43 328 VAL X C 1
ATOM 2716 O O . VAL A 1 344 ? 46.150 -10.989 -24.505 1.00 14.17 328 VAL X O 1
ATOM 2720 N N . THR A 1 345 ? 45.723 -12.726 -25.900 1.00 15.29 329 THR X N 1
ATOM 2721 C CA . THR A 1 345 ? 45.338 -13.677 -24.881 1.00 13.04 329 THR X CA 1
ATOM 2722 C C . THR A 1 345 ? 46.362 -14.836 -24.976 1.00 15.52 329 THR X C 1
ATOM 2723 O O . THR A 1 345 ? 47.053 -14.961 -26.018 1.00 16.90 329 THR X O 1
ATOM 2727 N N . PRO A 1 346 ? 46.482 -15.671 -23.916 1.00 14.01 330 PRO X N 1
ATOM 2728 C CA . PRO A 1 346 ? 47.418 -16.811 -24.026 1.00 17.66 330 PRO X CA 1
ATOM 2729 C C . PRO A 1 346 ? 47.204 -17.681 -25.256 1.00 18.58 330 PRO X C 1
ATOM 2730 O O . PRO A 1 346 ? 48.175 -18.182 -25.808 1.00 21.24 330 PRO X O 1
ATOM 2734 N N . ASP A 1 347 ? 45.954 -17.855 -25.677 1.00 20.23 331 ASP X N 1
ATOM 2735 C CA . ASP A 1 347 ? 45.645 -18.752 -26.786 1.00 22.94 331 ASP X CA 1
ATOM 2736 C C . ASP A 1 347 ? 45.552 -18.099 -28.160 1.00 22.95 331 ASP X C 1
ATOM 2737 O O . ASP A 1 347 ? 45.587 -18.802 -29.180 1.00 19.74 331 ASP X O 1
ATOM 2742 N N . ARG A 1 348 ? 45.436 -16.778 -28.220 1.00 13.79 332 ARG X N 1
ATOM 2743 C CA . ARG A 1 348 ? 45.094 -16.139 -29.514 1.00 18.00 332 ARG X CA 1
ATOM 2744 C C . ARG A 1 348 ? 45.307 -14.622 -29.515 1.00 15.58 332 ARG X C 1
ATOM 2745 O O . ARG A 1 348 ? 45.027 -13.961 -28.532 1.00 20.23 332 ARG X O 1
ATOM 2753 N N . LYS A 1 349 ? 45.801 -14.083 -30.626 1.00 13.52 333 LYS X N 1
ATOM 2754 C CA . LYS A 1 349 ? 45.803 -12.650 -30.849 1.00 14.39 333 LYS X CA 1
ATOM 2755 C C . LYS A 1 349 ? 44.526 -12.281 -31.607 1.00 17.13 333 LYS X C 1
ATOM 2756 O O . LYS A 1 349 ? 44.293 -12.788 -32.724 1.00 17.88 333 LYS X O 1
ATOM 2762 N N . PHE A 1 350 ? 43.760 -11.359 -31.038 1.00 12.19 334 PHE X N 1
ATOM 2763 C CA . PHE A 1 350 ? 42.589 -10.794 -31.687 1.00 12.23 334 PHE X CA 1
ATOM 2764 C C . PHE A 1 350 ? 42.901 -9.432 -32.250 1.00 13.06 334 PHE X C 1
ATOM 2765 O O . PHE A 1 350 ? 43.603 -8.620 -31.644 1.00 14.50 334 PHE X O 1
ATOM 2773 N N . LEU A 1 351 ? 42.395 -9.181 -33.447 1.00 11.72 335 LEU X N 1
ATOM 2774 C CA . LEU A 1 351 ? 42.563 -7.902 -34.098 1.00 12.26 335 LEU X CA 1
ATOM 2775 C C . LEU A 1 351 ? 41.190 -7.325 -34.367 1.00 12.34 335 LEU X C 1
ATOM 2776 O O . LEU A 1 351 ? 40.426 -7.899 -35.164 1.00 11.81 335 LEU X O 1
ATOM 2781 N N . PHE A 1 352 ? 40.893 -6.195 -33.725 1.00 10.96 336 PHE X N 1
ATOM 2782 C CA . PHE A 1 352 ? 39.627 -5.457 -33.924 1.00 11.02 336 PHE X CA 1
ATOM 2783 C C . PHE A 1 352 ? 39.898 -4.117 -34.542 1.00 16.71 336 PHE X C 1
ATOM 2784 O O . PHE A 1 352 ? 40.851 -3.476 -34.179 1.00 19.22 336 PHE X O 1
ATOM 2792 N N . ALA A 1 353 ? 39.031 -3.661 -35.439 1.00 12.60 337 ALA X N 1
ATOM 2793 C CA . ALA A 1 353 ? 39.170 -2.312 -36.040 1.00 9.45 337 ALA X CA 1
ATOM 2794 C C . ALA A 1 353 ? 37.925 -1.475 -35.745 1.00 12.71 337 ALA X C 1
ATOM 2795 O O . ALA A 1 353 ? 36.798 -1.965 -35.849 1.00 11.02 337 ALA X O 1
ATOM 2797 N N . CYS A 1 354 ? 38.146 -0.218 -35.351 1.00 12.20 338 CYS X N 1
ATOM 2798 C CA . CYS A 1 354 ? 37.126 0.725 -35.020 1.00 12.01 338 CYS X CA 1
ATOM 2799 C C . CYS A 1 354 ? 37.073 1.794 -36.149 1.00 12.99 338 CYS X C 1
ATOM 2800 O O . CYS A 1 354 ? 38.098 2.138 -36.758 1.00 11.28 338 CYS X O 1
ATOM 2803 N N . GL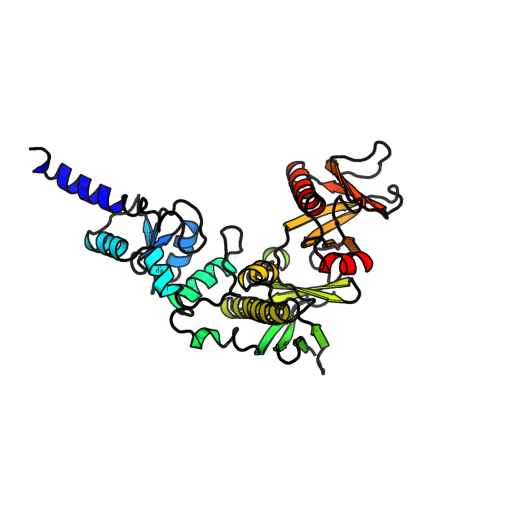U A 1 355 ? 35.870 2.316 -36.369 1.00 16.08 339 GLU X N 1
ATOM 2804 C CA . GLU A 1 355 ? 35.601 3.329 -37.381 1.00 17.87 339 GLU X CA 1
ATOM 2805 C C . GLU A 1 355 ? 36.148 4.687 -37.002 1.00 17.59 339 GLU X C 1
ATOM 2806 O O . GLU A 1 355 ? 36.448 5.482 -37.867 1.00 16.71 339 GLU X O 1
ATOM 2812 N N . THR A 1 356 ? 36.194 4.996 -35.717 1.00 11.72 340 THR X N 1
ATOM 2813 C CA . THR A 1 356 ? 36.714 6.293 -35.271 1.00 10.84 340 THR X CA 1
ATOM 2814 C C . THR A 1 356 ? 37.776 6.141 -34.175 1.00 14.80 340 THR X C 1
ATOM 2815 O O . THR A 1 356 ? 37.883 5.090 -33.492 1.00 12.58 340 THR X O 1
ATOM 2819 N N . GLU A 1 357 ? 38.533 7.210 -33.970 1.00 11.50 341 GLU X N 1
ATOM 2820 C CA . GLU A 1 357 ? 39.571 7.203 -32.935 1.00 13.35 341 GLU X CA 1
ATOM 2821 C C . GLU A 1 357 ? 38.958 7.330 -31.561 1.00 13.78 341 GLU X C 1
ATOM 2822 O O . GLU A 1 357 ? 39.507 6.807 -30.576 1.00 15.53 341 GLU X O 1
ATOM 2828 N N . SER A 1 358 ? 37.827 8.036 -31.467 1.00 10.33 342 SER X N 1
ATOM 2829 C CA . SER A 1 358 ? 37.149 8.232 -30.192 1.00 13.73 342 SER X CA 1
ATOM 2830 C C . SER A 1 358 ? 36.660 6.859 -29.695 1.00 14.80 342 SER X C 1
ATOM 2831 O O . SER A 1 358 ? 36.802 6.526 -28.505 1.00 16.08 342 SER X O 1
ATOM 2834 N N . ASP A 1 359 ? 36.130 6.063 -30.612 1.00 15.37 343 ASP X N 1
ATOM 2835 C CA . ASP A 1 359 ? 35.693 4.714 -30.246 1.00 16.54 343 ASP X CA 1
ATOM 2836 C C . ASP A 1 359 ? 36.899 3.833 -29.920 1.00 12.86 343 ASP X C 1
ATOM 2837 O O . ASP A 1 359 ? 36.859 3.072 -28.943 1.00 15.16 343 ASP X O 1
ATOM 2842 N N . GLN A 1 360 ? 37.961 3.907 -30.714 1.00 10.37 344 GLN X N 1
ATOM 2843 C CA . GLN A 1 360 ? 39.169 3.124 -30.423 1.00 13.22 344 GLN X CA 1
ATOM 2844 C C . GLN A 1 360 ? 39.658 3.430 -28.999 1.00 13.79 344 GLN X C 1
ATOM 2845 O O . GLN A 1 360 ? 39.943 2.520 -28.209 1.00 11.24 344 GLN X O 1
ATOM 2851 N N . ARG A 1 361 ? 39.694 4.717 -28.650 1.00 11.72 345 ARG X N 1
ATOM 2852 C CA . ARG A 1 361 ? 40.154 5.109 -27.337 1.00 14.40 345 ARG X CA 1
ATOM 2853 C C . ARG A 1 361 ? 39.309 4.552 -26.233 1.00 12.04 345 ARG X C 1
ATOM 2854 O O . ARG A 1 361 ? 39.847 4.094 -25.213 1.00 15.52 345 ARG X O 1
AT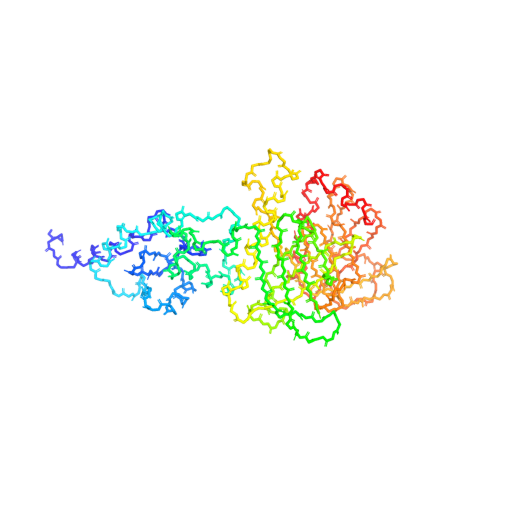OM 2862 N N . GLU A 1 362 ? 37.994 4.595 -26.417 1.00 10.77 346 GLU X N 1
ATOM 2863 C CA . GLU A 1 362 ? 37.062 4.088 -25.402 1.00 15.18 346 GLU X CA 1
ATOM 2864 C C . GLU A 1 362 ? 37.160 2.575 -25.273 1.00 12.21 346 GLU X C 1
ATOM 2865 O O . GLU A 1 362 ? 37.139 2.047 -24.149 1.00 12.92 346 GLU X O 1
ATOM 2871 N N . TRP A 1 363 ? 37.251 1.869 -26.407 1.00 9.18 347 TRP X N 1
ATOM 2872 C CA . TRP A 1 363 ? 37.475 0.394 -26.361 1.00 9.05 347 TRP X CA 1
ATOM 2873 C C . TRP A 1 363 ? 38.782 0.020 -25.682 1.00 12.67 347 TRP X C 1
ATOM 2874 O O . TRP A 1 363 ? 38.810 -0.898 -24.841 1.00 12.39 347 TRP X O 1
ATOM 2885 N N . VAL A 1 364 ? 39.882 0.698 -26.037 1.00 8.97 348 VAL X N 1
ATOM 2886 C CA . VAL A 1 364 ? 41.177 0.352 -25.438 1.00 10.90 348 VAL X CA 1
ATOM 2887 C C . VAL A 1 364 ? 41.072 0.583 -23.927 1.00 12.43 348 VAL X C 1
ATOM 2888 O O . VAL A 1 364 ? 41.523 -0.231 -23.135 1.00 13.47 348 VAL X O 1
ATOM 2892 N N . ALA A 1 365 ? 40.417 1.670 -23.535 1.00 13.44 349 ALA X N 1
ATOM 2893 C CA . ALA A 1 365 ? 40.292 1.983 -22.111 1.00 14.47 349 ALA X CA 1
ATOM 2894 C C . ALA A 1 365 ? 39.500 0.926 -21.336 1.00 15.46 349 ALA X C 1
ATOM 2895 O O . ALA A 1 365 ? 39.839 0.639 -20.173 1.00 18.05 349 ALA X O 1
ATOM 2897 N N . ALA A 1 366 ? 38.482 0.343 -21.953 1.00 17.33 350 ALA X N 1
ATOM 2898 C CA . ALA A 1 366 ? 37.650 -0.673 -21.307 1.00 18.04 350 ALA X CA 1
ATOM 2899 C C . ALA A 1 366 ? 38.463 -1.964 -21.167 1.00 18.05 350 ALA X C 1
ATOM 2900 O O . ALA A 1 366 ? 38.530 -2.577 -20.087 1.00 14.68 350 ALA X O 1
ATOM 2902 N N . PHE A 1 367 ? 39.146 -2.337 -22.245 1.00 10.51 351 PHE X N 1
ATOM 2903 C CA . PHE A 1 367 ? 40.020 -3.538 -22.216 1.00 11.48 351 PHE X CA 1
ATOM 2904 C C . PHE A 1 367 ? 41.179 -3.375 -21.233 1.00 10.86 351 PHE X C 1
ATOM 2905 O O . PHE A 1 367 ? 41.530 -4.321 -20.542 1.00 12.63 351 PHE X O 1
ATOM 2913 N N . GLN A 1 368 ? 41.761 -2.170 -21.175 1.00 10.10 352 GLN X N 1
ATOM 2914 C CA . GLN A 1 368 ? 42.906 -1.897 -20.300 1.00 13.75 352 GLN X CA 1
ATOM 2915 C C . GLN A 1 368 ? 42.473 -1.976 -18.831 1.00 13.34 352 GLN X C 1
ATOM 2916 O O . GLN A 1 368 ? 43.216 -2.459 -17.989 1.00 14.17 352 GLN X O 1
ATOM 2922 N N . LYS A 1 369 ? 41.266 -1.512 -18.527 1.00 16.23 353 LYS X N 1
ATOM 2923 C CA . LYS A 1 369 ? 40.769 -1.580 -17.133 1.00 19.25 353 LYS X CA 1
ATOM 2924 C C . LYS A 1 369 ? 40.700 -3.039 -16.658 1.00 19.88 353 LYS X C 1
ATOM 2925 O O . LYS A 1 369 ? 41.112 -3.367 -15.528 1.00 21.82 353 LYS X O 1
ATOM 2931 N N . ALA A 1 370 ? 40.225 -3.920 -17.536 1.00 18.08 354 ALA X N 1
ATOM 2932 C CA . ALA A 1 370 ? 40.130 -5.349 -17.244 1.00 13.17 354 ALA X CA 1
ATOM 2933 C C . ALA A 1 370 ? 41.518 -5.998 -17.087 1.00 16.07 354 ALA X C 1
ATOM 2934 O O . ALA A 1 370 ? 41.752 -6.748 -16.149 1.00 11.35 354 ALA X O 1
ATOM 2936 N N . VAL A 1 371 ? 42.424 -5.728 -18.025 1.00 13.36 355 VAL X N 1
ATOM 2937 C CA . VAL A 1 371 ? 43.783 -6.269 -17.941 1.00 11.55 355 VAL X CA 1
ATOM 2938 C C . VAL A 1 371 ? 44.527 -5.809 -16.683 1.00 12.47 355 VAL X C 1
ATOM 2939 O O . VAL A 1 371 ? 45.274 -6.583 -16.091 1.00 13.38 355 VAL X O 1
ATOM 2943 N N . ASP A 1 372 ? 44.331 -4.545 -16.296 1.00 12.77 356 ASP X N 1
ATOM 2944 C CA . ASP A 1 372 ? 45.028 -3.970 -15.129 1.00 14.42 356 ASP X CA 1
ATOM 2945 C C . ASP A 1 372 ? 44.453 -4.361 -13.772 1.00 14.71 356 ASP X C 1
ATOM 2946 O O . ASP A 1 372 ? 45.046 -4.039 -12.740 1.00 17.05 356 ASP X O 1
ATOM 2951 N N . ARG A 1 373 ? 43.312 -5.023 -13.742 1.00 13.79 357 ARG X N 1
ATOM 2952 C CA . ARG A 1 373 ? 42.686 -5.389 -12.471 1.00 12.78 357 ARG X CA 1
ATOM 2953 C C . ARG A 1 373 ? 43.006 -6.876 -12.146 1.00 15.20 357 ARG X C 1
ATOM 2954 O O . ARG A 1 373 ? 42.813 -7.738 -12.980 1.00 15.61 357 ARG X O 1
ATOM 2962 N N . PRO A 1 374 ? 43.520 -7.168 -10.930 1.00 12.56 358 PRO X N 1
ATOM 2963 C CA . PRO A 1 374 ? 43.748 -8.564 -10.596 1.00 10.96 358 PRO X CA 1
ATOM 2964 C C . PRO A 1 374 ? 42.484 -9.367 -10.603 1.00 12.11 358 PRO X C 1
ATOM 2965 O O . PRO A 1 374 ? 41.375 -8.872 -10.221 1.00 14.48 358 PRO X O 1
ATOM 2969 N N . MET A 1 375 ? 42.643 -10.616 -10.993 1.00 12.74 359 MET X N 1
ATOM 2970 C CA . MET A 1 375 ? 41.531 -11.507 -11.037 1.00 13.33 359 MET X CA 1
ATOM 2971 C C . MET A 1 375 ? 41.050 -11.834 -9.627 1.00 13.83 359 MET X C 1
ATOM 2972 O O . MET A 1 375 ? 41.845 -11.888 -8.695 1.00 11.43 359 MET X O 1
ATOM 2977 N N . LEU A 1 376 ? 39.745 -12.039 -9.503 1.00 13.59 360 LEU X N 1
ATOM 2978 C CA . LEU A 1 376 ? 39.144 -12.460 -8.242 1.00 12.84 360 LEU X CA 1
ATOM 2979 C C . LEU A 1 376 ? 39.118 -13.993 -8.204 1.00 10.63 360 LEU X C 1
ATOM 2980 O O . LEU A 1 376 ? 39.218 -14.664 -9.233 1.00 13.07 360 LEU X O 1
ATOM 2985 N N . PRO A 1 377 ? 38.983 -14.568 -7.001 1.00 11.20 361 PRO X N 1
ATOM 2986 C CA . PRO A 1 377 ? 39.028 -16.036 -6.897 1.00 10.45 361 PRO X CA 1
ATOM 2987 C C . PRO A 1 377 ? 38.095 -16.746 -7.857 1.00 14.10 361 PRO X C 1
ATOM 2988 O O . PRO A 1 377 ? 38.504 -17.679 -8.556 1.00 14.38 361 PRO X O 1
ATOM 2992 N N . GLN A 1 378 ? 36.860 -16.254 -7.923 1.00 16.00 362 GLN X N 1
ATOM 2993 C CA . GLN A 1 378 ? 35.790 -16.856 -8.722 1.00 16.56 362 GLN X CA 1
ATOM 2994 C C . GLN A 1 378 ? 36.069 -16.777 -10.244 1.00 18.90 362 GLN X C 1
ATOM 2995 O O . GLN A 1 378 ? 35.575 -17.583 -11.031 1.00 19.70 362 GLN X O 1
ATOM 3001 N N . GLU A 1 379 ? 36.907 -15.833 -10.641 1.00 14.61 363 GLU X N 1
ATOM 3002 C CA . GLU A 1 379 ? 37.174 -15.620 -12.076 1.00 14.17 363 GLU X CA 1
ATOM 3003 C C . GLU A 1 379 ? 38.139 -16.659 -12.666 1.00 17.11 363 GLU X C 1
ATOM 3004 O O . GLU A 1 379 ? 38.178 -16.884 -13.881 1.00 17.45 363 GLU X O 1
ATOM 3010 N N . TYR A 1 380 ? 38.921 -17.314 -11.821 1.00 15.45 364 TYR X N 1
ATOM 3011 C CA . TYR A 1 380 ? 39.808 -18.387 -12.320 1.00 17.49 364 TYR X CA 1
ATOM 3012 C C . TYR A 1 380 ? 39.034 -19.562 -12.916 1.00 21.49 364 TYR X C 1
ATOM 3013 O O . TYR A 1 380 ? 39.370 -20.050 -13.997 1.00 21.90 364 TYR X O 1
ATOM 3022 N N . ALA A 1 381 ? 37.976 -20.005 -12.253 1.00 22.26 365 ALA X N 1
ATOM 3023 C CA . ALA A 1 381 ? 37.192 -21.091 -12.830 1.00 24.52 365 ALA X CA 1
ATOM 3024 C C . ALA A 1 381 ? 36.463 -20.637 -14.107 1.00 21.71 365 ALA X C 1
ATOM 3025 O O . ALA A 1 381 ? 36.291 -21.432 -15.031 1.00 24.13 365 ALA X O 1
ATOM 3027 N N . VAL A 1 382 ? 36.047 -19.370 -14.148 1.00 18.23 366 VAL X N 1
ATOM 3028 C CA . VAL A 1 382 ? 35.384 -18.813 -15.323 1.00 20.03 366 VAL X CA 1
ATOM 3029 C C . VAL A 1 382 ? 36.327 -18.868 -16.514 1.00 18.14 366 VAL X C 1
ATOM 3030 O O . VAL A 1 382 ? 35.932 -19.301 -17.612 1.00 22.38 366 VAL X O 1
ATOM 3034 N N . GLU A 1 383 ? 37.577 -18.429 -16.296 1.00 17.90 367 GLU X N 1
ATOM 3035 C CA . GLU A 1 383 ? 38.602 -18.410 -17.332 1.00 17.59 367 GLU X CA 1
ATOM 3036 C C . GLU A 1 383 ? 38.843 -19.790 -17.893 1.00 21.11 367 GLU X C 1
ATOM 3037 O O . GLU A 1 383 ? 38.960 -19.954 -19.114 1.00 22.64 367 GLU X O 1
ATOM 3043 N N . ALA A 1 384 ? 38.933 -20.761 -16.988 1.00 22.32 368 ALA X N 1
ATOM 3044 C CA . ALA A 1 384 ? 39.129 -22.181 -17.321 1.00 26.85 368 ALA X CA 1
ATOM 3045 C C . ALA A 1 384 ? 38.129 -22.739 -18.338 1.00 31.22 368 ALA X C 1
ATOM 3046 O O . ALA A 1 384 ? 38.491 -23.630 -19.098 1.00 34.16 368 ALA X O 1
ATOM 3048 N N . HIS A 1 385 ? 36.892 -22.219 -18.347 1.00 35.87 369 HIS X N 1
ATOM 3049 C CA . HIS A 1 385 ? 35.823 -22.715 -19.246 1.00 41.28 369 HIS X CA 1
ATOM 3050 C C . HIS A 1 385 ? 35.988 -22.364 -20.732 1.00 44.04 369 HIS X C 1
ATOM 3051 O O . HIS A 1 385 ? 35.485 -23.099 -21.599 1.00 44.34 369 HIS X O 1
ATOM 3058 N N . PHE A 1 386 ? 36.669 -21.254 -21.035 1.00 43.21 370 PHE X N 1
ATOM 3059 C C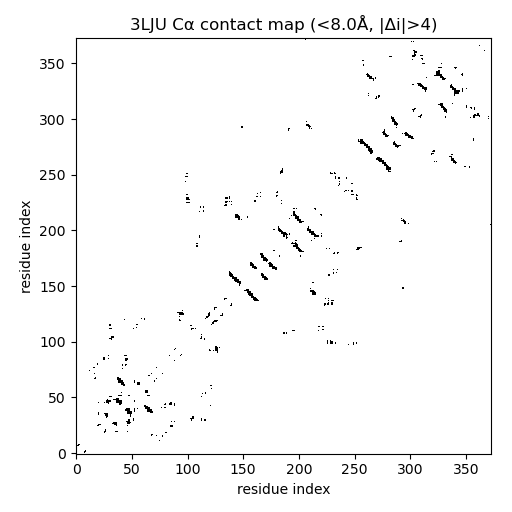A . PHE A 1 386 ? 36.770 -20.767 -22.433 1.00 42.31 370 PHE X CA 1
ATOM 3060 C C . PHE A 1 386 ? 37.619 -21.676 -23.332 1.00 45.60 370 PHE X C 1
ATOM 3061 O O . PHE A 1 386 ? 38.566 -22.314 -22.870 1.00 49.93 370 PHE X O 1
#

Solvent-accessible surface area: 18643 Å² total; per-residue (Å²): 113,44,192,143,73,150,157,80,108,22,119,51,102,126,147,44,21,68,69,6,25,142,89,127,20,7,49,136,5,13,7,13,30,20,84,114,3,53,44,0,0,53,56,17,0,0,2,0,18,121,67,1,0,35,17,0,127,98,10,86,182,45,2,111,22,30,2,5,133,152,63,91,23,114,96,68,30,16,106,67,2,33,83,75,4,1,91,37,8,93,79,126,5,30,63,107,24,24,62,13,9,30,121,8,62,76,109,18,29,92,10,11,38,33,15,10,1,49,0,3,3,74,38,47,1,0,36,121,51,106,101,14,94,61,4,35,63,18,114,22,88,21,119,4,96,22,50,16,139,128,93,38,67,46,75,50,50,70,1,8,4,7,47,235,109,28,2,3,35,10,62,118,131,53,124,26,78,4,115,8,77,71,6,6,3,1,22,31,33,103,33,9,68,36,90,34,0,0,4,1,9,30,42,97,100,36,44,7,42,2,4,6,3,30,46,120,67,7,48,48,0,5,1,6,2,0,5,12,11,2,2,19,15,71,64,6,81,120,45,58,107,88,35,58,49,80,85,3,46,99,62,0,15,68,73,27,97,32,40,13,82,0,23,23,4,11,89,160,49,117,83,31,29,156,109,25,43,0,1,0,12,53,6,28,0,4,19,4,60,65,22,33,38,6,75,21,150,17,36,10,11,0,0,1,105,118,39,40,13,60,13,103,112,29,43,33,145,92,25,73,44,50,157,47,88,39,3,0,6,1,44,14,87,141,60,78,17,1,0,0,1,103,60,104,63,57,20,146,88,3,15,60,14,0,62,140,2,4,66,83,88,17,83,110,62,19,114,64,56,40,82,134,85

Foldseek 3Di:
DVCVDPVVVVVVVLVLLVCLCVDPLQQAALAAGHGRAFKAFLQLLEGHHPVLQVLQVVVVVFTDMDGSNPDDDDPVSSVSNVVDYNVNLCCALVVADDLLQDRHHVVDAPLRSNVSVCCRTVVSCNNPVVSLCQQQVQKHKDWWFKADQPDRGTDIWIWMGHLVVQFIFIPCVTPDTAHLVFKAKDADCPQNVHSFKMWMWGADLNWIFTMIIGDPDSNVSSSVNSSSLNSLLVVVCVVPPPQDSVNRNCVSHWDWLDWDWKWWDDQVLARATAIWIWTHTLQKIFTDNGPSRRTGPDIDGLAAVVQPWDKDWADDPPHDHDDQHTWMWIDDVVGIIIIHDNDPVVSVSVNVVSVVRHHDHDDPVVVVVNVSD